Protein AF-0000000068096195 (afdb_homodimer)

Nearest PDB structures (foldseek):
  9f14-assembly1_A  TM=5.110E-01  e=1.412E-17  Klebsiella aerogenes
  7d98-assembly1_Q  TM=4.482E-01  e=1.594E-17  Cupriavidus necator
  2esn-assembly1_C  TM=4.999E-01  e=3.138E-16  Pseudomonas aeruginosa
  3fxq-assembly1_A  TM=4.752E-01  e=4.803E-16  Comamonas testosteroni
  5y9s-assembly1_C  TM=4.021E-01  e=6.456E-17  Vibrio vulnificus CMCP6

Organism: Citrobacter rodentium (strain ICC168) (NCBI:txid637910)

Structure (mmCIF, N/CA/C/O backbone):
data_AF-0000000068096195-model_v1
#
loop_
_entity.id
_entity.type
_entity.pdbx_description
1 polymer 'LysR-family transcriptional regulator'
#
loop_
_atom_site.group_PDB
_atom_site.id
_atom_site.type_symbol
_atom_site.label_atom_id
_atom_site.label_alt_id
_atom_site.label_comp_id
_atom_site.label_asym_id
_atom_site.label_entity_id
_atom_site.label_seq_id
_atom_site.pdbx_PDB_ins_code
_atom_site.Cartn_x
_atom_site.Cartn_y
_atom_site.Cartn_z
_atom_site.occupancy
_atom_site.B_iso_or_equiv
_atom_site.auth_seq_id
_atom_site.auth_comp_id
_atom_site.auth_asym_id
_atom_site.auth_atom_id
_atom_site.pdbx_PDB_model_num
ATOM 1 N N . MET A 1 1 ? -1.321 -34.633 -36.123 1 50.63 1 MET A N 1
ATOM 2 C CA . MET A 1 1 ? -1.734 -33.529 -35.261 1 50.63 1 MET A CA 1
ATOM 3 C C . MET A 1 1 ? -1.516 -33.875 -33.792 1 50.63 1 MET A C 1
ATOM 5 O O . MET A 1 1 ? -1.468 -35.051 -33.427 1 50.63 1 MET A O 1
ATOM 9 N N . LEU A 1 2 ? -0.888 -32.877 -33.001 1 63.85 2 LEU A N 1
ATOM 10 C CA . LEU A 1 2 ? -0.689 -32.982 -31.56 1 63.85 2 LEU A CA 1
ATOM 11 C C . LEU A 1 2 ? -2.001 -33.299 -30.851 1 63.85 2 LEU A C 1
ATOM 13 O O . LEU A 1 2 ? -2.666 -32.397 -30.336 1 63.85 2 LEU A O 1
ATOM 17 N N . ASP A 1 3 ? -2.443 -34.597 -30.986 1 71.8 3 ASP A N 1
ATOM 18 C CA . ASP A 1 3 ? -3.638 -35.041 -30.275 1 71.8 3 ASP A CA 1
ATOM 19 C C . ASP A 1 3 ? -3.294 -35.509 -28.863 1 71.8 3 ASP A C 1
ATOM 21 O O . ASP A 1 3 ? -2.119 -35.598 -28.501 1 71.8 3 ASP A O 1
ATOM 25 N N . GLN A 1 4 ? -4.337 -35.78 -28.053 1 78.1 4 GLN A N 1
ATOM 26 C CA . GLN A 1 4 ? -4.167 -36.074 -26.634 1 78.1 4 GLN A CA 1
ATOM 27 C C . GLN A 1 4 ? -3.32 -37.327 -26.43 1 78.1 4 GLN A C 1
ATOM 29 O O . GLN A 1 4 ? -2.449 -37.359 -25.557 1 78.1 4 GLN A O 1
ATOM 34 N N . GLU A 1 5 ? -3.549 -38.319 -27.274 1 81.6 5 GLU A N 1
ATOM 35 C CA . GLU A 1 5 ? -2.808 -39.571 -27.15 1 81.6 5 GLU A CA 1
ATOM 36 C C . GLU A 1 5 ? -1.333 -39.376 -27.489 1 81.6 5 GLU A C 1
ATOM 38 O O . GLU A 1 5 ? -0.459 -39.939 -26.826 1 81.6 5 GLU A O 1
ATOM 43 N N . THR A 1 6 ? -1.13 -38.592 -28.521 1 84.69 6 THR A N 1
ATOM 44 C CA . THR A 1 6 ? 0.243 -38.301 -28.92 1 84.69 6 THR A CA 1
ATOM 45 C C . THR A 1 6 ? 0.976 -37.54 -27.818 1 84.69 6 THR A C 1
ATOM 47 O O . THR A 1 6 ? 2.12 -37.861 -27.491 1 84.69 6 THR A O 1
ATOM 50 N N . ILE A 1 7 ? 0.232 -36.615 -27.252 1 83.91 7 ILE A N 1
ATOM 51 C CA . ILE A 1 7 ? 0.811 -35.791 -26.196 1 83.91 7 ILE A CA 1
ATOM 52 C C . ILE A 1 7 ? 1.136 -36.661 -24.984 1 83.91 7 ILE A C 1
ATOM 54 O O . ILE A 1 7 ? 2.235 -36.579 -24.43 1 83.91 7 ILE A O 1
ATOM 58 N N . ARG A 1 8 ? 0.261 -37.507 -24.581 1 85.69 8 ARG A N 1
ATOM 59 C CA . ARG A 1 8 ? 0.467 -38.399 -23.444 1 85.69 8 ARG A CA 1
ATOM 60 C C . ARG A 1 8 ? 1.629 -39.353 -23.7 1 85.69 8 ARG A C 1
ATOM 62 O O . ARG A 1 8 ? 2.437 -39.609 -22.805 1 85.69 8 ARG A O 1
ATOM 69 N N . THR A 1 9 ? 1.697 -39.843 -24.89 1 89.58 9 THR A N 1
ATOM 70 C CA . THR A 1 9 ? 2.774 -40.749 -25.275 1 89.58 9 THR A CA 1
ATOM 71 C C . THR A 1 9 ? 4.127 -40.051 -25.184 1 89.58 9 THR A C 1
ATOM 73 O O . THR A 1 9 ? 5.07 -40.586 -24.597 1 89.58 9 THR A O 1
ATOM 76 N N . PHE A 1 10 ? 4.135 -38.857 -25.722 1 91.65 10 PHE A N 1
ATOM 77 C CA . PHE A 1 10 ? 5.361 -38.069 -25.718 1 91.65 10 PHE A CA 1
ATOM 78 C C . PHE A 1 10 ? 5.834 -37.811 -24.292 1 91.65 10 PHE A C 1
ATOM 80 O O . PHE A 1 10 ? 7.004 -38.03 -23.971 1 91.65 10 PHE A O 1
ATOM 87 N N . ILE A 1 11 ? 4.885 -37.442 -23.482 1 88.94 11 ILE A N 1
ATOM 88 C CA . ILE A 1 11 ? 5.218 -37.131 -22.096 1 88.94 11 ILE A CA 1
ATOM 89 C C . ILE A 1 11 ? 5.726 -38.387 -21.392 1 88.94 11 ILE A C 1
ATOM 91 O O . ILE A 1 11 ? 6.731 -38.342 -20.678 1 88.94 11 ILE A O 1
ATOM 95 N N . ARG A 1 12 ? 5.109 -39.491 -21.595 1 89.88 12 ARG A N 1
ATOM 96 C CA . ARG A 1 12 ? 5.468 -40.728 -20.91 1 89.88 12 ARG A CA 1
ATOM 97 C C . ARG A 1 12 ? 6.854 -41.205 -21.331 1 89.88 12 ARG A C 1
ATOM 99 O O . ARG A 1 12 ? 7.641 -41.657 -20.496 1 89.88 12 ARG A O 1
ATOM 106 N N . VAL A 1 13 ? 7.19 -41.053 -22.589 1 92.94 13 VAL A N 1
ATOM 107 C CA . VAL A 1 13 ? 8.513 -41.436 -23.069 1 92.94 13 VAL A CA 1
ATOM 108 C C . VAL A 1 13 ? 9.571 -40.527 -22.448 1 92.94 13 VAL A C 1
ATOM 110 O O . VAL A 1 13 ? 10.631 -40.996 -22.026 1 92.94 13 VAL A O 1
ATOM 113 N N . ALA A 1 14 ? 9.222 -39.257 -22.441 1 91.1 14 ALA A N 1
ATOM 114 C CA . ALA A 1 14 ? 10.156 -38.289 -21.872 1 91.1 14 ALA A CA 1
ATOM 115 C C . ALA A 1 14 ? 10.41 -38.576 -20.394 1 91.1 14 ALA A C 1
ATOM 117 O O . ALA A 1 14 ? 11.548 -38.496 -19.926 1 91.1 14 ALA A O 1
ATOM 118 N N . GLU A 1 15 ? 9.355 -38.934 -19.672 1 87.77 15 GLU A N 1
ATOM 119 C CA . GLU A 1 15 ? 9.43 -39.152 -18.23 1 87.77 15 GLU A CA 1
ATOM 120 C C . GLU A 1 15 ? 10.159 -40.454 -17.906 1 87.77 15 GLU A C 1
ATOM 122 O O . GLU A 1 15 ? 10.919 -40.521 -16.938 1 87.77 15 GLU A O 1
ATOM 127 N N . THR A 1 16 ? 9.962 -41.422 -18.702 1 88.95 16 THR A N 1
ATOM 128 C CA . THR A 1 16 ? 10.524 -42.74 -18.425 1 88.95 16 THR A CA 1
ATOM 129 C C . THR A 1 16 ? 11.888 -42.897 -19.092 1 88.95 16 THR A C 1
ATOM 131 O O . THR A 1 16 ? 12.629 -43.833 -18.788 1 88.95 16 THR A O 1
ATOM 134 N N . GLU A 1 17 ? 12.155 -41.979 -19.974 1 91.49 17 GLU A N 1
ATOM 135 C CA . GLU A 1 17 ? 13.371 -42.034 -20.779 1 91.49 17 GLU A CA 1
ATOM 136 C C . GLU A 1 17 ? 13.542 -43.404 -21.429 1 91.49 17 GLU A C 1
ATOM 138 O O . GLU A 1 17 ? 14.656 -43.927 -21.505 1 91.49 17 GLU A O 1
ATOM 143 N N . SER A 1 18 ? 12.447 -43.972 -21.704 1 91.88 18 SER A N 1
ATOM 144 C CA . SER A 1 18 ? 12.432 -45.305 -22.298 1 91.88 18 SER A CA 1
ATOM 145 C C . SER A 1 18 ? 11.154 -45.539 -23.097 1 91.88 18 SER A C 1
ATOM 147 O O . SER A 1 18 ? 10.053 -45.279 -22.607 1 91.88 18 SER A O 1
ATOM 149 N N . PHE A 1 19 ? 11.34 -46.068 -24.309 1 92.07 19 PHE A N 1
ATOM 150 C CA . PHE A 1 19 ? 10.192 -46.381 -25.151 1 92.07 19 PHE A CA 1
ATOM 151 C C . PHE A 1 19 ? 9.465 -47.618 -24.639 1 92.07 19 PHE A C 1
ATOM 153 O O . PHE A 1 19 ? 8.233 -47.669 -24.645 1 92.07 19 PHE A O 1
ATOM 160 N N . SER A 1 20 ? 10.264 -48.556 -24.1 1 92.62 20 SER A N 1
ATOM 161 C CA . SER A 1 20 ? 9.674 -49.793 -23.597 1 92.62 20 SER A CA 1
ATOM 162 C C . SER A 1 20 ? 8.901 -49.55 -22.304 1 92.62 20 SER A C 1
ATOM 164 O O . SER A 1 20 ? 7.792 -50.061 -22.132 1 92.62 20 SER A O 1
ATOM 166 N N . ARG A 1 21 ? 9.451 -48.727 -21.474 1 93.12 21 ARG A N 1
ATOM 167 C CA . ARG A 1 21 ? 8.777 -48.417 -20.217 1 93.12 21 ARG A CA 1
ATOM 168 C C . ARG A 1 21 ? 7.522 -47.586 -20.459 1 93.12 21 ARG A C 1
ATOM 170 O O . ARG A 1 21 ? 6.495 -47.801 -19.812 1 93.12 21 ARG A O 1
ATOM 177 N N . ALA A 1 22 ? 7.639 -46.673 -21.396 1 93.81 22 ALA A N 1
ATOM 178 C CA . ALA A 1 22 ? 6.475 -45.867 -21.754 1 93.81 22 ALA A CA 1
ATOM 179 C C . ALA A 1 22 ? 5.357 -46.739 -22.318 1 93.81 22 ALA A C 1
ATOM 181 O O . ALA A 1 22 ? 4.185 -46.549 -21.984 1 93.81 22 ALA A O 1
ATOM 182 N N . ALA A 1 23 ? 5.669 -47.675 -23.12 1 92.82 23 ALA A N 1
ATOM 183 C CA . ALA A 1 23 ? 4.702 -48.596 -23.711 1 92.82 23 ALA A CA 1
ATOM 184 C C . ALA A 1 23 ? 3.975 -49.395 -22.633 1 92.82 23 ALA A C 1
ATOM 186 O O . ALA A 1 23 ? 2.747 -49.502 -22.653 1 92.82 23 ALA A O 1
ATOM 187 N N . SER A 1 24 ? 4.76 -49.853 -21.672 1 92.47 24 SER A N 1
ATOM 188 C CA . SER A 1 24 ? 4.187 -50.623 -20.572 1 92.47 24 SER A CA 1
ATOM 189 C C . SER A 1 24 ? 3.216 -49.778 -19.754 1 92.47 24 SER A C 1
ATOM 191 O O . SER A 1 24 ? 2.115 -50.229 -19.429 1 92.47 24 SER A O 1
ATOM 193 N N . SER A 1 25 ? 3.566 -48.581 -19.547 1 89.89 25 SER A N 1
ATOM 194 C CA . SER A 1 25 ? 2.775 -47.69 -18.705 1 89.89 25 SER A CA 1
ATOM 195 C C . SER A 1 25 ? 1.489 -47.264 -19.405 1 89.89 25 SER A C 1
ATOM 197 O O . SER A 1 25 ? 0.481 -46.991 -18.751 1 89.89 25 SER A O 1
ATOM 199 N N . LEU A 1 26 ? 1.536 -47.251 -20.702 1 90.88 26 LEU A N 1
ATOM 200 C CA . LEU A 1 26 ? 0.391 -46.777 -21.471 1 90.88 26 LEU A CA 1
ATOM 201 C C . LEU A 1 26 ? -0.379 -47.946 -22.076 1 90.88 26 LEU A C 1
ATOM 203 O O . LEU A 1 26 ? -1.319 -47.743 -22.848 1 90.88 26 LEU A O 1
ATOM 207 N N . HIS A 1 27 ? 0.083 -49.157 -21.718 1 92.55 27 HIS A N 1
ATOM 208 C CA . HIS A 1 27 ? -0.536 -50.384 -22.207 1 92.55 27 HIS A CA 1
ATOM 209 C C . HIS A 1 27 ? -0.562 -50.42 -23.731 1 92.55 27 HIS A C 1
ATOM 211 O O . HIS A 1 27 ? -1.608 -50.673 -24.332 1 92.55 27 HIS A O 1
ATOM 217 N N . LYS A 1 28 ? 0.541 -50.065 -24.261 1 91 28 LYS A N 1
ATOM 218 C CA . LYS A 1 28 ? 0.777 -50.094 -25.701 1 91 28 LYS A CA 1
ATOM 219 C C . LYS A 1 28 ? 2.047 -50.871 -26.034 1 91 28 LYS A C 1
ATOM 221 O O . LYS A 1 28 ? 2.802 -51.251 -25.137 1 91 28 LYS A O 1
ATOM 226 N N . THR A 1 29 ? 2.228 -51.233 -27.223 1 91.52 29 THR A N 1
ATOM 227 C CA . THR A 1 29 ? 3.461 -51.888 -27.644 1 91.52 29 THR A CA 1
ATOM 228 C C . THR A 1 29 ? 4.562 -50.861 -27.894 1 91.52 29 THR A C 1
ATOM 230 O O . THR A 1 29 ? 4.28 -49.721 -28.268 1 91.52 29 THR A O 1
ATOM 233 N N . PRO A 1 30 ? 5.75 -51.31 -27.639 1 92.43 30 PRO A N 1
ATOM 234 C CA . PRO A 1 30 ? 6.867 -50.41 -27.935 1 92.43 30 PRO A CA 1
ATOM 235 C C . PRO A 1 30 ? 6.863 -49.92 -29.381 1 92.43 30 PRO A C 1
ATOM 237 O O . PRO A 1 30 ? 7.227 -48.772 -29.648 1 92.43 30 PRO A O 1
ATOM 240 N N . ALA A 1 31 ? 6.454 -50.754 -30.283 1 92.66 31 ALA A N 1
ATOM 241 C CA . ALA A 1 31 ? 6.38 -50.379 -31.693 1 92.66 31 ALA A CA 1
ATOM 242 C C . ALA A 1 31 ? 5.378 -49.248 -31.907 1 92.66 31 ALA A C 1
ATOM 244 O O . ALA A 1 31 ? 5.637 -48.318 -32.676 1 92.66 31 ALA A O 1
ATOM 245 N N . ALA A 1 32 ? 4.29 -49.352 -31.247 1 92.41 32 ALA A N 1
ATOM 246 C CA . ALA A 1 32 ? 3.255 -48.327 -31.35 1 92.41 32 ALA A CA 1
ATOM 247 C C . ALA A 1 32 ? 3.749 -46.991 -30.801 1 92.41 32 ALA A C 1
ATOM 249 O O . ALA A 1 32 ? 3.475 -45.936 -31.379 1 92.41 32 ALA A O 1
ATOM 250 N N . ILE A 1 33 ? 4.464 -47.051 -29.671 1 93.84 33 ILE A N 1
ATOM 251 C CA . ILE A 1 33 ? 5.025 -45.855 -29.053 1 93.84 33 ILE A CA 1
ATOM 252 C C . ILE A 1 33 ? 6.057 -45.227 -29.987 1 93.84 33 ILE A C 1
ATOM 254 O O . ILE A 1 33 ? 6.045 -44.014 -30.21 1 93.84 33 ILE A O 1
ATOM 258 N N . SER A 1 34 ? 6.939 -46.059 -30.554 1 93.01 34 SER A N 1
ATOM 259 C CA . SER A 1 34 ? 7.988 -45.6 -31.458 1 93.01 34 SER A CA 1
ATOM 260 C C . SER A 1 34 ? 7.397 -44.957 -32.709 1 93.01 34 SER A C 1
ATOM 262 O O . SER A 1 34 ? 7.87 -43.91 -33.157 1 93.01 34 SER A O 1
ATOM 264 N N . TYR A 1 35 ? 6.394 -45.57 -33.142 1 91.69 35 TYR A N 1
ATOM 265 C CA . TYR A 1 35 ? 5.727 -45.061 -34.335 1 91.69 35 TYR A CA 1
ATOM 266 C C . TYR A 1 35 ? 5.092 -43.702 -34.066 1 91.69 35 TYR A C 1
ATOM 268 O O . TYR A 1 35 ? 5.201 -42.786 -34.885 1 91.69 35 TYR A O 1
ATOM 276 N N . ARG A 1 36 ? 4.422 -43.589 -33.018 1 90.94 36 ARG A N 1
ATOM 277 C CA . ARG A 1 36 ? 3.746 -42.345 -32.665 1 90.94 36 ARG A CA 1
ATOM 278 C C . ARG A 1 36 ? 4.746 -41.206 -32.5 1 90.94 36 ARG A C 1
ATOM 280 O O . ARG A 1 36 ? 4.494 -40.082 -32.94 1 90.94 36 ARG A O 1
ATOM 287 N N . ILE A 1 37 ? 5.855 -41.51 -31.873 1 92.72 37 ILE A N 1
ATOM 288 C CA . ILE A 1 37 ? 6.885 -40.499 -31.658 1 92.72 37 ILE A CA 1
ATOM 289 C C . ILE A 1 37 ? 7.519 -40.116 -32.994 1 92.72 37 ILE A C 1
ATOM 291 O O . ILE A 1 37 ? 7.783 -38.939 -33.248 1 92.72 37 ILE A O 1
ATOM 295 N N . LYS A 1 38 ? 7.753 -41.098 -33.786 1 91.04 38 LYS A N 1
ATOM 296 C CA . LYS A 1 38 ? 8.308 -40.833 -35.11 1 91.04 38 LYS A CA 1
ATOM 297 C C . LYS A 1 38 ? 7.375 -39.945 -35.929 1 91.04 38 LYS A C 1
ATOM 299 O O . LYS A 1 38 ? 7.823 -38.997 -36.578 1 91.04 38 LYS A O 1
ATOM 304 N N . THR A 1 39 ? 6.138 -40.33 -35.889 1 86.81 39 THR A N 1
ATOM 305 C CA . THR A 1 39 ? 5.134 -39.547 -36.601 1 86.81 39 THR A CA 1
ATOM 306 C C . THR A 1 39 ? 5.088 -38.116 -36.072 1 86.81 39 THR A C 1
ATOM 308 O O . THR A 1 39 ? 4.976 -37.165 -36.848 1 86.81 39 THR A O 1
ATOM 311 N N . LEU A 1 40 ? 5.108 -37.949 -34.782 1 88.38 40 LEU A N 1
ATOM 312 C CA . LEU A 1 40 ? 5.127 -36.632 -34.154 1 88.38 40 LEU A CA 1
ATOM 313 C C . LEU A 1 40 ? 6.335 -35.825 -34.618 1 88.38 40 LEU A C 1
ATOM 315 O O . LEU A 1 40 ? 6.202 -34.656 -34.986 1 88.38 40 LEU A O 1
ATOM 319 N N . GLU A 1 41 ? 7.536 -36.456 -34.63 1 90.6 41 GLU A N 1
ATOM 320 C CA . GLU A 1 41 ? 8.765 -35.789 -35.049 1 90.6 41 GLU A CA 1
ATOM 321 C C . GLU A 1 41 ? 8.695 -35.374 -36.516 1 90.6 41 GLU A C 1
ATOM 323 O O . GLU A 1 41 ? 9.146 -34.286 -36.881 1 90.6 41 GLU A O 1
ATOM 328 N N . GLU A 1 42 ? 8.076 -36.2 -37.291 1 85.13 42 GLU A N 1
ATOM 329 C CA . GLU A 1 42 ? 7.897 -35.895 -38.708 1 85.13 42 GLU A CA 1
ATOM 330 C C . GLU A 1 42 ? 6.941 -34.722 -38.903 1 85.13 42 GLU A C 1
ATOM 332 O O . GLU A 1 42 ? 7.197 -33.836 -39.721 1 85.13 42 GLU A O 1
ATOM 337 N N . GLN A 1 43 ? 5.938 -34.733 -38.178 1 79.59 43 GLN A N 1
ATOM 338 C CA . GLN A 1 43 ? 4.933 -33.681 -38.296 1 79.59 43 GLN A CA 1
ATOM 339 C C . GLN A 1 43 ? 5.496 -32.332 -37.858 1 79.59 43 GLN A C 1
ATOM 341 O O . GLN A 1 43 ? 5.194 -31.302 -38.464 1 79.59 43 GLN A O 1
ATOM 346 N N . VAL A 1 44 ? 6.309 -32.333 -36.78 1 80.76 44 VAL A N 1
ATOM 347 C CA . VAL A 1 44 ? 6.85 -31.089 -36.241 1 80.76 44 VAL A CA 1
ATOM 348 C C . VAL A 1 44 ? 8.144 -30.731 -36.968 1 80.76 44 VAL A C 1
ATOM 350 O O . VAL A 1 44 ? 8.622 -29.598 -36.876 1 80.76 44 VAL A O 1
ATOM 353 N N . GLY A 1 45 ? 8.696 -31.672 -37.666 1 82.16 45 GLY A N 1
ATOM 354 C CA . GLY A 1 45 ? 9.835 -31.441 -38.54 1 82.16 45 GLY A CA 1
ATOM 355 C C . GLY A 1 45 ? 11.16 -31.423 -37.802 1 82.16 45 GLY A C 1
ATOM 356 O O . GLY A 1 45 ? 12.137 -30.842 -38.281 1 82.16 45 GLY A O 1
ATOM 357 N N . THR A 1 46 ? 11.189 -31.905 -36.595 1 84.72 46 THR A N 1
ATOM 358 C CA . THR A 1 46 ? 12.419 -31.912 -35.811 1 84.72 46 THR A CA 1
ATOM 359 C C . THR A 1 46 ? 12.465 -33.126 -34.888 1 84.72 46 THR A C 1
ATOM 361 O O . THR A 1 46 ? 11.423 -33.646 -34.486 1 84.72 46 THR A O 1
ATOM 364 N N . GLN A 1 47 ? 13.634 -33.599 -34.593 1 89.89 47 GLN A N 1
ATOM 365 C CA . GLN A 1 47 ? 13.814 -34.679 -33.629 1 89.89 47 GLN A CA 1
ATOM 366 C C . GLN A 1 47 ? 13.564 -34.193 -32.204 1 89.89 47 GLN A C 1
ATOM 368 O O . GLN A 1 47 ? 14.006 -33.105 -31.828 1 89.89 47 GLN A O 1
ATOM 373 N N . LEU A 1 48 ? 12.795 -34.976 -31.551 1 92.35 48 LEU A N 1
ATOM 374 C CA . LEU A 1 48 ? 12.446 -34.605 -30.184 1 92.35 48 LEU A CA 1
ATOM 375 C C . LEU A 1 48 ? 13.234 -35.436 -29.177 1 92.35 48 LEU A C 1
ATOM 377 O O . LEU A 1 48 ? 13.413 -35.021 -28.029 1 92.35 48 LEU A O 1
ATOM 381 N N . PHE A 1 49 ? 13.707 -36.635 -29.59 1 93.33 49 PHE A N 1
ATOM 382 C CA . PHE A 1 49 ? 14.474 -37.519 -28.721 1 93.33 49 PHE A CA 1
ATOM 383 C C . PHE A 1 49 ? 15.826 -37.849 -29.343 1 93.33 49 PHE A C 1
ATOM 385 O O . PHE A 1 49 ? 15.93 -38.023 -30.559 1 93.33 49 PHE A O 1
ATOM 392 N N . LEU A 1 50 ? 16.84 -37.753 -28.484 1 89.21 50 LEU A N 1
ATOM 393 C CA . LEU A 1 50 ? 18.121 -38.37 -28.814 1 89.21 50 LEU A CA 1
ATOM 394 C C . LEU A 1 50 ? 18.147 -39.832 -28.381 1 89.21 50 LEU A C 1
ATOM 396 O O . LEU A 1 50 ? 17.956 -40.138 -27.202 1 89.21 50 LEU A O 1
ATOM 400 N N . ARG A 1 51 ? 18.234 -40.633 -29.411 1 84.57 51 ARG A N 1
ATOM 401 C CA . ARG A 1 51 ? 18.183 -42.064 -29.13 1 84.57 51 ARG A CA 1
ATOM 402 C C . ARG A 1 51 ? 19.523 -42.728 -29.427 1 84.57 51 ARG A C 1
ATOM 404 O O . ARG A 1 51 ? 20.112 -42.504 -30.487 1 84.57 51 ARG A O 1
ATOM 411 N N . THR A 1 52 ? 20.148 -43.19 -28.366 1 79.76 52 THR A N 1
ATOM 412 C CA . THR A 1 52 ? 21.273 -44.102 -28.542 1 79.76 52 THR A CA 1
ATOM 413 C C . THR A 1 52 ? 20.899 -45.514 -28.099 1 79.76 52 THR A C 1
ATOM 415 O O . THR A 1 52 ? 19.79 -45.745 -27.614 1 79.76 52 THR A O 1
ATOM 418 N N . THR A 1 53 ? 21.754 -46.53 -28.406 1 75.72 53 THR A N 1
ATOM 419 C CA . THR A 1 53 ? 21.502 -47.909 -28.002 1 75.72 53 THR A CA 1
ATOM 420 C C . THR A 1 53 ? 21.362 -48.011 -26.486 1 75.72 53 THR A C 1
ATOM 422 O O . THR A 1 53 ? 20.753 -48.953 -25.975 1 75.72 53 THR A O 1
ATOM 425 N N . ARG A 1 54 ? 21.708 -46.919 -25.732 1 80.29 54 ARG A N 1
ATOM 426 C CA . ARG A 1 54 ? 21.797 -47.038 -24.281 1 80.29 54 ARG A CA 1
ATOM 427 C C . ARG A 1 54 ? 20.924 -45.995 -23.591 1 80.29 54 ARG A C 1
ATOM 429 O O . ARG A 1 54 ? 20.617 -46.121 -22.404 1 80.29 54 ARG A O 1
ATOM 436 N N . SER A 1 55 ? 20.554 -44.994 -24.43 1 84.94 55 SER A N 1
ATOM 437 C CA . SER A 1 55 ? 19.877 -43.948 -23.671 1 84.94 55 SER A CA 1
ATOM 438 C C . SER A 1 55 ? 18.864 -43.206 -24.536 1 84.94 55 SER A C 1
ATOM 440 O O . SER A 1 55 ? 19.005 -43.151 -25.759 1 84.94 55 SER A O 1
ATOM 442 N N . VAL A 1 56 ? 17.737 -42.845 -23.98 1 90.03 56 VAL A N 1
ATOM 443 C CA . VAL A 1 56 ? 16.737 -41.96 -24.567 1 90.03 56 VAL A CA 1
ATOM 444 C C . VAL A 1 56 ? 16.678 -40.653 -23.78 1 90.03 56 VAL A C 1
ATOM 446 O O . VAL A 1 56 ? 16.521 -40.665 -22.556 1 90.03 56 VAL A O 1
ATOM 449 N N . SER A 1 57 ? 17.029 -39.568 -24.447 1 91.91 57 SER A N 1
ATOM 450 C CA . SER A 1 57 ? 16.951 -38.257 -23.811 1 91.91 57 SER A CA 1
ATOM 451 C C . SER A 1 57 ? 16.291 -37.235 -24.732 1 91.91 57 SER A C 1
ATOM 453 O O . SER A 1 57 ? 16.228 -37.436 -25.946 1 91.91 57 SER A O 1
ATOM 455 N N . LEU A 1 58 ? 15.768 -36.189 -24.153 1 90.39 58 LEU A N 1
ATOM 456 C CA . LEU A 1 58 ? 15.094 -35.157 -24.933 1 90.39 58 LEU A CA 1
ATOM 457 C C . LEU A 1 58 ? 16.105 -34.237 -25.607 1 90.39 58 LEU A C 1
ATOM 459 O O . LEU A 1 58 ? 17.14 -33.91 -25.021 1 90.39 58 LEU A O 1
ATOM 463 N N . THR A 1 59 ? 15.886 -33.781 -26.914 1 86.19 59 THR A N 1
ATOM 464 C CA . THR A 1 59 ? 16.561 -32.644 -27.53 1 86.19 59 THR A CA 1
ATOM 465 C C . THR A 1 59 ? 16.085 -31.333 -26.912 1 86.19 59 THR A C 1
ATOM 467 O O . THR A 1 59 ? 15.176 -31.327 -26.079 1 86.19 59 THR A O 1
ATOM 470 N N . LEU A 1 60 ? 16.641 -30.252 -27.324 1 81.7 60 LEU A N 1
ATOM 471 C CA . LEU A 1 60 ? 16.168 -28.947 -26.875 1 81.7 60 LEU A CA 1
ATOM 472 C C . LEU A 1 60 ? 14.73 -28.707 -27.323 1 81.7 60 LEU A C 1
ATOM 474 O O . LEU A 1 60 ? 13.92 -28.173 -26.563 1 81.7 60 LEU A O 1
ATOM 478 N N . ALA A 1 61 ? 14.494 -29.106 -28.52 1 83.5 61 ALA A N 1
ATOM 479 C CA . ALA A 1 61 ? 13.136 -29.013 -29.049 1 83.5 61 ALA A CA 1
ATOM 480 C C . ALA A 1 61 ? 12.182 -29.915 -28.271 1 83.5 61 ALA A C 1
ATOM 482 O O . ALA A 1 61 ? 11.035 -29.539 -28.013 1 83.5 61 ALA A O 1
ATOM 483 N N . GLY A 1 62 ? 12.682 -31.108 -27.891 1 88.07 62 GLY A N 1
ATOM 484 C CA . GLY A 1 62 ? 11.89 -32.022 -27.084 1 88.07 62 GLY A CA 1
ATOM 485 C C . GLY A 1 62 ? 11.558 -31.469 -25.71 1 88.07 62 GLY A C 1
ATOM 486 O O . GLY A 1 62 ? 10.429 -31.612 -25.235 1 88.07 62 GLY A O 1
ATOM 487 N N . GLN A 1 63 ? 12.509 -30.797 -25.155 1 82.8 63 GLN A N 1
ATOM 488 C CA . GLN A 1 63 ? 12.301 -30.175 -23.851 1 82.8 63 GLN A CA 1
ATOM 489 C C . GLN A 1 63 ? 11.25 -29.071 -23.929 1 82.8 63 GLN A C 1
ATOM 491 O O . GLN A 1 63 ? 10.374 -28.979 -23.066 1 82.8 63 GLN A O 1
ATOM 496 N N . HIS A 1 64 ? 11.358 -28.32 -24.958 1 78.94 64 HIS A N 1
ATOM 497 C CA . HIS A 1 64 ? 10.403 -27.241 -25.186 1 78.94 64 HIS A CA 1
ATOM 498 C C . HIS A 1 64 ? 8.995 -27.786 -25.397 1 78.94 64 HIS A C 1
ATOM 500 O O . HIS A 1 64 ? 8.036 -27.288 -24.804 1 78.94 64 HIS A O 1
ATOM 506 N N . LEU A 1 65 ? 8.885 -28.829 -26.183 1 80.61 65 LEU A N 1
ATOM 507 C CA . LEU A 1 65 ? 7.585 -29.435 -26.454 1 80.61 65 LEU A CA 1
ATOM 508 C C . LEU A 1 65 ? 7.019 -30.091 -25.199 1 80.61 65 LEU A C 1
ATOM 510 O O . LEU A 1 65 ? 5.814 -30.02 -24.947 1 80.61 65 LEU A O 1
ATOM 514 N N . LEU A 1 66 ? 7.901 -30.708 -24.393 1 84.36 66 LEU A N 1
ATOM 515 C CA . LEU A 1 66 ? 7.455 -31.374 -23.174 1 84.36 66 LEU A CA 1
ATOM 516 C C . LEU A 1 66 ? 6.789 -30.382 -22.226 1 84.36 66 LEU A C 1
ATOM 518 O O . LEU A 1 66 ? 5.715 -30.657 -21.687 1 84.36 66 LEU A O 1
ATOM 522 N N . GLU A 1 67 ? 7.399 -29.261 -22.111 1 74.81 67 GLU A N 1
ATOM 523 C CA . GLU A 1 67 ? 6.848 -28.222 -21.245 1 74.81 67 GLU A CA 1
ATOM 524 C C . GLU A 1 67 ? 5.46 -27.792 -21.713 1 74.81 67 GLU A C 1
ATOM 526 O O . GLU A 1 67 ? 4.54 -27.66 -20.904 1 74.81 67 GLU A O 1
ATOM 531 N N . HIS A 1 68 ? 5.286 -27.639 -22.969 1 72.81 68 HIS A N 1
ATOM 532 C CA . HIS A 1 68 ? 4.016 -27.189 -23.528 1 72.81 68 HIS A CA 1
ATOM 533 C C . HIS A 1 68 ? 2.966 -28.293 -23.471 1 72.81 68 HIS A C 1
ATOM 535 O O . HIS A 1 68 ? 1.795 -28.029 -23.192 1 72.81 68 HIS A O 1
ATOM 541 N N . CYS A 1 69 ? 3.404 -29.538 -23.709 1 79.76 69 CYS A N 1
ATOM 542 C CA . CYS A 1 69 ? 2.482 -30.667 -23.664 1 79.76 69 CYS A CA 1
ATOM 543 C C . CYS A 1 69 ? 1.916 -30.854 -22.261 1 79.76 69 CYS A C 1
ATOM 545 O O . CYS A 1 69 ? 0.723 -31.111 -22.098 1 79.76 69 CYS A O 1
ATOM 547 N N . ARG A 1 70 ? 2.797 -30.717 -21.313 1 76.6 70 ARG A N 1
ATOM 548 C CA . ARG A 1 70 ? 2.345 -30.837 -19.931 1 76.6 70 ARG A CA 1
ATOM 549 C C . ARG A 1 70 ? 1.316 -29.764 -19.596 1 76.6 70 ARG A C 1
ATOM 551 O O . ARG A 1 70 ? 0.289 -30.052 -18.976 1 76.6 70 ARG A O 1
ATOM 558 N N . GLN A 1 71 ? 1.563 -28.598 -20.055 1 70.91 71 GLN A N 1
ATOM 559 C CA . GLN A 1 71 ? 0.627 -27.498 -19.844 1 70.91 71 GLN A CA 1
ATOM 560 C C . GLN A 1 71 ? -0.703 -27.766 -20.543 1 70.91 71 GLN A C 1
ATOM 562 O O . GLN A 1 71 ? -1.769 -27.51 -19.979 1 70.91 71 GLN A O 1
ATOM 567 N N . TRP A 1 72 ? -0.543 -28.229 -21.7 1 67.21 72 TRP A N 1
ATOM 568 C CA . TRP A 1 72 ? -1.732 -28.516 -22.495 1 67.21 72 TRP A CA 1
ATOM 569 C C . TRP A 1 72 ? -2.563 -29.622 -21.853 1 67.21 72 TRP A C 1
ATOM 571 O O . TRP A 1 72 ? -3.791 -29.529 -21.793 1 67.21 72 TRP A O 1
ATOM 581 N N . LEU A 1 73 ? -1.929 -30.663 -21.392 1 72.12 73 LEU A N 1
ATOM 582 C CA . LEU A 1 73 ? -2.651 -31.769 -20.772 1 72.12 73 LEU A CA 1
ATOM 583 C C . LEU A 1 73 ? -3.337 -31.319 -19.487 1 72.12 73 LEU A C 1
ATOM 585 O O . LEU A 1 73 ? -4.477 -31.706 -19.219 1 72.12 73 LEU A O 1
ATOM 589 N N . ASN A 1 74 ? -2.607 -30.568 -18.689 1 69.09 74 ASN A N 1
ATOM 590 C CA . ASN A 1 74 ? -3.202 -30.006 -17.481 1 69.09 74 ASN A CA 1
ATOM 591 C C . ASN A 1 74 ? -4.43 -29.16 -17.802 1 69.09 74 ASN A C 1
ATOM 593 O O . ASN A 1 74 ? -5.449 -29.25 -17.114 1 69.09 74 ASN A O 1
ATOM 597 N N . TRP A 1 75 ? -4.249 -28.435 -18.819 1 65.1 75 TRP A N 1
ATOM 598 C CA . TRP A 1 75 ? -5.36 -27.595 -19.254 1 65.1 75 TRP A CA 1
ATOM 599 C C . TRP A 1 75 ? -6.519 -28.445 -19.763 1 65.1 75 TRP A C 1
ATOM 601 O O . TRP A 1 75 ? -7.679 -28.182 -19.438 1 65.1 75 TRP A O 1
ATOM 611 N N . LEU A 1 76 ? -6.207 -29.444 -20.555 1 66.78 76 LEU A N 1
ATOM 612 C CA . LEU A 1 76 ? -7.231 -30.33 -21.097 1 66.78 76 LEU A CA 1
ATOM 613 C C . LEU A 1 76 ? -7.996 -31.027 -19.977 1 66.78 76 LEU A C 1
ATOM 615 O O . LEU A 1 76 ? -9.211 -31.216 -20.074 1 66.78 76 LEU A O 1
ATOM 619 N N . ASP A 1 77 ? -7.301 -31.363 -18.943 1 68.76 77 ASP A N 1
ATOM 620 C CA . ASP A 1 77 ? -7.92 -32.07 -17.826 1 68.76 77 ASP A CA 1
ATOM 621 C C . ASP A 1 77 ? -8.807 -31.135 -17.008 1 68.76 77 ASP A C 1
ATOM 623 O O . ASP A 1 77 ? -9.843 -31.552 -16.486 1 68.76 77 ASP A O 1
ATOM 627 N N . ALA A 1 78 ? -8.399 -29.931 -16.972 1 67.89 78 ALA A N 1
ATOM 628 C CA . ALA A 1 78 ? -9.118 -28.962 -16.148 1 67.89 78 ALA A CA 1
ATOM 629 C C . ALA A 1 78 ? -10.237 -28.292 -16.939 1 67.89 78 ALA A C 1
ATOM 631 O O . ALA A 1 78 ? -11.192 -27.773 -16.357 1 67.89 78 ALA A O 1
ATOM 632 N N . MET A 1 79 ? -10.149 -28.374 -18.215 1 65.67 79 MET A N 1
ATOM 633 C CA . MET A 1 79 ? -10.964 -27.57 -19.121 1 65.67 79 MET A CA 1
ATOM 634 C C . MET A 1 79 ? -12.444 -27.894 -18.954 1 65.67 79 MET A C 1
ATOM 636 O O . MET A 1 79 ? -13.276 -26.988 -18.87 1 65.67 79 MET A O 1
ATOM 640 N N . PRO A 1 80 ? -12.731 -29.193 -18.839 1 65.52 80 PRO A N 1
ATOM 641 C CA . PRO A 1 80 ? -14.167 -29.45 -18.699 1 65.52 80 PRO A CA 1
ATOM 642 C C . PRO A 1 80 ? -14.764 -28.803 -17.452 1 65.52 80 PRO A C 1
ATOM 644 O O . PRO A 1 80 ? -15.828 -28.183 -17.523 1 65.52 80 PRO A O 1
ATOM 647 N N . ASP A 1 81 ? -14.131 -28.92 -16.385 1 68.93 81 ASP A N 1
ATOM 648 C CA . ASP A 1 81 ? -14.614 -28.325 -15.143 1 68.93 81 ASP A CA 1
ATOM 649 C C . ASP A 1 81 ? -14.653 -26.802 -15.242 1 68.93 81 ASP A C 1
ATOM 651 O O . ASP A 1 81 ? -15.592 -26.167 -14.756 1 68.93 8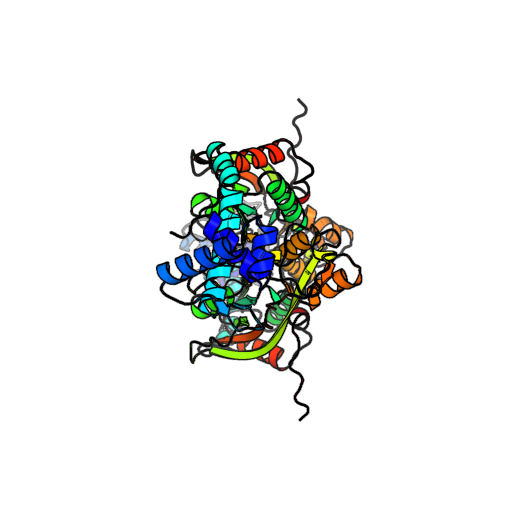1 ASP A O 1
ATOM 655 N N . GLU A 1 82 ? -13.686 -26.299 -15.873 1 71.25 82 GLU A N 1
ATOM 656 C CA . GLU A 1 82 ? -13.637 -24.855 -16.081 1 71.25 82 GLU A CA 1
ATOM 657 C C . GLU A 1 82 ? -14.806 -24.381 -16.939 1 71.25 82 GLU A C 1
ATOM 659 O O . GLU A 1 82 ? -15.459 -23.387 -16.614 1 71.25 82 GLU A O 1
ATOM 664 N N . LEU A 1 83 ? -15.037 -25.124 -17.928 1 67.17 83 LEU A N 1
ATOM 665 C CA . LEU A 1 83 ? -16.126 -24.771 -18.832 1 67.17 83 LEU A CA 1
ATOM 666 C C . LEU A 1 83 ? -17.476 -24.904 -18.134 1 67.17 83 LEU A C 1
ATOM 668 O O . LEU A 1 83 ? -18.374 -24.087 -18.351 1 67.17 83 LEU A O 1
ATOM 672 N N . GLN A 1 84 ? -17.533 -25.887 -17.378 1 72.88 84 GLN A N 1
ATOM 673 C CA . GLN A 1 84 ? -18.767 -26.057 -16.618 1 72.88 84 GLN A CA 1
ATOM 674 C C . GLN A 1 84 ? -18.987 -24.892 -15.658 1 72.88 84 GLN A C 1
ATOM 676 O O . GLN A 1 84 ? -20.11 -24.408 -15.507 1 72.88 84 GLN A O 1
ATOM 681 N N . GLN A 1 85 ? -17.967 -24.445 -15.071 1 74.44 85 GLN A N 1
ATOM 682 C CA . GLN A 1 85 ? -18.053 -23.307 -14.161 1 74.44 85 GLN A CA 1
ATOM 683 C C . GLN A 1 85 ? -18.466 -22.039 -14.902 1 74.44 85 GLN A C 1
ATOM 685 O O . GLN A 1 85 ? -19.273 -21.255 -14.399 1 74.44 85 GLN A O 1
ATOM 690 N N . ILE A 1 86 ? -17.992 -21.923 -16.015 1 69.12 86 ILE A N 1
ATOM 691 C CA . ILE A 1 86 ? -18.333 -20.761 -16.829 1 69.12 86 ILE A CA 1
ATOM 692 C C . ILE A 1 86 ? -19.81 -20.815 -17.212 1 69.12 86 ILE A C 1
ATOM 694 O O . ILE A 1 86 ? -20.522 -19.813 -17.107 1 69.12 86 ILE A O 1
ATOM 698 N N . ASN A 1 87 ? -20.165 -21.966 -17.532 1 73.01 87 ASN A N 1
ATOM 699 C CA . ASN A 1 87 ? -21.564 -22.149 -17.905 1 73.01 87 ASN A CA 1
ATOM 700 C C . ASN A 1 87 ? -22.495 -21.93 -16.715 1 73.01 87 ASN A C 1
ATOM 702 O O . ASN A 1 87 ? -23.649 -21.536 -16.889 1 73.01 87 ASN A O 1
ATOM 706 N N . ALA A 1 88 ? -21.874 -22.118 -15.618 1 82.77 88 ALA A N 1
ATOM 707 C CA . ALA A 1 88 ? -22.663 -21.964 -14.399 1 82.77 88 ALA A CA 1
ATOM 708 C C . ALA A 1 88 ? -22.655 -20.514 -13.921 1 82.77 88 ALA A C 1
ATOM 710 O O . ALA A 1 88 ? -23.183 -20.204 -12.85 1 82.77 88 ALA A O 1
ATOM 711 N N . GLY A 1 89 ? -21.991 -19.642 -14.661 1 83.72 89 GLY A N 1
ATOM 712 C CA . GLY A 1 89 ? -22.003 -18.223 -14.339 1 83.72 89 GLY A CA 1
ATOM 713 C C . GLY A 1 89 ? -20.926 -17.828 -13.347 1 83.72 89 GLY A C 1
ATOM 714 O O . GLY A 1 89 ? -21.032 -16.791 -12.688 1 83.72 89 GLY A O 1
ATOM 715 N N . VAL A 1 90 ? -20.006 -18.705 -13.174 1 88.95 90 VAL A N 1
ATOM 716 C CA . VAL A 1 90 ? -18.885 -18.42 -12.285 1 88.95 90 VAL A CA 1
ATOM 717 C C . VAL A 1 90 ? -17.855 -17.558 -13.013 1 88.95 90 VAL A C 1
ATOM 719 O O . VAL A 1 90 ? -17.492 -17.846 -14.155 1 88.95 90 VAL A O 1
ATOM 722 N N . GLU A 1 91 ? -17.441 -16.523 -12.372 1 90.13 91 GLU A N 1
ATOM 723 C CA . GLU A 1 91 ? -16.479 -15.603 -12.972 1 90.13 91 GLU A CA 1
ATOM 724 C C . GLU A 1 91 ? -15.126 -16.278 -13.18 1 90.13 91 GLU A C 1
ATOM 726 O O . GLU A 1 91 ? -14.684 -17.065 -12.341 1 90.13 91 GLU A O 1
ATOM 731 N N . ARG A 1 92 ? -14.527 -15.932 -14.285 1 85 92 ARG A N 1
ATOM 732 C CA . ARG A 1 92 ? -13.174 -16.417 -14.537 1 85 92 ARG A CA 1
ATOM 733 C C . ARG A 1 92 ? -12.155 -15.661 -13.692 1 85 92 ARG A C 1
ATOM 735 O O . ARG A 1 92 ? -11.115 -16.211 -13.325 1 85 92 ARG A O 1
ATOM 742 N N . GLN A 1 93 ? -12.463 -14.401 -13.478 1 90.32 93 GLN A N 1
ATOM 743 C CA . GLN A 1 93 ? -11.584 -13.53 -12.705 1 90.32 93 GLN A CA 1
ATOM 744 C C . GLN A 1 93 ? -12.39 -12.56 -11.845 1 90.32 93 GLN A C 1
ATOM 746 O O . GLN A 1 93 ? -13.407 -12.025 -12.29 1 90.32 93 GLN A O 1
ATOM 751 N N . VAL A 1 94 ? -11.939 -12.439 -10.649 1 95.2 94 VAL A N 1
ATOM 752 C CA . VAL A 1 94 ? -12.555 -11.458 -9.762 1 95.2 94 VAL A CA 1
ATOM 753 C C . VAL A 1 94 ? -11.474 -10.603 -9.106 1 95.2 94 VAL A C 1
ATOM 755 O O . VAL A 1 94 ? -10.611 -11.122 -8.393 1 95.2 94 VAL A O 1
ATOM 758 N N . ASN A 1 95 ? -11.488 -9.303 -9.405 1 96.99 95 ASN A N 1
ATOM 759 C CA . ASN A 1 95 ? -10.627 -8.321 -8.754 1 96.99 95 ASN A CA 1
ATOM 760 C C . ASN A 1 95 ? -11.354 -7.6 -7.622 1 96.99 95 ASN A C 1
ATOM 762 O O . ASN A 1 95 ? -12.481 -7.135 -7.799 1 96.99 95 ASN A O 1
ATOM 766 N N . ILE A 1 96 ? -10.697 -7.577 -6.458 1 98.32 96 ILE A N 1
ATOM 767 C CA . ILE A 1 96 ? -11.287 -6.986 -5.261 1 98.32 96 ILE A CA 1
ATOM 768 C C . ILE A 1 96 ? -10.387 -5.868 -4.741 1 98.32 96 ILE A C 1
ATOM 770 O O . ILE A 1 96 ? -9.179 -6.058 -4.582 1 98.32 96 ILE A O 1
ATOM 774 N N . VAL A 1 97 ? -10.959 -4.691 -4.521 1 98.43 97 VAL A N 1
ATOM 775 C CA . VAL A 1 97 ? -10.218 -3.589 -3.916 1 98.43 97 VAL A CA 1
ATOM 776 C C . VAL A 1 97 ? -10.705 -3.36 -2.487 1 98.43 97 VAL A C 1
ATOM 778 O O . VAL A 1 97 ? -11.907 -3.419 -2.218 1 98.43 97 VAL A O 1
ATOM 781 N N . ILE A 1 98 ? -9.773 -3.207 -1.622 1 98.57 98 ILE A N 1
ATOM 782 C CA . ILE A 1 98 ? -10.107 -3.046 -0.211 1 98.57 98 ILE A CA 1
ATOM 783 C C . ILE A 1 98 ? -9.573 -1.709 0.297 1 98.57 98 ILE A C 1
ATOM 785 O O . ILE A 1 98 ? -8.418 -1.358 0.044 1 98.57 98 ILE A O 1
ATOM 789 N N . ASN A 1 99 ? -10.413 -1.003 0.999 1 97.75 99 ASN A N 1
ATOM 790 C CA . ASN A 1 99 ? -10.046 0.254 1.642 1 97.75 99 ASN A CA 1
ATOM 791 C C . ASN A 1 99 ? -8.953 0.049 2.688 1 97.75 99 ASN A C 1
ATOM 793 O O . ASN A 1 99 ? -9.046 -0.854 3.521 1 97.75 99 ASN A O 1
ATOM 797 N N . ASN A 1 100 ? -8.017 0.907 2.695 1 96.48 100 ASN A N 1
ATOM 798 C CA . ASN A 1 100 ? -6.885 0.834 3.612 1 96.48 100 ASN A CA 1
ATOM 799 C C . ASN A 1 100 ? -7.345 0.79 5.067 1 96.48 100 ASN A C 1
ATOM 801 O O . ASN A 1 100 ? -6.682 0.188 5.914 1 96.48 100 ASN A O 1
ATOM 805 N N . LEU A 1 101 ? -8.467 1.317 5.442 1 96.59 101 LEU A N 1
ATOM 806 C CA . LEU A 1 101 ? -8.969 1.377 6.81 1 96.59 101 LEU A CA 1
ATOM 807 C C . LEU A 1 101 ? -9.444 0.005 7.276 1 96.59 101 LEU A C 1
ATOM 809 O O . LEU A 1 101 ? -9.449 -0.28 8.476 1 96.59 101 LEU A O 1
ATOM 813 N N . LEU A 1 102 ? -9.805 -0.791 6.316 1 97.57 102 LEU A N 1
ATOM 814 C CA . LEU A 1 102 ? -10.39 -2.084 6.653 1 97.57 102 LEU A CA 1
ATOM 815 C C . LEU A 1 102 ? -9.407 -3.216 6.371 1 97.57 102 LEU A C 1
ATOM 817 O O . LEU A 1 102 ? -9.641 -4.36 6.767 1 97.57 102 LEU A O 1
ATOM 821 N N . TYR A 1 103 ? -8.353 -2.925 5.779 1 97.51 103 TYR A N 1
ATOM 822 C CA . TYR A 1 103 ? -7.483 -3.964 5.239 1 97.51 103 TYR A CA 1
ATOM 823 C C . TYR A 1 103 ? -6.78 -4.723 6.358 1 97.51 103 TYR A C 1
ATOM 825 O O . TYR A 1 103 ? -6.142 -4.116 7.221 1 97.51 103 TYR A O 1
ATOM 833 N N . GLN A 1 104 ? -6.835 -6.005 6.296 1 97.18 104 GLN A N 1
ATOM 834 C CA . GLN A 1 104 ? -6.176 -6.94 7.203 1 97.18 104 GLN A CA 1
ATOM 835 C C . GLN A 1 104 ? -5.577 -8.117 6.439 1 97.18 104 GLN A C 1
ATOM 837 O O . GLN A 1 104 ? -6.306 -8.911 5.841 1 97.18 104 GLN A O 1
ATOM 842 N N . PRO A 1 105 ? -4.314 -8.298 6.535 1 97.22 105 PRO A N 1
ATOM 843 C CA . PRO A 1 105 ? -3.64 -9.334 5.751 1 97.22 105 PRO A CA 1
ATOM 844 C C . PRO A 1 105 ? -4.172 -10.735 6.043 1 97.22 105 PRO A C 1
ATOM 846 O O . PRO A 1 105 ? -4.474 -11.49 5.115 1 97.22 105 PRO A O 1
ATOM 849 N N . GLN A 1 106 ? -4.341 -11.039 7.298 1 97.76 106 GLN A N 1
ATOM 850 C CA . GLN A 1 106 ? -4.786 -12.384 7.646 1 97.76 106 GLN A CA 1
ATOM 851 C C . GLN A 1 106 ? -6.215 -12.631 7.171 1 97.76 106 GLN A C 1
ATOM 853 O O . GLN A 1 106 ? -6.522 -13.7 6.64 1 97.76 106 GLN A O 1
ATOM 858 N N . THR A 1 107 ? -7.062 -11.663 7.386 1 98.37 107 THR A N 1
ATOM 859 C CA . THR A 1 107 ? -8.437 -11.798 6.919 1 98.37 107 THR A CA 1
ATOM 860 C C . THR A 1 107 ? -8.479 -11.966 5.403 1 98.37 107 THR A C 1
ATOM 862 O O . THR A 1 107 ? -9.286 -12.739 4.881 1 98.37 107 THR A O 1
ATOM 865 N N . THR A 1 108 ? -7.634 -11.252 4.705 1 98.54 108 THR A N 1
ATOM 866 C CA . THR A 1 108 ? -7.55 -11.357 3.253 1 98.54 108 THR A CA 1
ATOM 867 C C . THR A 1 108 ? -7.11 -12.758 2.836 1 98.54 108 THR A C 1
ATOM 869 O O . THR A 1 108 ? -7.698 -13.357 1.933 1 98.54 108 THR A O 1
ATOM 872 N N . ALA A 1 109 ? -6.13 -13.272 3.516 1 98.37 109 ALA A N 1
ATOM 873 C CA . ALA A 1 109 ? -5.66 -14.626 3.234 1 98.37 109 ALA A CA 1
ATOM 874 C C . ALA A 1 109 ? -6.761 -15.653 3.484 1 98.37 109 ALA A C 1
ATOM 876 O O . ALA A 1 109 ? -6.962 -16.565 2.679 1 98.37 109 ALA A O 1
ATOM 877 N N . ASP A 1 110 ? -7.476 -15.456 4.589 1 98.12 110 ASP A N 1
ATOM 878 C CA . ASP A 1 110 ? -8.562 -16.371 4.925 1 98.12 110 ASP A CA 1
ATOM 879 C C . ASP A 1 110 ? -9.659 -16.336 3.863 1 98.12 110 ASP A C 1
ATOM 881 O O . ASP A 1 110 ? -10.158 -17.382 3.443 1 98.12 110 ASP A O 1
ATOM 885 N N . LEU A 1 111 ? -10 -15.158 3.467 1 98.37 111 LEU A N 1
ATOM 886 C CA . LEU A 1 111 ? -11.03 -15.009 2.444 1 98.37 111 LEU A CA 1
ATOM 887 C C . LEU A 1 111 ? -10.593 -15.654 1.134 1 98.37 111 LEU A C 1
ATOM 889 O O . LEU A 1 111 ? -11.358 -16.4 0.518 1 98.37 111 LEU A O 1
ATOM 893 N N . LEU A 1 112 ? -9.361 -15.414 0.712 1 98.5 112 LEU A N 1
ATOM 894 C CA . LEU A 1 112 ? -8.838 -15.965 -0.533 1 98.5 112 LEU A CA 1
ATOM 895 C C . LEU A 1 112 ? -8.773 -17.488 -0.469 1 98.5 112 LEU A C 1
ATOM 897 O O . LEU A 1 112 ? -9.056 -18.167 -1.459 1 98.5 112 LEU A O 1
ATOM 901 N N . THR A 1 113 ? -8.357 -17.977 0.684 1 97.84 113 THR A N 1
ATOM 902 C CA . THR A 1 113 ? -8.31 -19.424 0.864 1 97.84 113 THR A CA 1
ATOM 903 C C . THR A 1 113 ? -9.697 -20.036 0.692 1 97.84 113 THR A C 1
ATOM 905 O O . THR A 1 113 ? -9.861 -21.024 -0.027 1 97.84 113 THR A O 1
ATOM 908 N N . TRP A 1 114 ? -10.67 -19.451 1.343 1 97.77 114 TRP A N 1
ATOM 909 C CA . TRP A 1 114 ? -12.049 -19.918 1.247 1 97.77 114 TRP A CA 1
ATOM 910 C C . TRP A 1 114 ? -12.551 -19.842 -0.191 1 97.77 114 TRP A C 1
ATOM 912 O O . TRP A 1 114 ? -13.139 -20.799 -0.701 1 97.77 114 TRP A O 1
ATOM 922 N N . LEU A 1 115 ? -12.344 -18.748 -0.89 1 97.47 115 LEU A N 1
ATOM 923 C CA . LEU A 1 115 ? -12.792 -18.547 -2.263 1 97.47 115 LEU A CA 1
ATOM 924 C C . LEU A 1 115 ? -12.13 -19.549 -3.203 1 97.47 115 LEU A C 1
ATOM 926 O O . LEU A 1 115 ? -12.775 -20.069 -4.117 1 97.47 115 LEU A O 1
ATOM 930 N N . HIS A 1 116 ? -10.852 -19.742 -2.973 1 95.97 116 HIS A N 1
ATOM 931 C CA . HIS A 1 116 ? -10.12 -20.692 -3.803 1 95.97 116 HIS A CA 1
ATOM 932 C C . HIS A 1 116 ? -10.705 -22.096 -3.681 1 95.97 116 HIS A C 1
ATOM 934 O O . HIS A 1 116 ? -10.749 -22.842 -4.662 1 95.97 116 HIS A O 1
ATOM 940 N N . GLN A 1 117 ? -11.093 -22.456 -2.519 1 95.21 117 GLN A N 1
ATOM 941 C CA . GLN A 1 117 ? -11.702 -23.762 -2.289 1 95.21 117 GLN A CA 1
ATOM 942 C C . GLN A 1 117 ? -13.062 -23.863 -2.974 1 95.21 117 GLN A C 1
ATOM 944 O O . GLN A 1 117 ? -13.384 -24.889 -3.577 1 95.21 117 GLN A O 1
ATOM 949 N N . GLN A 1 118 ? -13.81 -22.809 -2.925 1 94.24 118 GLN A N 1
ATOM 950 C CA . GLN A 1 118 ? -15.16 -22.8 -3.478 1 94.24 118 GLN A CA 1
ATOM 951 C C . GLN A 1 118 ? -15.131 -22.637 -4.995 1 94.24 118 GLN A C 1
ATOM 953 O O . GLN A 1 118 ? -15.975 -23.194 -5.701 1 94.24 118 GLN A O 1
ATOM 958 N N . PHE A 1 119 ? -14.188 -21.847 -5.435 1 93.15 119 PHE A N 1
ATOM 959 C CA . PHE A 1 119 ? -14.088 -21.511 -6.851 1 93.15 119 PHE A CA 1
ATOM 960 C C . PHE A 1 119 ? -12.669 -21.731 -7.361 1 93.15 119 PHE A C 1
ATOM 962 O O . PHE A 1 119 ? -11.982 -20.777 -7.731 1 93.15 119 PHE A O 1
ATOM 969 N N . PRO A 1 120 ? -12.257 -22.922 -7.539 1 89.18 120 PRO A N 1
ATOM 970 C CA . PRO A 1 120 ? -10.856 -23.262 -7.802 1 89.18 120 PRO A CA 1
ATOM 971 C C . PRO A 1 120 ? -10.375 -22.764 -9.163 1 89.18 120 PRO A C 1
ATOM 973 O O . PRO A 1 120 ? -9.167 -22.658 -9.394 1 89.18 120 PRO A O 1
ATOM 976 N N . PHE A 1 121 ? -11.237 -22.4 -10.048 1 86.09 121 PHE A N 1
ATOM 977 C CA . PHE A 1 121 ? -10.805 -22.021 -11.389 1 86.09 121 PHE A CA 1
ATOM 978 C C . PHE A 1 121 ? -10.877 -20.51 -11.574 1 86.09 121 PHE A C 1
ATOM 980 O O . PHE A 1 121 ? -10.489 -19.988 -12.621 1 86.09 121 PHE A O 1
ATOM 987 N N . THR A 1 122 ? -11.403 -19.815 -10.6 1 90.68 122 THR A N 1
ATOM 988 C CA . THR A 1 122 ? -11.47 -18.359 -10.646 1 90.68 122 THR A CA 1
ATOM 989 C C . THR A 1 122 ? -10.13 -17.743 -10.254 1 90.68 122 THR A C 1
ATOM 991 O O . THR A 1 122 ? -9.488 -18.195 -9.303 1 90.68 122 THR A O 1
ATOM 994 N N . ARG A 1 123 ? -9.64 -16.794 -11.026 1 91.7 123 ARG A N 1
ATOM 995 C CA . ARG A 1 123 ? -8.445 -16.03 -10.681 1 91.7 123 ARG A CA 1
ATOM 996 C C . ARG A 1 123 ? -8.795 -14.833 -9.804 1 91.7 123 ARG A C 1
ATOM 998 O O . ARG A 1 123 ? -9.797 -14.154 -10.042 1 91.7 123 ARG A O 1
ATOM 1005 N N . PHE A 1 124 ? -7.94 -14.592 -8.784 1 97.01 124 PHE A N 1
ATOM 1006 C CA . PHE A 1 124 ? -8.23 -13.508 -7.852 1 97.01 124 PHE A CA 1
ATOM 1007 C C . PHE A 1 124 ? -7.083 -12.505 -7.813 1 97.01 124 PHE A C 1
ATOM 1009 O O . PHE A 1 124 ? -5.913 -12.891 -7.858 1 97.01 124 PHE A O 1
ATOM 1016 N N . GLN A 1 125 ? -7.402 -11.263 -7.7 1 97.2 125 GLN A N 1
ATOM 1017 C CA . GLN A 1 125 ? -6.486 -10.161 -7.425 1 97.2 125 GLN A CA 1
ATOM 1018 C C . GLN A 1 125 ? -7.041 -9.242 -6.341 1 97.2 125 GLN A C 1
ATOM 1020 O O . GLN A 1 125 ? -8.197 -8.819 -6.409 1 97.2 125 GLN A O 1
ATOM 1025 N N . ILE A 1 126 ? -6.221 -9.018 -5.371 1 98.5 126 ILE A N 1
ATOM 1026 C CA . ILE A 1 126 ? -6.592 -8.093 -4.306 1 98.5 126 ILE A CA 1
ATOM 1027 C C . ILE A 1 126 ? -5.737 -6.832 -4.395 1 98.5 126 ILE A C 1
ATOM 1029 O O . ILE A 1 126 ? -4.517 -6.912 -4.561 1 98.5 126 ILE A O 1
ATOM 1033 N N . SER A 1 127 ? -6.338 -5.692 -4.297 1 97.73 127 SER A N 1
ATOM 1034 C CA . SER A 1 127 ? -5.635 -4.418 -4.191 1 97.73 127 SER A CA 1
ATOM 1035 C C . SER A 1 127 ? -6.076 -3.645 -2.952 1 97.73 127 SER A C 1
ATOM 1037 O O . SER A 1 127 ? -7.182 -3.849 -2.447 1 97.73 127 SER A O 1
ATOM 1039 N N . ARG A 1 128 ? -5.181 -2.925 -2.41 1 97.55 128 ARG A N 1
ATOM 1040 C CA . ARG A 1 128 ? -5.472 -1.986 -1.331 1 97.55 128 ARG A CA 1
ATOM 1041 C C . ARG A 1 128 ? -5.385 -0.545 -1.821 1 97.55 128 ARG A C 1
ATOM 1043 O O . ARG A 1 128 ? -4.391 -0.151 -2.434 1 97.55 128 ARG A O 1
ATOM 1050 N N . GLN A 1 129 ? -6.421 0.239 -1.56 1 96.93 129 GLN A N 1
ATOM 1051 C CA . GLN A 1 129 ? -6.432 1.633 -1.989 1 96.93 129 GLN A CA 1
ATOM 1052 C C . GLN A 1 129 ? -6.862 2.556 -0.852 1 96.93 129 GLN A C 1
ATOM 1054 O O . GLN A 1 129 ? -7.388 2.095 0.163 1 96.93 129 GLN A O 1
ATOM 1059 N N . VAL A 1 130 ? -6.592 3.815 -1.062 1 96.26 130 VAL A N 1
ATOM 1060 C CA . VAL A 1 130 ? -6.85 4.835 -0.051 1 96.26 130 VAL A CA 1
ATOM 1061 C C . VAL A 1 130 ? -7.917 5.804 -0.556 1 96.26 130 VAL A C 1
ATOM 1063 O O . VAL A 1 130 ? -7.85 6.272 -1.695 1 96.26 130 VAL A O 1
ATOM 1066 N N . TYR A 1 131 ? -8.938 6.167 0.268 1 93.99 131 TYR A N 1
ATOM 1067 C CA . TYR A 1 131 ? -9.997 7.138 0.015 1 93.99 131 TYR A CA 1
ATOM 1068 C C . TYR A 1 131 ? -10.701 6.846 -1.305 1 93.99 131 TYR A C 1
ATOM 1070 O O . TYR A 1 131 ? -11.264 5.764 -1.488 1 93.99 131 TYR A O 1
ATOM 1078 N N . MET A 1 132 ? -10.588 7.757 -2.278 1 92.94 132 MET A N 1
ATOM 1079 C CA . MET A 1 132 ? -11.335 7.648 -3.529 1 92.94 132 MET A CA 1
ATOM 1080 C C . MET A 1 132 ? -10.697 6.619 -4.456 1 92.94 132 MET A C 1
ATOM 1082 O O . MET A 1 132 ? -11.308 6.201 -5.441 1 92.94 132 MET A O 1
ATOM 1086 N N . GLY A 1 133 ? -9.533 6.189 -4.081 1 95.2 133 GLY A N 1
ATOM 1087 C CA . GLY A 1 133 ? -8.904 5.146 -4.876 1 95.2 133 GLY A CA 1
ATOM 1088 C C . GLY A 1 133 ? -9.718 3.867 -4.934 1 95.2 133 GLY A C 1
ATOM 1089 O O . GLY A 1 133 ? -9.674 3.142 -5.93 1 95.2 133 GLY A O 1
ATOM 1090 N N . VAL A 1 134 ? -10.481 3.606 -3.936 1 96.53 134 VAL A N 1
ATOM 1091 C CA . VAL A 1 134 ? -11.335 2.423 -3.891 1 96.53 134 VAL A CA 1
ATOM 1092 C C . VAL A 1 134 ? -12.43 2.535 -4.949 1 96.53 134 VAL A C 1
ATOM 1094 O O . VAL A 1 134 ? -12.649 1.603 -5.726 1 96.53 134 VAL A O 1
ATOM 1097 N N . TRP A 1 135 ? -13.012 3.685 -5.02 1 94.34 135 TRP A N 1
ATOM 1098 C CA . TRP A 1 135 ? -14.008 3.946 -6.055 1 94.34 135 TRP A CA 1
ATOM 1099 C C . TRP A 1 135 ? -13.373 3.914 -7.441 1 94.34 135 TRP A C 1
ATOM 1101 O O . TRP A 1 135 ? -13.946 3.357 -8.381 1 94.34 135 TRP A O 1
ATOM 1111 N N . ASP A 1 136 ? -12.264 4.572 -7.516 1 93.58 136 ASP A N 1
ATOM 1112 C CA . ASP A 1 136 ? -11.558 4.655 -8.79 1 93.58 136 ASP A CA 1
ATOM 1113 C C . ASP A 1 136 ? -11.342 3.268 -9.391 1 93.58 136 ASP A C 1
ATOM 1115 O O . ASP A 1 136 ? -11.601 3.052 -10.577 1 93.58 136 ASP A O 1
ATOM 1119 N N . SER A 1 137 ? -10.907 2.328 -8.546 1 94.7 137 SER A N 1
ATOM 1120 C CA . SER A 1 137 ? -10.658 0.961 -8.992 1 94.7 137 SER A CA 1
ATOM 1121 C C . SER A 1 137 ? -11.945 0.285 -9.45 1 94.7 137 SER A C 1
ATOM 1123 O O . SER A 1 137 ? -11.969 -0.378 -10.489 1 94.7 137 SER A O 1
ATOM 1125 N N . LEU A 1 138 ? -13.001 0.501 -8.742 1 93.7 138 LEU A N 1
ATOM 1126 C CA . LEU A 1 138 ? -14.279 -0.136 -9.038 1 93.7 138 LEU A CA 1
ATOM 1127 C C . LEU A 1 138 ? -14.896 0.446 -10.306 1 93.7 138 LEU A C 1
ATOM 1129 O O . LEU A 1 138 ? -15.425 -0.293 -11.139 1 93.7 138 LEU A O 1
ATOM 1133 N N . LEU A 1 139 ? -14.763 1.723 -10.52 1 91.19 139 LEU A N 1
ATOM 1134 C CA . LEU A 1 139 ? -15.497 2.41 -11.577 1 91.19 139 LEU A CA 1
ATOM 1135 C C . LEU A 1 139 ? -14.705 2.405 -12.88 1 91.19 139 LEU A C 1
ATOM 1137 O O . LEU A 1 139 ? -15.284 2.304 -13.964 1 91.19 139 LEU A O 1
ATOM 1141 N N . TYR A 1 140 ? -13.405 2.49 -12.759 1 89.6 140 TYR A N 1
ATOM 1142 C CA . TYR A 1 140 ? -12.65 2.8 -13.968 1 89.6 140 TYR A CA 1
ATOM 1143 C C . TYR A 1 140 ? -11.655 1.692 -14.288 1 89.6 140 TYR A C 1
ATOM 1145 O O . TYR A 1 140 ? -11.069 1.669 -15.373 1 89.6 140 TYR A O 1
ATOM 1153 N N . ASP A 1 141 ? -11.449 0.877 -13.271 1 89.62 141 ASP A N 1
ATOM 1154 C CA . ASP A 1 141 ? -10.573 -0.263 -13.521 1 89.62 141 ASP A CA 1
ATOM 1155 C C . ASP A 1 141 ? -11.371 -1.563 -13.592 1 89.62 141 ASP A C 1
ATOM 1157 O O . ASP A 1 141 ? -12.603 -1.54 -13.644 1 89.62 141 ASP A O 1
ATOM 1161 N N . ASP A 1 142 ? -10.801 -2.649 -13.732 1 89.63 142 ASP A N 1
ATOM 1162 C CA . ASP A 1 142 ? -11.465 -3.933 -13.929 1 89.63 142 ASP A CA 1
ATOM 1163 C C . ASP A 1 142 ? -11.716 -4.632 -12.595 1 89.63 142 ASP A C 1
ATOM 1165 O O . ASP A 1 142 ? -11.434 -5.823 -12.449 1 89.63 142 ASP A O 1
ATOM 1169 N N . TYR A 1 143 ? -12.201 -3.844 -11.615 1 94.89 143 TYR A N 1
ATOM 1170 C CA . TYR A 1 143 ? -12.558 -4.437 -10.331 1 94.89 143 TYR A CA 1
ATOM 1171 C C . TYR A 1 143 ? -14.065 -4.639 -10.223 1 94.89 143 TYR A C 1
ATOM 1173 O O . TYR A 1 143 ? -14.844 -3.784 -10.649 1 94.89 143 TYR A O 1
ATOM 1181 N N . GLN A 1 144 ? -14.473 -5.778 -9.679 1 95.47 144 GLN A N 1
ATOM 1182 C CA . GLN A 1 144 ? -15.889 -6.123 -9.617 1 95.47 144 GLN A CA 1
ATOM 1183 C C . GLN A 1 144 ? -16.465 -5.834 -8.233 1 95.47 144 GLN A C 1
ATOM 1185 O O . GLN A 1 144 ? -17.683 -5.751 -8.067 1 95.47 144 GLN A O 1
ATOM 1190 N N . LEU A 1 145 ? -15.557 -5.75 -7.232 1 97.12 145 LEU A N 1
ATOM 1191 C CA . LEU A 1 145 ? -16.01 -5.595 -5.854 1 97.12 145 LEU A CA 1
ATOM 1192 C C . LEU A 1 145 ? -15.069 -4.685 -5.072 1 97.12 145 LEU A C 1
ATOM 1194 O O . LEU A 1 145 ? -13.848 -4.78 -5.211 1 97.12 145 LEU A O 1
ATOM 1198 N N . ALA A 1 146 ? -15.671 -3.794 -4.27 1 97.18 146 ALA A N 1
ATOM 1199 C CA . ALA A 1 146 ? -14.929 -2.874 -3.411 1 97.18 146 ALA A CA 1
ATOM 1200 C C . ALA A 1 146 ? -15.387 -2.987 -1.96 1 97.18 146 ALA A C 1
ATOM 1202 O O . ALA A 1 146 ? -16.565 -2.783 -1.657 1 97.18 146 ALA A O 1
ATOM 1203 N N . ILE A 1 147 ? -14.476 -3.318 -1.112 1 98.14 147 ILE A N 1
ATOM 1204 C CA . ILE A 1 147 ? -14.761 -3.421 0.315 1 98.14 147 ILE A CA 1
ATOM 1205 C C . ILE A 1 147 ? -14.385 -2.116 1.012 1 98.14 147 ILE A C 1
ATOM 1207 O O . ILE A 1 147 ? -13.202 -1.797 1.15 1 98.14 147 ILE A O 1
ATOM 1211 N N . GLY A 1 148 ? -15.395 -1.341 1.402 1 97.06 148 GLY A N 1
ATOM 1212 C CA . GLY A 1 148 ? -15.14 -0.133 2.172 1 97.06 148 GLY A CA 1
ATOM 1213 C C . GLY A 1 148 ? -15.145 1.126 1.326 1 97.06 148 GLY A C 1
ATOM 1214 O O . GLY A 1 148 ? -14.301 2.006 1.508 1 97.06 148 GLY A O 1
ATOM 1215 N N . VAL A 1 149 ? -16.001 1.239 0.406 1 95.13 149 VAL A N 1
ATOM 1216 C CA . VAL A 1 149 ? -16.147 2.504 -0.306 1 95.13 149 VAL A CA 1
ATOM 1217 C C . VAL A 1 149 ? -16.739 3.557 0.628 1 95.13 149 VAL A C 1
ATOM 1219 O O . VAL A 1 149 ? -17.521 3.232 1.525 1 95.13 149 VAL A O 1
ATOM 1222 N N . THR A 1 150 ? -16.195 4.766 0.396 1 89.03 150 THR A N 1
ATOM 1223 C CA . THR A 1 150 ? -16.659 5.858 1.245 1 89.03 150 THR A CA 1
ATOM 1224 C C . THR A 1 150 ? -17.797 6.62 0.571 1 89.03 150 THR A C 1
ATOM 1226 O O . THR A 1 150 ? -17.809 6.775 -0.652 1 89.03 150 THR A O 1
ATOM 1229 N N . GLY A 1 151 ? -18.612 7.149 1.423 1 77.51 151 GLY A N 1
ATOM 1230 C CA . GLY A 1 151 ? -19.675 8.016 0.94 1 77.51 151 GLY A CA 1
ATOM 1231 C C . GLY A 1 151 ? -20.713 7.282 0.112 1 77.51 151 GLY A C 1
ATOM 1232 O O . GLY A 1 151 ? -20.808 6.055 0.173 1 77.51 151 GLY A O 1
ATOM 1233 N N . SER A 1 152 ? -21.707 7.92 -0.311 1 64.12 152 SER A N 1
ATOM 1234 C CA . SER A 1 152 ? -22.808 7.357 -1.087 1 64.12 152 SER A CA 1
ATOM 1235 C C . SER A 1 152 ? -22.627 7.626 -2.577 1 64.12 152 SER A C 1
ATOM 1237 O O . SER A 1 152 ? -23.582 7.53 -3.35 1 64.12 152 SER A O 1
ATOM 1239 N N . GLU A 1 153 ? -21.383 7.851 -2.933 1 57.1 153 GLU A N 1
ATOM 1240 C CA . GLU A 1 153 ? -21.252 8.232 -4.336 1 57.1 153 GLU A CA 1
ATOM 1241 C C . GLU A 1 153 ? -21.72 7.109 -5.258 1 57.1 153 GLU A C 1
ATOM 1243 O O . GLU A 1 153 ? -21.799 7.291 -6.475 1 57.1 153 GLU A O 1
ATOM 1248 N N . SER A 1 154 ? -22.714 6.436 -5.008 1 58.35 154 SER A N 1
ATOM 1249 C CA . SER A 1 154 ? -23.07 5.518 -6.085 1 58.35 154 SER A CA 1
ATOM 1250 C C . SER A 1 154 ? -23.516 6.274 -7.332 1 58.35 154 SER A C 1
ATOM 1252 O O . SER A 1 154 ? -24.571 6.913 -7.332 1 58.35 154 SER A O 1
ATOM 1254 N N . LEU A 1 155 ? -22.425 6.592 -8.128 1 58.79 155 LEU A N 1
ATOM 1255 C CA . LEU A 1 155 ? -22.658 7.412 -9.312 1 58.79 155 LEU A CA 1
ATOM 1256 C C . LEU A 1 155 ? -23.38 6.613 -10.393 1 58.79 155 LEU A C 1
ATOM 1258 O O . LEU A 1 155 ? -23.804 7.174 -11.406 1 58.79 155 LEU A O 1
ATOM 1262 N N . SER A 1 156 ? -23.442 5.269 -10.086 1 65.14 156 SER A N 1
ATOM 1263 C CA . SER A 1 156 ? -23.994 4.527 -11.215 1 65.14 156 SER A CA 1
ATOM 1264 C C . SER A 1 156 ? -25.114 3.594 -10.769 1 65.14 156 SER A C 1
ATOM 1266 O O . SER A 1 156 ? -25.037 2.992 -9.696 1 65.14 156 SER A O 1
ATOM 1268 N N . ASN A 1 157 ? -26.136 3.587 -11.445 1 74.58 157 ASN A N 1
ATOM 1269 C CA . ASN A 1 157 ? -27.242 2.655 -11.257 1 74.58 157 ASN A CA 1
ATOM 1270 C C . ASN A 1 157 ? -26.78 1.205 -11.374 1 74.58 157 ASN A C 1
ATOM 1272 O O . ASN A 1 157 ? -27.524 0.283 -11.036 1 74.58 157 ASN A O 1
ATOM 1276 N N . ASN A 1 158 ? -25.624 1.016 -11.641 1 86.82 158 ASN A N 1
ATOM 1277 C CA . ASN A 1 158 ? -25.128 -0.339 -11.859 1 86.82 158 ASN A CA 1
ATOM 1278 C C . ASN A 1 158 ? -24.286 -0.824 -10.683 1 86.82 158 ASN A C 1
ATOM 1280 O O . ASN A 1 158 ? -23.615 -1.853 -10.777 1 86.82 158 ASN A O 1
ATOM 1284 N N . ILE A 1 159 ? -24.343 -0.066 -9.592 1 91.83 159 ILE A N 1
ATOM 1285 C CA . ILE A 1 159 ? -23.558 -0.446 -8.423 1 91.83 159 ILE A CA 1
ATOM 1286 C C . ILE A 1 159 ? -24.488 -0.705 -7.239 1 91.83 159 ILE A C 1
ATOM 1288 O O . ILE A 1 159 ? -25.369 0.106 -6.944 1 91.83 159 ILE A O 1
ATOM 1292 N N . SER A 1 160 ? -24.35 -1.835 -6.646 1 92.8 160 SER A N 1
ATOM 1293 C CA . SER A 1 160 ? -25.04 -2.153 -5.4 1 92.8 160 SER A CA 1
ATOM 1294 C C . SER A 1 160 ? -24.189 -1.789 -4.189 1 92.8 160 SER A C 1
ATOM 1296 O O . SER A 1 160 ? -22.963 -1.911 -4.226 1 92.8 160 SER A O 1
ATOM 1298 N N . LEU A 1 161 ? -24.891 -1.385 -3.134 1 93.11 161 LEU A N 1
ATOM 1299 C CA . LEU A 1 161 ? -24.22 -0.986 -1.901 1 93.11 161 LEU A CA 1
ATOM 1300 C C . LEU A 1 161 ? -24.78 -1.749 -0.706 1 93.11 161 LEU A C 1
ATOM 1302 O O . LEU A 1 161 ? -25.989 -1.974 -0.618 1 93.11 161 LEU A O 1
ATOM 1306 N N . LEU A 1 162 ? -23.934 -2.128 0.196 1 93.97 162 LEU A N 1
ATOM 1307 C CA . LEU A 1 162 ? -24.277 -2.681 1.501 1 93.97 162 LEU A CA 1
ATOM 1308 C C . LEU A 1 162 ? -23.555 -1.933 2.616 1 93.97 162 LEU A C 1
ATOM 1310 O O . LEU A 1 162 ? -22.332 -2.029 2.743 1 93.97 162 LEU A O 1
ATOM 1314 N N . PRO A 1 163 ? -24.295 -1.168 3.4 1 94.27 163 PRO A N 1
ATOM 1315 C CA . PRO A 1 163 ? -23.642 -0.448 4.496 1 94.27 163 PRO A CA 1
ATOM 1316 C C . PRO A 1 163 ? -22.937 -1.382 5.477 1 94.27 163 PRO A C 1
ATOM 1318 O O . PRO A 1 163 ? -23.512 -2.387 5.9 1 94.27 163 PRO A O 1
ATOM 1321 N N . LEU A 1 164 ? -21.727 -1.015 5.816 1 96.01 164 LEU A N 1
ATOM 1322 C CA . LEU A 1 164 ? -20.946 -1.816 6.752 1 96.01 164 LEU A CA 1
ATOM 1323 C C . LEU A 1 164 ? -20.892 -1.151 8.123 1 96.01 164 LEU A C 1
ATOM 1325 O O . LEU A 1 164 ? -20.63 -1.815 9.129 1 96.01 164 LEU A O 1
ATOM 1329 N N . GLY A 1 165 ? -21.069 0.122 8.181 1 94.99 165 GLY A N 1
ATOM 1330 C CA . GLY A 1 165 ? -20.896 0.934 9.375 1 94.99 165 GLY A CA 1
ATOM 1331 C C . GLY A 1 165 ? -20.03 2.158 9.143 1 94.99 165 GLY A C 1
ATOM 1332 O O . GLY A 1 165 ? -20.016 2.716 8.044 1 94.99 165 GLY A O 1
ATOM 1333 N N . GLU A 1 166 ? -19.415 2.642 10.237 1 96.14 166 GLU A N 1
ATOM 1334 C CA . GLU A 1 166 ? -18.612 3.853 10.096 1 96.14 166 GLU A CA 1
ATOM 1335 C C . GLU A 1 166 ? -17.328 3.762 10.916 1 96.14 166 GLU A C 1
ATOM 1337 O O . GLU A 1 166 ? -17.243 2.973 11.86 1 96.14 166 GLU A O 1
ATOM 1342 N N . ILE A 1 167 ? -16.373 4.53 10.528 1 96.55 167 ILE A N 1
ATOM 1343 C CA . ILE A 1 167 ? -15.134 4.695 11.28 1 96.55 167 ILE A CA 1
ATOM 1344 C C . ILE A 1 167 ? -15.186 5.993 12.082 1 96.55 167 ILE A C 1
ATOM 1346 O O . ILE A 1 167 ? -15.372 7.073 11.515 1 96.55 167 ILE A O 1
ATOM 1350 N N . SER A 1 168 ? -15.005 5.844 13.38 1 97.19 168 SER A N 1
ATOM 1351 C CA . SER A 1 168 ? -14.857 7.031 14.215 1 97.19 168 SER A CA 1
ATOM 1352 C C . SER A 1 168 ? -13.397 7.46 14.314 1 97.19 168 SER A C 1
ATOM 1354 O O . SER A 1 168 ? -12.493 6.628 14.215 1 97.19 168 SER A O 1
ATOM 1356 N N . TRP A 1 169 ? -13.258 8.73 14.521 1 97.42 169 TRP A N 1
ATOM 1357 C CA . TRP A 1 169 ? -11.917 9.305 14.519 1 97.42 169 TRP A CA 1
ATOM 1358 C C . TRP A 1 169 ? -11.613 9.983 15.851 1 97.42 169 TRP A C 1
ATOM 1360 O O . TRP A 1 169 ? -12.506 10.552 16.483 1 97.42 169 TRP A O 1
ATOM 1370 N N . GLN A 1 170 ? -10.407 9.945 16.244 1 97.71 170 GLN A N 1
ATOM 1371 C CA . GLN A 1 170 ? -9.924 10.608 17.451 1 97.71 170 GLN A CA 1
ATOM 1372 C C . GLN A 1 170 ? -8.668 11.426 17.165 1 97.71 170 GLN A C 1
ATOM 1374 O O . GLN A 1 170 ? -7.767 10.964 16.463 1 97.71 170 GLN A O 1
ATOM 1379 N N . PHE A 1 171 ? -8.66 12.653 17.653 1 98.45 171 PHE A N 1
ATOM 1380 C CA . PHE A 1 171 ? -7.45 13.464 17.578 1 98.45 171 PHE A CA 1
ATOM 1381 C C . PHE A 1 171 ? -6.475 13.083 18.685 1 98.45 171 PHE A C 1
ATOM 1383 O O . PHE A 1 171 ? -6.828 13.106 19.866 1 98.45 171 PHE A O 1
ATOM 1390 N N . VAL A 1 172 ? -5.215 12.723 18.291 1 98.34 172 VAL A N 1
ATOM 1391 C CA . VAL A 1 172 ? -4.256 12.239 19.279 1 98.34 172 VAL A CA 1
ATOM 1392 C C . VAL A 1 172 ? -2.886 12.858 19.015 1 98.34 172 VAL A C 1
ATOM 1394 O O . VAL A 1 172 ? -2.579 13.245 17.885 1 98.34 172 VAL A O 1
ATOM 1397 N N . VAL A 1 173 ? -2.125 12.974 20.046 1 98.47 173 VAL A N 1
ATOM 1398 C CA . VAL A 1 173 ? -0.728 13.389 19.974 1 98.47 173 VAL A CA 1
ATOM 1399 C C . VAL A 1 173 ? 0.122 12.501 20.879 1 98.47 173 VAL A C 1
ATOM 1401 O O . VAL A 1 173 ? -0.401 11.833 21.773 1 98.47 173 VAL A O 1
ATOM 1404 N N . ALA A 1 174 ? 1.413 12.475 20.618 1 98.51 174 ALA A N 1
ATOM 1405 C CA . ALA A 1 174 ? 2.326 11.71 21.465 1 98.51 174 ALA A CA 1
ATOM 1406 C C . ALA A 1 174 ? 2.343 12.258 22.889 1 98.51 174 ALA A C 1
ATOM 1408 O O . ALA A 1 174 ? 2.065 13.439 23.109 1 98.51 174 ALA A O 1
ATOM 1409 N N . GLN A 1 175 ? 2.706 11.487 23.82 1 97.68 175 GLN A N 1
ATOM 1410 C CA . GLN A 1 175 ? 2.743 11.842 25.235 1 97.68 175 GLN A CA 1
ATOM 1411 C C . GLN A 1 175 ? 3.656 13.04 25.478 1 97.68 175 GLN A C 1
ATOM 1413 O O . GLN A 1 175 ? 3.356 13.897 26.312 1 97.68 175 GLN A O 1
ATOM 1418 N N . ASP A 1 176 ? 4.74 13.114 24.707 1 96.63 176 ASP A N 1
ATOM 1419 C CA . ASP A 1 176 ? 5.724 14.169 24.929 1 96.63 176 ASP A CA 1
ATOM 1420 C C . ASP A 1 176 ? 5.497 15.341 23.978 1 96.63 176 ASP A C 1
ATOM 1422 O O . ASP A 1 176 ? 6.286 16.287 23.95 1 96.63 176 ASP A O 1
ATOM 1426 N N . HIS A 1 177 ? 4.501 15.295 23.183 1 97.65 177 HIS A N 1
ATOM 1427 C CA . HIS A 1 177 ? 4.174 16.39 22.276 1 97.65 177 HIS A CA 1
ATOM 1428 C C . HIS A 1 177 ? 3.71 17.622 23.046 1 97.65 177 HIS A C 1
ATOM 1430 O O . HIS A 1 177 ? 3.003 17.503 24.049 1 97.65 177 HIS A O 1
ATOM 1436 N N . PRO A 1 178 ? 3.979 18.766 22.585 1 96.92 178 PRO A N 1
ATOM 1437 C CA . PRO A 1 178 ? 3.595 19.995 23.283 1 96.92 178 PRO A CA 1
ATOM 1438 C C . PRO A 1 178 ? 2.091 20.087 23.531 1 96.92 178 PRO A C 1
ATOM 1440 O O . PRO A 1 178 ? 1.662 20.633 24.551 1 96.92 178 PRO A O 1
ATOM 1443 N N . LEU A 1 179 ? 1.332 19.577 22.723 1 97.87 179 LEU A N 1
ATOM 1444 C CA . LEU A 1 179 ? -0.119 19.704 22.809 1 97.87 179 LEU A CA 1
ATOM 1445 C C . LEU A 1 179 ? -0.686 18.749 23.854 1 97.87 179 LEU A C 1
ATOM 1447 O O . LEU A 1 179 ? -1.846 18.876 24.253 1 97.87 179 LEU A O 1
ATOM 1451 N N . ALA A 1 180 ? 0.05 17.762 24.253 1 97.51 180 ALA A N 1
ATOM 1452 C CA . ALA A 1 180 ? -0.435 16.785 25.224 1 97.51 180 ALA A CA 1
ATOM 1453 C C . ALA A 1 180 ? -0.777 17.455 26.552 1 97.51 180 ALA A C 1
ATOM 1455 O O . ALA A 1 180 ? -1.711 17.038 27.241 1 97.51 180 ALA A O 1
ATOM 1456 N N . ARG A 1 181 ? -0.053 18.559 26.856 1 94.81 181 ARG A N 1
ATOM 1457 C CA . ARG A 1 181 ? -0.236 19.233 28.138 1 94.81 181 ARG A CA 1
ATOM 1458 C C . ARG A 1 181 ? -0.731 20.662 27.94 1 94.81 181 ARG A C 1
ATOM 1460 O O . ARG A 1 181 ? -0.6 21.499 28.835 1 94.81 181 ARG A O 1
ATOM 1467 N N . HIS A 1 182 ? -1.04 20.857 26.712 1 95.33 182 HIS A N 1
ATOM 1468 C CA . HIS A 1 182 ? -1.559 22.198 26.466 1 95.33 182 HIS A CA 1
ATOM 1469 C C . HIS A 1 182 ? -2.733 22.512 27.387 1 95.33 182 HIS A C 1
ATOM 1471 O O . HIS A 1 182 ? -3.617 21.675 27.58 1 95.33 182 HIS A O 1
ATOM 1477 N N . PRO A 1 183 ? -2.873 23.618 27.91 1 94.67 183 PRO A N 1
ATOM 1478 C CA . PRO A 1 183 ? -3.863 23.926 28.944 1 94.67 183 PRO A CA 1
ATOM 1479 C C . PRO A 1 183 ? -5.277 24.066 28.384 1 94.67 183 PRO A C 1
ATOM 1481 O O . PRO A 1 183 ? -6.255 23.838 29.101 1 94.67 183 PRO A O 1
ATOM 1484 N N . ALA A 1 184 ? -5.392 24.441 27.125 1 93.06 184 ALA A N 1
ATOM 1485 C CA . ALA A 1 184 ? -6.724 24.6 26.546 1 93.06 184 ALA A CA 1
ATOM 1486 C C . ALA A 1 184 ? -7.448 23.259 26.46 1 93.06 184 ALA A C 1
ATOM 1488 O O . ALA A 1 184 ? -6.902 22.284 25.937 1 93.06 184 ALA A O 1
ATOM 1489 N N . PRO A 1 185 ? -8.577 23.211 26.998 1 92.82 185 PRO A N 1
ATOM 1490 C CA . PRO A 1 185 ? -9.343 21.97 26.871 1 92.82 185 PRO A CA 1
ATOM 1491 C C . PRO A 1 185 ? -9.733 21.663 25.427 1 92.82 185 PRO A C 1
ATOM 1493 O O . PRO A 1 185 ? -9.816 20.494 25.041 1 92.82 185 PRO A O 1
ATOM 1496 N N . LEU A 1 186 ? -9.976 22.724 24.673 1 95.63 186 LEU A N 1
ATOM 1497 C CA . LEU A 1 186 ? -10.302 22.651 23.253 1 95.63 186 LEU A CA 1
ATOM 1498 C C . LEU A 1 186 ? -9.237 23.35 22.415 1 95.63 186 LEU A C 1
ATOM 1500 O O . LEU A 1 186 ? -9.028 24.557 22.55 1 95.63 186 LEU A O 1
ATOM 1504 N N . LEU A 1 187 ? -8.588 22.531 21.624 1 96.77 187 LEU A N 1
ATOM 1505 C CA . LEU A 1 187 ? -7.539 23.098 20.783 1 96.77 187 LEU A CA 1
ATOM 1506 C C . LEU A 1 187 ? -8.135 23.803 19.57 1 96.77 187 LEU A C 1
ATOM 1508 O O . LEU A 1 187 ? -8.979 23.237 18.87 1 96.77 187 LEU A O 1
ATOM 1512 N N . SER A 1 188 ? -7.71 24.972 19.317 1 92.79 188 SER A N 1
ATOM 1513 C CA . SER A 1 188 ? -8.188 25.746 18.176 1 92.79 188 SER A CA 1
ATOM 1514 C C . SER A 1 188 ? -7.399 25.416 16.913 1 92.79 188 SER A C 1
ATOM 1516 O O . SER A 1 188 ? -6.292 24.877 16.99 1 92.79 188 SER A O 1
ATOM 1518 N N . ASP A 1 189 ? -7.903 25.773 15.791 1 91.47 189 ASP A N 1
ATOM 1519 C CA . ASP A 1 189 ? -7.231 25.581 14.51 1 91.47 189 ASP A CA 1
ATOM 1520 C C . ASP A 1 189 ? -5.9 26.33 14.471 1 91.47 189 ASP A C 1
ATOM 1522 O O . ASP A 1 189 ? -4.928 25.849 13.885 1 91.47 189 ASP A O 1
ATOM 1526 N N . ASP A 1 190 ? -5.869 27.457 15.106 1 86.63 190 ASP A N 1
ATOM 1527 C CA . ASP A 1 190 ? -4.659 28.273 15.108 1 86.63 190 ASP A CA 1
ATOM 1528 C C . ASP A 1 190 ? -3.511 27.551 15.811 1 86.63 190 ASP A C 1
ATOM 1530 O O . ASP A 1 190 ? -2.371 27.582 15.342 1 86.63 190 ASP A O 1
ATOM 1534 N N . ILE A 1 191 ? -3.852 26.935 16.866 1 90.96 191 ILE A N 1
ATOM 1535 C CA . ILE A 1 191 ? -2.851 26.18 17.612 1 90.96 191 ILE A CA 1
ATOM 1536 C C . ILE A 1 191 ? -2.386 24.983 16.787 1 90.96 191 ILE A C 1
ATOM 1538 O O . ILE A 1 191 ? -1.185 24.727 16.675 1 90.96 191 ILE A O 1
ATOM 1542 N N . LEU A 1 192 ? -3.318 24.368 16.118 1 94.99 192 LEU A N 1
ATOM 1543 C CA . LEU A 1 192 ? -3.043 23.142 15.378 1 94.99 192 LEU A CA 1
ATOM 1544 C C . LEU A 1 192 ? -2.212 23.433 14.133 1 94.99 192 LEU A C 1
ATOM 1546 O O . LEU A 1 192 ? -1.396 22.606 13.718 1 94.99 192 LEU A O 1
ATOM 1550 N N . ARG A 1 193 ? -2.341 24.578 13.548 1 91.97 193 ARG A N 1
ATOM 1551 C CA . ARG A 1 193 ? -1.665 24.962 12.313 1 91.97 193 ARG A CA 1
ATOM 1552 C C . ARG A 1 193 ? -0.154 25.011 12.507 1 91.97 193 ARG A C 1
ATOM 1554 O O . ARG A 1 193 ? 0.604 24.998 11.535 1 91.97 193 ARG A O 1
ATOM 1561 N N . ARG A 1 194 ? 0.262 25.061 13.739 1 90.43 194 ARG A N 1
ATOM 1562 C CA . ARG A 1 194 ? 1.68 25.219 14.044 1 90.43 194 ARG A CA 1
ATOM 1563 C C . ARG A 1 194 ? 2.422 23.894 13.905 1 90.43 194 ARG A C 1
ATOM 1565 O O . ARG A 1 194 ? 3.654 23.864 13.907 1 90.43 194 ARG A O 1
ATOM 1572 N N . PHE A 1 195 ? 1.704 22.815 13.778 1 95.05 195 PHE A N 1
ATOM 1573 C CA . PHE A 1 195 ? 2.302 21.487 13.698 1 95.05 195 PHE A CA 1
ATOM 1574 C C . PHE A 1 195 ? 1.947 20.811 12.379 1 95.05 195 PHE A C 1
ATOM 1576 O O . PHE A 1 195 ? 0.864 21.033 11.834 1 95.05 195 PHE A O 1
ATOM 1583 N N . PRO A 1 196 ? 2.862 20.007 11.85 1 96.87 196 PRO A N 1
ATOM 1584 C CA . PRO A 1 196 ? 2.548 19.307 10.602 1 96.87 196 PRO A CA 1
ATOM 1585 C C . PRO A 1 196 ? 1.389 18.324 10.753 1 96.87 196 PRO A C 1
ATOM 1587 O O . PRO A 1 196 ? 1.299 17.619 11.762 1 96.87 196 PRO A O 1
ATOM 1590 N N . ALA A 1 197 ? 0.507 18.325 9.765 1 97.35 197 ALA A N 1
ATOM 1591 C CA . ALA A 1 197 ? -0.512 17.284 9.661 1 97.35 197 ALA A CA 1
ATOM 1592 C C . ALA A 1 197 ? 0.058 16.02 9.024 1 97.35 197 ALA A C 1
ATOM 1594 O O . ALA A 1 197 ? 0.709 16.084 7.978 1 97.35 197 ALA A O 1
ATOM 1595 N N . ILE A 1 198 ? -0.136 14.859 9.687 1 98.17 198 ILE A N 1
ATOM 1596 C CA . ILE A 1 198 ? 0.269 13.581 9.111 1 98.17 198 ILE A CA 1
ATOM 1597 C C . ILE A 1 198 ? -0.915 12.942 8.389 1 98.17 198 ILE A C 1
ATOM 1599 O O . ILE A 1 198 ? -1.906 12.566 9.019 1 98.17 198 ILE A O 1
ATOM 1603 N N . ASN A 1 199 ? -0.808 12.808 7.085 1 97.29 199 ASN A N 1
ATOM 1604 C CA . ASN A 1 199 ? -1.914 12.274 6.297 1 97.29 199 ASN A CA 1
ATOM 1605 C C . ASN A 1 199 ? -1.448 11.166 5.357 1 97.29 199 ASN A C 1
ATOM 1607 O O . ASN A 1 199 ? -0.248 11 5.132 1 97.29 199 ASN A O 1
ATOM 1611 N N . ILE A 1 200 ? -2.394 10.356 4.965 1 97.06 200 ILE A N 1
ATOM 1612 C CA . ILE A 1 200 ? -2.169 9.356 3.927 1 97.06 200 ILE A CA 1
ATOM 1613 C C . ILE A 1 200 ? -2.693 9.874 2.589 1 97.06 200 ILE A C 1
ATOM 1615 O O . ILE A 1 200 ? -3.775 10.462 2.525 1 97.06 200 ILE A O 1
ATOM 1619 N N . GLU A 1 201 ? -1.984 9.659 1.616 1 92.84 201 GLU A N 1
ATOM 1620 C CA . GLU A 1 201 ? -2.347 10.2 0.31 1 92.84 201 GLU A CA 1
ATOM 1621 C C . GLU A 1 201 ? -3.485 9.402 -0.321 1 92.84 201 GLU A C 1
ATOM 1623 O O . GLU A 1 201 ? -3.505 8.172 -0.243 1 92.84 201 GLU A O 1
ATOM 1628 N N . ASP A 1 202 ? -4.416 10.076 -0.896 1 93.82 202 ASP A N 1
ATOM 1629 C CA . ASP A 1 202 ? -5.462 9.475 -1.718 1 93.82 202 ASP A CA 1
ATOM 1630 C C . ASP A 1 202 ? -4.877 8.857 -2.986 1 93.82 202 ASP A C 1
ATOM 1632 O O . ASP A 1 202 ? -4.154 9.522 -3.731 1 93.82 202 ASP A O 1
ATOM 1636 N N . THR A 1 203 ? -5.248 7.61 -3.255 1 94.93 203 THR A N 1
ATOM 1637 C CA . THR A 1 203 ? -4.61 6.901 -4.357 1 94.93 203 THR A CA 1
ATOM 1638 C C . THR A 1 203 ? -5.444 7.015 -5.63 1 94.93 203 THR A C 1
ATOM 1640 O O . THR A 1 203 ? -5.189 6.315 -6.611 1 94.93 203 THR A O 1
ATOM 1643 N N . SER A 1 204 ? -6.46 7.833 -5.657 1 92.77 204 SER A N 1
ATOM 1644 C CA . SER A 1 204 ? -7.285 7.99 -6.85 1 92.77 204 SER A CA 1
ATOM 1645 C C . SER A 1 204 ? -6.481 8.584 -8.003 1 92.77 204 SER A C 1
ATOM 1647 O O . SER A 1 204 ? -5.617 9.436 -7.79 1 92.77 204 SER A O 1
ATOM 1649 N N . ARG A 1 205 ? -6.773 8.153 -9.131 1 89.35 205 ARG A N 1
ATOM 1650 C CA . ARG A 1 205 ? -6.098 8.636 -10.332 1 89.35 205 ARG A CA 1
ATOM 1651 C C . ARG A 1 205 ? -7.066 9.39 -11.238 1 89.35 205 ARG A C 1
ATOM 1653 O O . ARG A 1 205 ? -6.66 10.291 -11.975 1 89.35 205 ARG A O 1
ATOM 1660 N N . THR A 1 206 ? -8.3 8.967 -11.274 1 88.83 206 THR A N 1
ATOM 1661 C CA . THR A 1 206 ? -9.312 9.539 -12.155 1 88.83 206 THR A CA 1
ATOM 1662 C C . THR A 1 206 ? -10.233 10.479 -11.383 1 88.83 206 THR A C 1
ATOM 1664 O O . THR A 1 206 ? -10.509 11.593 -11.832 1 88.83 206 THR A O 1
ATOM 1667 N N . LEU A 1 207 ? -10.641 10.057 -10.247 1 89.24 207 LEU A N 1
ATOM 1668 C CA . LEU A 1 207 ? -11.544 10.847 -9.418 1 89.24 207 LEU A CA 1
ATOM 1669 C C . LEU A 1 207 ? -10.778 11.916 -8.646 1 89.24 207 LEU A C 1
ATOM 1671 O O . LEU A 1 207 ? -9.567 11.797 -8.447 1 89.24 207 LEU A O 1
ATOM 1675 N N . THR A 1 208 ? -11.494 12.882 -8.206 1 88.07 208 THR A N 1
ATOM 1676 C CA . THR A 1 208 ? -10.885 13.932 -7.396 1 88.07 208 THR A CA 1
ATOM 1677 C C . THR A 1 208 ? -10.381 13.369 -6.071 1 88.07 208 THR A C 1
ATOM 1679 O O . THR A 1 208 ? -11.115 12.671 -5.368 1 88.07 208 THR A O 1
ATOM 1682 N N . ARG A 1 209 ? -9.168 13.716 -5.74 1 89.72 209 ARG A N 1
ATOM 1683 C CA . ARG A 1 209 ? -8.546 13.24 -4.509 1 89.72 209 ARG A CA 1
ATOM 1684 C C . ARG A 1 209 ? -9.157 13.92 -3.289 1 89.72 209 ARG A C 1
ATOM 1686 O O . ARG A 1 209 ? -9.478 15.11 -3.33 1 89.72 209 ARG A O 1
ATOM 1693 N N . ARG A 1 210 ? -9.286 13.161 -2.302 1 87.18 210 ARG A N 1
ATOM 1694 C CA . ARG A 1 210 ? -9.779 13.68 -1.03 1 87.18 210 ARG A CA 1
ATOM 1695 C C . ARG A 1 210 ? -8.625 13.992 -0.083 1 87.18 210 ARG A C 1
ATOM 1697 O O . ARG A 1 210 ? -7.581 13.339 -0.131 1 87.18 210 ARG A O 1
ATOM 1704 N N . VAL A 1 211 ? -8.863 15.052 0.68 1 83.77 211 VAL A N 1
ATOM 1705 C CA . VAL A 1 211 ? -7.975 15.35 1.8 1 83.77 211 VAL A CA 1
ATOM 1706 C C . VAL A 1 211 ? -8.687 15.048 3.117 1 83.77 211 VAL A C 1
ATOM 1708 O O . VAL A 1 211 ? -9.789 15.543 3.361 1 83.77 211 VAL A O 1
ATOM 1711 N N . ALA A 1 2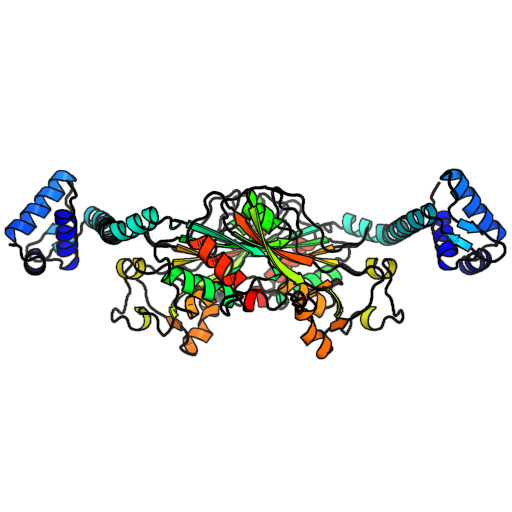12 ? -8.084 14.189 3.886 1 83.38 212 ALA A N 1
ATOM 1712 C CA . ALA A 1 212 ? -8.713 13.768 5.135 1 83.38 212 ALA A CA 1
ATOM 1713 C C . ALA A 1 212 ? -8.911 14.953 6.076 1 83.38 212 ALA A C 1
ATOM 1715 O O . ALA A 1 212 ? -10.037 15.247 6.486 1 83.38 212 ALA A O 1
ATOM 1716 N N . TRP A 1 213 ? -7.888 15.518 6.438 1 92.54 213 TRP A N 1
ATOM 1717 C CA . TRP A 1 213 ? -7.876 16.67 7.333 1 92.54 213 TRP A CA 1
ATOM 1718 C C . TRP A 1 213 ? -6.626 17.516 7.114 1 92.54 213 TRP A C 1
ATOM 1720 O O . TRP A 1 213 ? -5.506 17.002 7.152 1 92.54 213 TRP A O 1
ATOM 1730 N N . LEU A 1 214 ? -6.85 18.717 6.785 1 93.87 214 LEU A N 1
ATOM 1731 C CA . LEU A 1 214 ? -5.764 19.673 6.598 1 93.87 214 LEU A CA 1
ATOM 1732 C C . LEU A 1 214 ? -6.27 21.105 6.739 1 93.87 214 LEU A C 1
ATOM 1734 O O . LEU A 1 214 ? -7.223 21.5 6.064 1 93.87 214 LEU A O 1
ATOM 1738 N N . LEU A 1 215 ? -5.637 21.801 7.626 1 91.7 215 LEU A N 1
ATOM 1739 C CA . LEU A 1 215 ? -6.015 23.199 7.802 1 91.7 215 LEU A CA 1
ATOM 1740 C C . LEU A 1 215 ? -5.315 24.084 6.775 1 91.7 215 LEU A C 1
ATOM 1742 O O . LEU A 1 215 ? -4.181 23.805 6.379 1 91.7 215 LEU A O 1
ATOM 1746 N N . SER A 1 216 ? -5.999 25.102 6.358 1 84.99 216 SER A N 1
ATOM 1747 C CA . SER A 1 216 ? -5.391 26.047 5.427 1 84.99 216 SER A CA 1
ATOM 1748 C C . SER A 1 216 ? -4.065 26.575 5.964 1 84.99 216 SER A C 1
ATOM 1750 O O . SER A 1 216 ? -3.986 27.019 7.112 1 84.99 216 SER A O 1
ATOM 1752 N N . GLY A 1 217 ? -3.03 26.472 5.15 1 82.93 217 GLY A N 1
ATOM 1753 C CA . GLY A 1 217 ? -1.726 26.994 5.527 1 82.93 217 GLY A CA 1
ATOM 1754 C C . GLY A 1 217 ? -0.923 26.033 6.383 1 82.93 217 GLY A C 1
ATOM 1755 O O . GLY A 1 217 ? 0.221 26.32 6.741 1 82.93 217 GLY A O 1
ATOM 1756 N N . GLN A 1 218 ? -1.453 24.92 6.759 1 90.48 218 GLN A N 1
ATOM 1757 C CA . GLN A 1 218 ? -0.763 23.949 7.602 1 90.48 218 GLN A CA 1
ATOM 1758 C C . GLN A 1 218 ? 0.198 23.093 6.782 1 90.48 218 GLN A C 1
ATOM 1760 O O . GLN A 1 218 ? -0.13 22.673 5.67 1 90.48 218 GLN A O 1
ATOM 1765 N N . LYS A 1 219 ? 1.362 22.88 7.354 1 92.55 219 LYS A N 1
ATOM 1766 C CA . LYS A 1 219 ? 2.286 21.934 6.735 1 92.55 219 LYS A CA 1
ATOM 1767 C C . LYS A 1 219 ? 1.722 20.516 6.762 1 92.55 219 LYS A C 1
ATOM 1769 O O . LYS A 1 219 ? 1.055 20.126 7.722 1 92.55 219 LYS A O 1
ATOM 1774 N N . GLU A 1 220 ? 2.035 19.813 5.662 1 94.84 220 GLU A N 1
ATOM 1775 C CA . GLU A 1 220 ? 1.56 18.436 5.556 1 94.84 220 GLU A CA 1
ATOM 1776 C C . GLU A 1 220 ? 2.712 17.474 5.281 1 94.84 220 GLU A C 1
ATOM 1778 O O . GLU A 1 220 ? 3.6 17.773 4.479 1 94.84 220 GLU A O 1
ATOM 1783 N N . ILE A 1 221 ? 2.705 16.368 5.945 1 97.59 221 ILE A N 1
ATOM 1784 C CA . ILE A 1 221 ? 3.547 15.22 5.625 1 97.59 221 ILE A CA 1
ATOM 1785 C C . ILE A 1 221 ? 2.673 14.043 5.198 1 97.59 221 ILE A C 1
ATOM 1787 O O . ILE A 1 221 ? 1.761 13.642 5.926 1 97.59 221 ILE A O 1
ATOM 1791 N N . LYS A 1 222 ? 2.944 13.53 4.053 1 97.12 222 LYS A N 1
ATOM 1792 C CA . LYS A 1 222 ? 2.158 12.414 3.533 1 97.12 222 LYS A CA 1
ATOM 1793 C C . LYS A 1 222 ? 2.927 11.101 3.645 1 97.12 222 LYS A C 1
ATOM 1795 O O . LYS A 1 222 ? 4.105 11.034 3.291 1 97.12 222 LYS A O 1
ATOM 1800 N N . VAL A 1 223 ? 2.235 10.142 4.195 1 97.68 223 VAL A N 1
ATOM 1801 C CA . VAL A 1 223 ? 2.808 8.808 4.346 1 97.68 223 VAL A CA 1
ATOM 1802 C C . VAL A 1 223 ? 1.925 7.783 3.637 1 97.68 223 VAL A C 1
ATOM 1804 O O . VAL A 1 223 ? 0.78 8.078 3.286 1 97.68 223 VAL A O 1
ATOM 1807 N N . PRO A 1 224 ? 2.368 6.639 3.419 1 95.65 224 PRO A N 1
ATOM 1808 C CA . PRO A 1 224 ? 1.659 5.767 2.479 1 95.65 224 PRO A CA 1
ATOM 1809 C C . PRO A 1 224 ? 0.562 4.944 3.15 1 95.65 224 PRO A C 1
ATOM 1811 O O . PRO A 1 224 ? -0.304 4.389 2.468 1 95.65 224 PRO A O 1
ATOM 1814 N N . ASP A 1 225 ? 0.653 4.831 4.511 1 94.44 225 ASP A N 1
ATOM 1815 C CA . ASP A 1 225 ? -0.311 3.911 5.105 1 94.44 225 ASP A CA 1
ATOM 1816 C C . ASP A 1 225 ? -0.566 4.253 6.571 1 94.44 225 ASP A C 1
ATOM 1818 O O . ASP A 1 225 ? 0.09 5.133 7.131 1 94.44 225 ASP A O 1
ATOM 1822 N N . LEU A 1 226 ? -1.482 3.49 7.166 1 95.63 226 LEU A N 1
ATOM 1823 C CA . LEU A 1 226 ? -1.943 3.762 8.523 1 95.63 226 LEU A CA 1
ATOM 1824 C C . LEU A 1 226 ? -0.861 3.426 9.543 1 95.63 226 LEU A C 1
ATOM 1826 O O . LEU A 1 226 ? -0.722 4.113 10.558 1 95.63 226 LEU A O 1
ATOM 1830 N N . SER A 1 227 ? -0.126 2.382 9.298 1 96.38 227 SER A N 1
ATOM 1831 C CA . SER A 1 227 ? 0.926 1.994 10.231 1 96.38 227 SER A CA 1
ATOM 1832 C C . SER A 1 227 ? 1.995 3.077 10.34 1 96.38 227 SER A C 1
ATOM 1834 O O . SER A 1 227 ? 2.479 3.371 11.435 1 96.38 227 SER A O 1
ATOM 1836 N N . THR A 1 228 ? 2.357 3.633 9.196 1 97.78 228 THR A N 1
ATOM 1837 C CA . THR A 1 228 ? 3.347 4.704 9.212 1 97.78 228 THR A CA 1
ATOM 1838 C C . THR A 1 228 ? 2.772 5.962 9.857 1 97.78 228 THR A C 1
ATOM 1840 O O . THR A 1 228 ? 3.472 6.667 10.587 1 97.78 228 THR A O 1
ATOM 1843 N N . LYS A 1 229 ? 1.548 6.23 9.51 1 98.08 229 LYS A N 1
ATOM 1844 C CA . LYS A 1 229 ? 0.894 7.372 10.141 1 98.08 229 LYS A CA 1
ATOM 1845 C C . LYS A 1 229 ? 0.906 7.241 11.661 1 98.08 229 LYS A C 1
ATOM 1847 O O . LYS A 1 229 ? 1.239 8.194 12.369 1 98.08 229 LYS A O 1
ATOM 1852 N N . LEU A 1 230 ? 0.559 6.08 12.165 1 98.38 230 LEU A N 1
ATOM 1853 C CA . LEU A 1 230 ? 0.582 5.81 13.598 1 98.38 230 LEU A CA 1
ATOM 1854 C C . LEU A 1 230 ? 1.984 6.007 14.166 1 98.38 230 LEU A C 1
ATOM 1856 O O . LEU A 1 230 ? 2.153 6.654 15.202 1 98.38 230 LEU A O 1
ATOM 1860 N N . ALA A 1 231 ? 2.976 5.504 13.499 1 98.53 231 ALA A N 1
ATOM 1861 C CA . ALA A 1 231 ? 4.358 5.626 13.956 1 98.53 231 ALA A CA 1
ATOM 1862 C C . ALA A 1 231 ? 4.78 7.09 14.043 1 98.53 231 ALA A C 1
ATOM 1864 O O . ALA A 1 231 ? 5.483 7.485 14.976 1 98.53 231 ALA A O 1
ATOM 1865 N N . CYS A 1 232 ? 4.374 7.849 13.075 1 98.6 232 CYS A N 1
ATOM 1866 C CA . CYS A 1 232 ? 4.691 9.273 13.075 1 98.6 232 CYS A CA 1
ATOM 1867 C C . CYS A 1 232 ? 4.055 9.973 14.27 1 98.6 232 CYS A C 1
ATOM 1869 O O . CYS A 1 232 ? 4.68 10.83 14.898 1 98.6 232 CYS A O 1
ATOM 1871 N N . HIS A 1 233 ? 2.802 9.598 14.573 1 98.53 233 HIS A N 1
ATOM 1872 C CA . HIS A 1 233 ? 2.145 10.173 15.742 1 98.53 233 HIS A CA 1
ATOM 1873 C C . HIS A 1 233 ? 2.867 9.781 17.027 1 98.53 233 HIS A C 1
ATOM 1875 O O . HIS A 1 233 ? 3.109 10.627 17.89 1 98.53 233 HIS A O 1
ATOM 1881 N N . LEU A 1 234 ? 3.216 8.548 17.12 1 98.41 234 LEU A N 1
ATOM 1882 C CA . LEU A 1 234 ? 3.876 8.035 18.315 1 98.41 234 LEU A CA 1
ATOM 1883 C C . LEU A 1 234 ? 5.233 8.703 18.515 1 98.41 234 LEU A C 1
ATOM 1885 O O . LEU A 1 234 ? 5.67 8.902 19.651 1 98.41 234 LEU A O 1
ATOM 1889 N N . SER A 1 235 ? 5.838 9.106 17.43 1 97.17 235 SER A N 1
ATOM 1890 C CA . SER A 1 235 ? 7.152 9.738 17.494 1 97.17 235 SER A CA 1
ATOM 1891 C C . SER A 1 235 ? 7.034 11.226 17.804 1 97.17 235 SER A C 1
ATOM 1893 O O . SER A 1 235 ? 8.044 11.906 18 1 97.17 235 SER A O 1
ATOM 1895 N N . GLY A 1 236 ? 5.843 11.747 17.717 1 97.75 236 GLY A N 1
ATOM 1896 C CA . GLY A 1 236 ? 5.609 13.153 18.006 1 97.75 236 GLY A CA 1
ATOM 1897 C C . GLY A 1 236 ? 5.879 14.059 16.82 1 97.75 236 GLY A C 1
ATOM 1898 O O . GLY A 1 236 ? 6.009 15.275 16.978 1 97.75 236 GLY A O 1
ATOM 1899 N N . LEU A 1 237 ? 5.978 13.473 15.652 1 97.82 237 LEU A N 1
ATOM 1900 C CA . LEU A 1 237 ? 6.345 14.219 14.452 1 97.82 237 LEU A CA 1
ATOM 1901 C C . LEU A 1 237 ? 5.253 15.215 14.076 1 97.82 237 LEU A C 1
ATOM 1903 O O . LEU A 1 237 ? 5.544 16.299 13.566 1 97.82 237 LEU A O 1
ATOM 1907 N N . GLY A 1 238 ? 4.027 14.798 14.25 1 97.61 238 GLY A N 1
ATOM 1908 C CA . GLY A 1 238 ? 2.917 15.637 13.829 1 97.61 238 GLY A CA 1
ATOM 1909 C C . GLY A 1 238 ? 1.617 15.308 14.539 1 97.61 238 GLY A C 1
ATOM 1910 O O . GLY A 1 238 ? 1.626 14.69 15.606 1 97.61 238 GLY A O 1
ATOM 1911 N N . VAL A 1 239 ? 0.559 15.919 13.93 1 97.87 239 VAL A N 1
ATOM 1912 C CA . VAL A 1 239 ? -0.753 15.802 14.558 1 97.87 239 VAL A CA 1
ATOM 1913 C C . VAL A 1 239 ? -1.778 15.328 13.53 1 97.87 239 VAL A C 1
ATOM 1915 O O . VAL A 1 239 ? -1.509 15.337 12.326 1 97.87 239 VAL A O 1
ATOM 1918 N N . GLY A 1 240 ? -2.917 14.89 14.054 1 97.59 240 GLY A N 1
ATOM 1919 C CA . GLY A 1 240 ? -4.014 14.485 13.19 1 97.59 240 GLY A CA 1
ATOM 1920 C C . GLY A 1 240 ? -4.921 13.448 13.825 1 97.59 240 GLY A C 1
ATOM 1921 O O . GLY A 1 240 ? -4.864 13.224 15.036 1 97.59 240 GLY A O 1
ATOM 1922 N N . PHE A 1 241 ? -5.764 12.921 13.029 1 98.15 241 PHE A N 1
ATOM 1923 C CA . PHE A 1 241 ? -6.767 11.963 13.478 1 98.15 241 PHE A CA 1
ATOM 1924 C C . PHE A 1 241 ? -6.348 10.539 13.134 1 98.15 241 PHE A C 1
ATOM 1926 O O . PHE A 1 241 ? -5.771 10.296 12.072 1 98.15 241 PHE A O 1
ATOM 1933 N N . LEU A 1 242 ? -6.648 9.65 14.021 1 98.04 242 LEU A N 1
ATOM 1934 C CA . LEU A 1 242 ? -6.56 8.211 13.8 1 98.04 242 LEU A CA 1
ATOM 1935 C C . LEU A 1 242 ? -7.889 7.53 14.11 1 98.04 242 LEU A C 1
ATOM 1937 O O . LEU A 1 242 ? -8.69 8.05 14.89 1 98.04 242 LEU A O 1
ATOM 1941 N N . PRO A 1 243 ? -8.14 6.395 13.417 1 97.65 243 PRO A N 1
ATOM 1942 C CA . PRO A 1 243 ? -9.313 5.64 13.863 1 97.65 243 PRO A CA 1
ATOM 1943 C C . PRO A 1 243 ? -9.303 5.368 15.365 1 97.65 243 PRO A C 1
ATOM 1945 O O . PRO A 1 243 ? -8.285 4.937 15.912 1 97.65 243 PRO A O 1
ATOM 1948 N N . GLU A 1 244 ? -10.374 5.601 15.999 1 97.57 244 GLU A N 1
ATOM 1949 C CA . GLU A 1 244 ? -10.473 5.487 17.451 1 97.57 244 GLU A CA 1
ATOM 1950 C C . GLU A 1 244 ? -10.072 4.093 17.924 1 97.57 244 GLU A C 1
ATOM 1952 O O . GLU A 1 244 ? -9.306 3.952 18.88 1 97.57 244 GLU A O 1
ATOM 1957 N N . ARG A 1 245 ? -10.515 3.094 17.267 1 96.78 245 ARG A N 1
ATOM 1958 C CA . ARG A 1 245 ? -10.257 1.719 17.683 1 96.78 245 ARG A CA 1
ATOM 1959 C C . ARG A 1 245 ? -8.785 1.361 17.506 1 96.78 245 ARG A C 1
ATOM 1961 O O . ARG A 1 245 ? -8.244 0.546 18.257 1 96.78 245 ARG A O 1
ATOM 1968 N N . LEU A 1 246 ? -8.173 1.968 16.549 1 96.72 246 LEU A N 1
ATOM 1969 C CA . LEU A 1 246 ? -6.75 1.73 16.332 1 96.72 246 LEU A CA 1
ATOM 1970 C C . LEU A 1 246 ? -5.919 2.353 17.449 1 96.72 246 LEU A C 1
ATOM 1972 O O . LEU A 1 246 ? -4.942 1.757 17.908 1 96.72 246 LEU A O 1
ATOM 1976 N N . CYS A 1 247 ? -6.242 3.558 17.877 1 96.75 247 CYS A N 1
ATOM 1977 C CA . CYS A 1 247 ? -5.35 4.277 18.78 1 96.75 247 CYS A CA 1
ATOM 1978 C C . CYS A 1 247 ? -5.685 3.973 20.235 1 96.75 247 CYS A C 1
ATOM 1980 O O . CYS A 1 247 ? -4.911 4.299 21.136 1 96.75 247 CYS A O 1
ATOM 1982 N N . ARG A 1 248 ? -6.8 3.275 20.548 1 97.23 248 ARG A N 1
ATOM 1983 C CA . ARG A 1 248 ? -7.288 3.029 21.901 1 97.23 248 ARG A CA 1
ATOM 1984 C C . ARG A 1 248 ? -6.195 2.424 22.775 1 97.23 248 ARG A C 1
ATOM 1986 O O . ARG A 1 248 ? -5.92 2.925 23.868 1 97.23 248 ARG A O 1
ATOM 1993 N N . PRO A 1 249 ? -5.505 1.366 22.325 1 97.83 249 PRO A N 1
ATOM 1994 C CA . PRO A 1 249 ? -4.477 0.78 23.188 1 97.83 249 PRO A CA 1
ATOM 1995 C C . PRO A 1 249 ? -3.349 1.757 23.511 1 97.83 249 PRO A C 1
ATOM 1997 O O . PRO A 1 249 ? -2.754 1.685 24.59 1 97.83 249 PRO A O 1
ATOM 2000 N N . TYR A 1 250 ? -3.061 2.628 22.656 1 98.45 250 TYR A N 1
ATOM 2001 C CA . TYR A 1 250 ? -1.974 3.581 22.847 1 98.45 250 TYR A CA 1
ATOM 2002 C C . TYR A 1 250 ? -2.404 4.723 23.761 1 98.45 250 TYR A C 1
ATOM 2004 O O . TYR A 1 250 ? -1.582 5.291 24.483 1 98.45 250 TYR A O 1
ATOM 2012 N N . VAL A 1 251 ? -3.699 5.022 23.673 1 98.24 251 VAL A N 1
ATOM 2013 C CA . VAL A 1 251 ? -4.237 6.023 24.587 1 98.24 251 VAL A CA 1
ATOM 2014 C C . VAL A 1 251 ? -4.297 5.452 26.002 1 98.24 251 VAL A C 1
ATOM 2016 O O . VAL A 1 251 ? -3.907 6.118 26.964 1 98.24 251 VAL A O 1
ATOM 2019 N N . GLU A 1 252 ? -4.697 4.26 26.117 1 98.36 252 GLU A N 1
ATOM 2020 C CA . GLU A 1 252 ? -4.826 3.592 27.409 1 98.36 252 GLU A CA 1
ATOM 2021 C C . GLU A 1 252 ? -3.464 3.401 28.07 1 98.36 252 GLU A C 1
ATOM 2023 O O . GLU A 1 252 ? -3.345 3.485 29.294 1 98.36 252 GLU A O 1
ATOM 2028 N N . SER A 1 253 ? -2.464 3.186 27.286 1 98.17 253 SER A N 1
ATOM 2029 C CA . SER A 1 253 ? -1.122 2.987 27.824 1 98.17 253 SER A CA 1
ATOM 2030 C C . SER A 1 253 ? -0.437 4.32 28.107 1 98.17 253 SER A C 1
ATOM 2032 O O . SER A 1 253 ? 0.634 4.356 28.718 1 98.17 253 SER A O 1
ATOM 2034 N N . GLY A 1 254 ? -0.971 5.357 27.557 1 97.83 254 GLY A N 1
ATOM 2035 C CA . GLY A 1 254 ? -0.392 6.675 27.762 1 97.83 254 GLY A CA 1
ATOM 2036 C C . GLY A 1 254 ? 0.593 7.07 26.678 1 97.83 254 GLY A C 1
ATOM 2037 O O . GLY A 1 254 ? 1.14 8.174 26.701 1 97.83 254 GLY A O 1
ATOM 2038 N N . ALA A 1 255 ? 0.766 6.181 25.702 1 98.3 255 ALA A N 1
ATOM 2039 C CA . ALA A 1 255 ? 1.685 6.48 24.607 1 98.3 255 ALA A CA 1
ATOM 2040 C C . ALA A 1 255 ? 1.141 7.599 23.724 1 98.3 255 ALA A C 1
ATOM 2042 O O . ALA A 1 255 ? 1.909 8.374 23.149 1 98.3 255 ALA A O 1
ATOM 2043 N N . LEU A 1 256 ? -0.174 7.663 23.622 1 98.65 256 LEU A N 1
ATOM 2044 C CA . LEU A 1 256 ? -0.879 8.751 22.954 1 98.65 256 LEU A CA 1
ATOM 2045 C C . LEU A 1 256 ? -1.836 9.449 23.913 1 98.65 256 LEU A C 1
ATOM 2047 O O . LEU A 1 256 ? -2.346 8.829 24.849 1 98.65 256 LEU A O 1
ATOM 2051 N N . VAL A 1 257 ? -2.035 10.687 23.663 1 98.59 257 VAL A N 1
ATOM 2052 C CA . VAL A 1 257 ? -2.968 11.49 24.446 1 98.59 257 VAL A CA 1
ATOM 2053 C C . VAL A 1 257 ? -4.069 12.034 23.539 1 98.59 257 VAL A C 1
ATOM 2055 O O . VAL A 1 257 ? -3.788 12.722 22.556 1 98.59 257 VAL A O 1
ATOM 2058 N N . ALA A 1 258 ? -5.301 11.715 23.883 1 98.12 258 ALA A N 1
ATOM 2059 C CA . ALA A 1 258 ? -6.445 12.254 23.153 1 98.12 258 ALA A CA 1
ATOM 2060 C C . ALA A 1 258 ? -6.715 13.703 23.548 1 98.12 258 ALA A C 1
ATOM 2062 O O . ALA A 1 258 ? -6.665 14.05 24.731 1 98.12 258 ALA A O 1
ATOM 2063 N N . ARG A 1 259 ? -6.917 14.533 22.584 1 98.05 259 ARG A N 1
ATOM 2064 C CA . ARG A 1 259 ? -7.255 15.935 22.806 1 98.05 259 ARG A CA 1
ATOM 2065 C C . ARG A 1 259 ? -8.53 16.316 22.06 1 98.05 259 ARG A C 1
ATOM 2067 O O . ARG A 1 259 ? -8.82 15.766 20.996 1 98.05 259 ARG A O 1
ATOM 2074 N N . SER A 1 260 ? -9.296 17.221 22.595 1 97.38 260 SER A N 1
ATOM 2075 C CA . SER A 1 260 ? -10.472 17.758 21.918 1 97.38 260 SER A CA 1
ATOM 2076 C C . SER A 1 260 ? -10.104 18.931 21.015 1 97.38 260 SER A C 1
ATOM 2078 O O . SER A 1 260 ? -9.274 19.766 21.382 1 97.38 260 SER A O 1
ATOM 2080 N N . VAL A 1 261 ? -10.652 18.888 19.867 1 97.32 261 VAL A N 1
ATOM 2081 C CA . VAL A 1 261 ? -10.373 19.959 18.915 1 97.32 261 VAL A CA 1
ATOM 2082 C C . VAL A 1 261 ? -11.672 20.664 18.535 1 97.32 261 VAL A C 1
ATOM 2084 O O . VAL A 1 261 ? -12.749 20.065 18.585 1 97.32 261 VAL A O 1
ATOM 2087 N N . ALA A 1 262 ? -11.62 21.881 18.111 1 92.57 262 ALA A N 1
ATOM 2088 C CA . ALA A 1 262 ? -12.792 22.698 17.807 1 92.57 262 ALA A CA 1
ATOM 2089 C C . ALA A 1 262 ? -13.586 22.108 16.645 1 92.57 262 ALA A C 1
ATOM 2091 O O . ALA A 1 262 ? -14.819 22.083 16.676 1 92.57 262 ALA A O 1
ATOM 2092 N N . ASN A 1 263 ? -12.866 21.666 15.621 1 91.46 263 ASN A N 1
ATOM 2093 C CA . ASN A 1 263 ? -13.485 21.067 14.443 1 91.46 263 ASN A CA 1
ATOM 2094 C C . ASN A 1 263 ? -13.128 19.589 14.312 1 91.46 263 ASN A C 1
ATOM 2096 O O . ASN A 1 263 ? -12.21 19.231 13.572 1 91.46 263 ASN A O 1
ATOM 2100 N N . ALA A 1 264 ? -13.946 18.823 14.931 1 92.67 264 ALA A N 1
ATOM 2101 C CA . ALA A 1 264 ? -13.69 17.385 14.947 1 92.67 264 ALA A CA 1
ATOM 2102 C C . ALA A 1 264 ? -14.058 16.747 13.611 1 92.67 264 ALA A C 1
ATOM 2104 O O . ALA A 1 264 ? -14.969 17.213 12.923 1 92.67 264 ALA A O 1
ATOM 2105 N N . ARG A 1 265 ? -13.369 15.695 13.325 1 93.88 265 ARG A N 1
ATOM 2106 C CA . ARG A 1 265 ? -13.65 14.938 12.109 1 93.88 265 ARG A CA 1
ATOM 2107 C C . ARG A 1 265 ? -14.902 14.083 12.274 1 93.88 265 ARG A C 1
ATOM 2109 O O . ARG A 1 265 ? -15.082 13.428 13.303 1 93.88 265 ARG A O 1
ATOM 2116 N N . GLN A 1 266 ? -15.736 14.133 11.277 1 93.02 266 GLN A N 1
ATOM 2117 C CA . GLN A 1 266 ? -16.943 13.313 11.306 1 93.02 266 GLN A CA 1
ATOM 2118 C C . GLN A 1 266 ? -16.624 11.853 10.996 1 93.02 266 GLN A C 1
ATOM 2120 O O . GLN A 1 266 ? -15.683 11.562 10.255 1 93.02 266 GLN A O 1
ATOM 2125 N N . PRO A 1 267 ? -17.44 10.984 11.575 1 94.69 267 PRO A N 1
ATOM 2126 C CA . PRO A 1 267 ? -17.247 9.575 11.225 1 94.69 267 PRO A CA 1
ATOM 2127 C C . PRO A 1 267 ? -17.374 9.316 9.725 1 94.69 267 PRO A C 1
ATOM 2129 O O . PRO A 1 267 ? -18.129 10.008 9.038 1 94.69 267 PRO A O 1
ATOM 2132 N N . SER A 1 268 ? -16.636 8.378 9.25 1 94.13 268 SER A N 1
ATOM 2133 C CA . SER A 1 268 ? -16.654 8.023 7.835 1 94.13 268 SER A CA 1
ATOM 2134 C C . SER A 1 268 ? -17.493 6.774 7.588 1 94.13 268 SER A C 1
ATOM 2136 O O . SER A 1 268 ? -17.116 5.675 8 1 94.13 268 SER A O 1
ATOM 2138 N N . PRO A 1 269 ? -18.608 6.931 6.933 1 94.09 269 PRO A N 1
ATOM 2139 C CA . PRO A 1 269 ? -19.359 5.725 6.577 1 94.09 269 PRO A CA 1
ATOM 2140 C C . PRO A 1 269 ? -18.661 4.889 5.507 1 94.09 269 PRO A C 1
ATOM 2142 O O . PRO A 1 269 ? -18.07 5.441 4.575 1 94.09 269 PRO A O 1
ATOM 2145 N N . LEU A 1 270 ? -18.74 3.61 5.669 1 95.82 270 LEU A N 1
ATOM 2146 C CA . LEU A 1 270 ? -18.153 2.686 4.704 1 95.82 270 LEU A CA 1
ATOM 2147 C C . LEU A 1 270 ? -19.185 1.668 4.231 1 95.82 270 LEU A C 1
ATOM 2149 O O . LEU A 1 270 ? -20.08 1.287 4.988 1 95.82 270 LEU A O 1
ATOM 2153 N N . SER A 1 271 ? -19.037 1.221 2.986 1 95.81 271 SER A N 1
ATOM 2154 C CA . SER A 1 271 ? -19.942 0.233 2.409 1 95.81 271 SER A CA 1
ATOM 2155 C C . SER A 1 271 ? -19.183 -0.785 1.565 1 95.81 271 SER A C 1
ATOM 2157 O O . SER A 1 271 ? -18.053 -0.53 1.142 1 95.81 271 SER A O 1
ATOM 2159 N N . LEU A 1 272 ? -19.779 -1.919 1.457 1 96.41 272 LEU A N 1
ATOM 2160 C CA . LEU A 1 272 ? -19.437 -2.832 0.372 1 96.41 272 LEU A CA 1
ATOM 2161 C C . LEU A 1 272 ? -20.111 -2.409 -0.929 1 96.41 272 LEU A C 1
ATOM 2163 O O . LEU A 1 272 ? -21.299 -2.078 -0.938 1 96.41 272 LEU A O 1
ATOM 2167 N N . ALA A 1 273 ? -19.379 -2.376 -2 1 95.5 273 ALA A N 1
ATOM 2168 C CA . ALA A 1 273 ? -19.938 -2.021 -3.302 1 95.5 273 ALA A CA 1
ATOM 2169 C C . ALA A 1 273 ? -19.55 -3.047 -4.364 1 95.5 273 ALA A C 1
ATOM 2171 O O . ALA A 1 273 ? -18.423 -3.548 -4.369 1 95.5 273 ALA A O 1
ATOM 2172 N N . TRP A 1 274 ? -20.4 -3.377 -5.24 1 95.29 274 TRP A N 1
ATOM 2173 C CA . TRP A 1 274 ? -20.067 -4.269 -6.345 1 95.29 274 TRP A CA 1
ATOM 2174 C C . TRP A 1 274 ? -20.922 -3.963 -7.57 1 95.29 274 TRP A C 1
ATOM 2176 O O . TRP A 1 274 ? -22.005 -3.385 -7.45 1 95.29 274 TRP A O 1
ATOM 2186 N N . LYS A 1 275 ? -20.424 -4.298 -8.695 1 90.4 275 LYS A N 1
ATOM 2187 C CA . LYS A 1 275 ? -21.117 -4.087 -9.963 1 90.4 275 LYS A CA 1
ATOM 2188 C C . LYS A 1 275 ? -22.244 -5.098 -10.148 1 90.4 275 LYS A C 1
ATOM 2190 O O . LYS A 1 275 ? -22.052 -6.297 -9.934 1 90.4 275 LYS A O 1
ATOM 2195 N N . ASN A 1 276 ? -23.325 -4.617 -10.509 1 85.48 276 ASN A N 1
ATOM 2196 C CA . ASN A 1 276 ? -24.456 -5.495 -10.793 1 85.48 276 ASN A CA 1
ATOM 2197 C C . ASN A 1 276 ? -24.275 -6.231 -12.117 1 85.48 276 ASN A C 1
ATOM 2199 O O . ASN A 1 276 ? -24.485 -7.443 -12.192 1 85.48 276 ASN A O 1
ATOM 2203 N N . ALA A 1 277 ? -24.007 -5.41 -13.044 1 68.32 277 ALA A N 1
ATOM 2204 C CA . ALA A 1 277 ? -23.833 -5.985 -14.376 1 68.32 277 ALA A CA 1
ATOM 2205 C C . ALA A 1 277 ? -22.58 -6.853 -14.439 1 68.32 277 ALA A C 1
ATOM 2207 O O . ALA A 1 277 ? -21.48 -6.392 -14.125 1 68.32 277 ALA A O 1
ATOM 2208 N N . GLY A 1 278 ? -22.83 -8.103 -14.672 1 65.96 278 GLY A N 1
ATOM 2209 C CA . GLY A 1 278 ? -21.671 -8.966 -14.84 1 65.96 278 GLY A CA 1
ATOM 2210 C C . GLY A 1 278 ? -21.261 -9.67 -13.56 1 65.96 278 GLY A C 1
ATOM 2211 O O . GLY A 1 278 ? -20.292 -10.431 -13.547 1 65.96 278 GLY A O 1
ATOM 2212 N N . SER A 1 279 ? -22.079 -9.29 -12.571 1 78.83 279 SER A N 1
ATOM 2213 C CA . SER A 1 279 ? -21.757 -10.022 -11.35 1 78.83 279 SER A CA 1
ATOM 2214 C C . SER A 1 279 ? -22.161 -11.488 -11.462 1 78.83 279 SER A C 1
ATOM 2216 O O . SER A 1 279 ? -23.255 -11.802 -11.934 1 78.83 279 SER A O 1
ATOM 2218 N N . GLY A 1 280 ? -21.247 -12.297 -11.166 1 89.95 280 GLY A N 1
ATOM 2219 C CA . GLY A 1 280 ? -21.446 -13.738 -11.184 1 89.95 280 GLY A CA 1
ATOM 2220 C C . GLY A 1 280 ? -21.56 -14.342 -9.798 1 89.95 280 GLY A C 1
ATOM 2221 O O . GLY A 1 280 ? -21.971 -13.666 -8.852 1 89.95 280 GLY A O 1
ATOM 2222 N N . LYS A 1 281 ? -21.376 -15.559 -9.684 1 93.82 281 LYS A N 1
ATOM 2223 C CA . LYS A 1 281 ? -21.587 -16.335 -8.465 1 93.82 281 LYS A CA 1
ATOM 2224 C C . LYS A 1 281 ? -20.587 -15.941 -7.382 1 93.82 281 LYS A C 1
ATOM 2226 O O . LYS A 1 281 ? -20.927 -15.908 -6.198 1 93.82 281 LYS A O 1
ATOM 2231 N N . VAL A 1 282 ? -19.33 -15.64 -7.786 1 95.72 282 VAL A N 1
ATOM 2232 C CA . VAL A 1 282 ? -18.283 -15.338 -6.815 1 95.72 282 VAL A CA 1
ATOM 2233 C C . VAL A 1 282 ? -18.623 -14.048 -6.073 1 95.72 282 VAL A C 1
ATOM 2235 O O . VAL A 1 282 ? -18.617 -14.013 -4.84 1 95.72 282 VAL A O 1
ATOM 2238 N N . VAL A 1 283 ? -18.969 -12.986 -6.821 1 96.74 283 VAL A N 1
ATOM 2239 C CA . VAL A 1 283 ? -19.296 -11.689 -6.237 1 96.74 283 VAL A CA 1
ATOM 2240 C C . VAL A 1 283 ? -20.529 -11.819 -5.346 1 96.74 283 VAL A C 1
ATOM 2242 O O . VAL A 1 283 ? -20.564 -11.274 -4.24 1 96.74 283 VAL A O 1
ATOM 2245 N N . SER A 1 284 ? -21.508 -12.547 -5.807 1 95.79 284 SER A N 1
ATOM 2246 C CA . SER A 1 284 ? -22.72 -12.765 -5.025 1 95.79 284 SER A CA 1
ATOM 2247 C C . SER A 1 284 ? -22.41 -13.478 -3.713 1 95.79 284 SER A C 1
ATOM 2249 O O . SER A 1 284 ? -22.969 -13.136 -2.668 1 95.79 284 SER A O 1
ATOM 2251 N N . GLU A 1 285 ? -21.565 -14.434 -3.806 1 96.03 285 GLU A N 1
ATOM 2252 C CA . GLU A 1 285 ? -21.192 -15.176 -2.605 1 96.03 285 GLU A CA 1
ATOM 2253 C C . GLU A 1 285 ? -20.466 -14.279 -1.605 1 96.03 285 GLU A C 1
ATOM 2255 O O . GLU A 1 285 ? -20.691 -14.378 -0.397 1 96.03 285 GLU A O 1
ATOM 2260 N N . ILE A 1 286 ? -19.586 -13.44 -2.082 1 97.69 286 ILE A N 1
ATOM 2261 C CA . ILE A 1 286 ? -18.876 -12.527 -1.193 1 97.69 286 ILE A CA 1
ATOM 2262 C C . ILE A 1 286 ? -19.866 -11.559 -0.549 1 97.69 286 ILE A C 1
ATOM 2264 O O . ILE A 1 286 ? -19.808 -11.313 0.658 1 97.69 286 ILE A O 1
ATOM 2268 N N . ALA A 1 287 ? -20.739 -11.036 -1.374 1 96.81 287 ALA A N 1
ATOM 2269 C CA . ALA A 1 287 ? -21.763 -10.14 -0.842 1 96.81 287 ALA A CA 1
ATOM 2270 C C . ALA A 1 287 ? -22.575 -10.824 0.254 1 96.81 287 ALA A C 1
ATOM 2272 O O . ALA A 1 287 ? -22.876 -10.216 1.283 1 96.81 287 ALA A O 1
ATOM 2273 N N . ASP A 1 288 ? -22.878 -12.062 0.064 1 96.64 288 ASP A N 1
ATOM 2274 C CA . ASP A 1 288 ? -23.661 -12.815 1.039 1 96.64 288 ASP A CA 1
ATOM 2275 C C . ASP A 1 288 ? -22.885 -13.001 2.341 1 96.64 288 ASP A C 1
ATOM 2277 O O . ASP A 1 288 ? -23.461 -12.928 3.429 1 96.64 288 ASP A O 1
ATOM 2281 N N . ILE A 1 289 ? -21.631 -13.248 2.251 1 97.49 289 ILE A N 1
ATOM 2282 C CA . ILE A 1 289 ? -20.763 -13.384 3.416 1 97.49 289 ILE A CA 1
ATOM 2283 C C . ILE A 1 289 ? -20.814 -12.105 4.249 1 97.49 289 ILE A C 1
ATOM 2285 O O . ILE A 1 289 ? -20.892 -12.16 5.478 1 97.49 289 ILE A O 1
ATOM 2289 N N . PHE A 1 290 ? -20.801 -11.005 3.57 1 97.5 290 PHE A N 1
ATOM 2290 C CA . PHE A 1 290 ? -20.84 -9.727 4.271 1 97.5 290 PHE A CA 1
ATOM 2291 C C . PHE A 1 290 ? -22.226 -9.469 4.85 1 97.5 290 PHE A C 1
ATOM 2293 O O . PHE A 1 290 ? -22.353 -8.972 5.971 1 97.5 290 PHE A O 1
ATOM 2300 N N . LYS A 1 291 ? -23.241 -9.797 4.117 1 96.19 291 LYS A N 1
ATOM 2301 C CA . LYS A 1 291 ? -24.608 -9.623 4.598 1 96.19 291 LYS A CA 1
ATOM 2302 C C . LYS A 1 291 ? -24.842 -10.41 5.885 1 96.19 291 LYS A C 1
ATOM 2304 O O . LYS A 1 291 ? -25.522 -9.932 6.796 1 96.19 291 LYS A O 1
ATOM 2309 N N . GLN A 1 292 ? -24.216 -11.502 5.925 1 96.27 292 GLN A N 1
ATOM 2310 C CA . GLN A 1 292 ? -24.412 -12.391 7.065 1 96.27 292 GLN A CA 1
ATOM 2311 C C . GLN A 1 292 ? -23.4 -12.101 8.169 1 96.27 292 GLN A C 1
ATOM 2313 O O . GLN A 1 292 ? -23.429 -12.734 9.227 1 96.27 292 GLN A O 1
ATOM 2318 N N . ARG A 1 293 ? -22.538 -11.287 7.907 1 93.34 293 ARG A N 1
ATOM 2319 C CA . ARG A 1 293 ? -21.463 -10.968 8.841 1 93.34 293 ARG A CA 1
ATOM 2320 C C . ARG A 1 293 ? -20.715 -12.227 9.266 1 93.34 293 ARG A C 1
ATOM 2322 O O . ARG A 1 293 ? -20.543 -12.48 10.46 1 93.34 293 ARG A O 1
ATOM 2329 N N . HIS A 1 294 ? -20.44 -12.967 8.322 1 95.88 294 HIS A N 1
ATOM 2330 C CA . HIS A 1 294 ? -19.726 -14.218 8.554 1 95.88 294 HIS A CA 1
ATOM 2331 C C . HIS A 1 294 ? -18.401 -13.972 9.268 1 95.88 294 HIS A C 1
ATOM 2333 O O . HIS A 1 294 ? -17.74 -12.96 9.027 1 95.88 294 HIS A O 1
ATOM 2339 N N . ASN A 1 295 ? -17.871 -14.886 10.067 1 96.34 295 ASN A N 1
ATOM 2340 C CA . ASN A 1 295 ? -16.639 -14.765 10.838 1 96.34 295 ASN A CA 1
ATOM 2341 C C . ASN A 1 295 ? -15.425 -14.586 9.93 1 96.34 295 ASN A C 1
ATOM 2343 O O . ASN A 1 295 ? -14.428 -13.982 10.331 1 96.34 295 ASN A O 1
ATOM 2347 N N . LEU A 1 296 ? -15.552 -14.998 8.731 1 96.61 296 LEU A N 1
ATOM 2348 C CA . LEU A 1 296 ? -14.482 -14.953 7.74 1 96.61 296 LEU A CA 1
ATOM 2349 C C . LEU A 1 296 ? -14.039 -13.517 7.484 1 96.61 296 LEU A C 1
ATOM 2351 O O . LEU A 1 296 ? -12.875 -13.271 7.157 1 96.61 296 LEU A O 1
ATOM 2355 N N . ILE A 1 297 ? -14.921 -12.572 7.666 1 96.81 297 ILE A N 1
ATOM 2356 C CA . ILE A 1 297 ? -14.598 -11.197 7.299 1 96.81 297 ILE A CA 1
ATOM 2357 C C . ILE A 1 297 ? -14.502 -10.336 8.556 1 96.81 297 ILE A C 1
ATOM 2359 O O . ILE A 1 297 ? -14.466 -9.106 8.473 1 96.81 297 ILE A O 1
ATOM 2363 N N . GLY A 1 298 ? -14.519 -10.968 9.735 1 96.21 298 GLY A N 1
ATOM 2364 C CA . GLY A 1 298 ? -14.504 -10.247 10.998 1 96.21 298 GLY A CA 1
ATOM 2365 C C . GLY A 1 298 ? -13.337 -9.287 11.123 1 96.21 298 GLY A C 1
ATOM 2366 O O . GLY A 1 298 ? -13.489 -8.181 11.645 1 96.21 298 GLY A O 1
ATOM 2367 N N . GLY A 1 299 ? -12.205 -9.693 10.597 1 96.6 299 GLY A N 1
ATOM 2368 C CA . GLY A 1 299 ? -11.025 -8.846 10.668 1 96.6 299 GLY A CA 1
ATOM 2369 C C . GLY A 1 299 ? -11.185 -7.536 9.92 1 96.6 299 GLY A C 1
ATOM 2370 O O . GLY A 1 299 ? -10.656 -6.506 10.341 1 96.6 299 GLY A O 1
ATOM 2371 N N . TYR A 1 300 ? -11.886 -7.556 8.792 1 97.42 300 TYR A N 1
ATOM 2372 C CA . TYR A 1 300 ? -12.112 -6.335 8.027 1 97.42 300 TYR A CA 1
ATOM 2373 C C . TYR A 1 300 ? -12.925 -5.329 8.833 1 97.42 300 TYR A C 1
ATOM 2375 O O . TYR A 1 300 ? -12.782 -4.118 8.651 1 97.42 300 TYR A O 1
ATOM 2383 N N . LEU A 1 301 ? -13.762 -5.804 9.71 1 96.13 301 LEU A N 1
ATOM 2384 C CA . LEU A 1 301 ? -14.76 -4.953 10.348 1 96.13 301 LEU A CA 1
ATOM 2385 C C . LEU A 1 301 ? -14.329 -4.577 11.762 1 96.13 301 LEU A C 1
ATOM 2387 O O . LEU A 1 301 ? -15.098 -3.966 12.508 1 96.13 301 LEU A O 1
ATOM 2391 N N . ARG A 1 302 ? -13.102 -4.883 12.104 1 93.84 302 ARG A N 1
ATOM 2392 C CA . ARG A 1 302 ? -12.621 -4.696 13.469 1 93.84 302 ARG A CA 1
ATOM 2393 C C . ARG A 1 302 ? -12.644 -3.223 13.862 1 93.84 302 ARG A C 1
ATOM 2395 O O . ARG A 1 302 ? -12.829 -2.89 15.034 1 93.84 302 ARG A O 1
ATOM 2402 N N . MET A 1 303 ? -12.505 -2.364 12.888 1 93.62 303 MET A N 1
ATOM 2403 C CA . MET A 1 303 ? -12.42 -0.94 13.201 1 93.62 303 MET A CA 1
ATOM 2404 C C . MET A 1 303 ? -13.749 -0.243 12.93 1 93.62 303 MET A C 1
ATOM 2406 O O . MET A 1 303 ? -13.864 0.972 13.098 1 93.62 303 MET A O 1
ATOM 2410 N N . VAL A 1 304 ? -14.725 -1.013 12.457 1 95.6 304 VAL A N 1
ATOM 2411 C CA . VAL A 1 304 ? -15.994 -0.431 12.035 1 95.6 304 VAL A CA 1
ATOM 2412 C C . VAL A 1 304 ? -16.964 -0.393 13.214 1 95.6 304 VAL A C 1
ATOM 2414 O O . VAL A 1 304 ? -17.154 -1.399 13.902 1 95.6 304 VAL A O 1
ATOM 2417 N N . ASP A 1 305 ? -17.445 0.798 13.432 1 93.66 305 ASP A N 1
ATOM 2418 C CA . ASP A 1 305 ? -18.537 0.943 14.39 1 93.66 305 ASP A CA 1
ATOM 2419 C C . ASP A 1 305 ? -19.861 0.476 13.789 1 93.66 305 ASP A C 1
ATOM 2421 O O . ASP A 1 305 ? -20.225 0.883 12.684 1 93.66 305 ASP A O 1
ATOM 2425 N N . ARG A 1 306 ? -20.435 -0.499 14.39 1 78.98 306 ARG A N 1
ATOM 2426 C CA . ARG A 1 306 ? -21.655 -1.104 13.863 1 78.98 306 ARG A CA 1
ATOM 2427 C C . ARG A 1 306 ? -22.855 -0.186 14.069 1 78.98 306 ARG A C 1
ATOM 2429 O O . ARG A 1 306 ? -22.937 0.52 15.076 1 78.98 306 ARG A O 1
ATOM 2436 N N . PRO A 1 307 ? -23.602 -0.155 12.911 1 66.33 307 PRO A N 1
ATOM 2437 C CA . PRO A 1 307 ? -24.853 0.577 13.125 1 66.33 307 PRO A CA 1
ATOM 2438 C C . PRO A 1 307 ? -25.684 0.003 14.27 1 66.33 307 PRO A C 1
ATOM 2440 O O . PRO A 1 307 ? -25.641 -1.204 14.524 1 66.33 307 PRO A O 1
ATOM 2443 N N . ALA A 1 308 ? -25.972 0.723 15.231 1 50.9 308 ALA A N 1
ATOM 2444 C CA . ALA A 1 308 ? -26.881 0.245 16.269 1 50.9 308 ALA A CA 1
ATOM 2445 C C . ALA A 1 308 ? -28.003 -0.599 15.67 1 50.9 308 ALA A C 1
ATOM 2447 O O . ALA A 1 308 ? -28.615 -0.211 14.673 1 50.9 308 ALA A O 1
ATOM 2448 N N . GLU A 1 309 ? -27.967 -1.903 15.68 1 42.07 309 GLU A N 1
ATOM 2449 C CA . GLU A 1 309 ? -29.176 -2.631 15.307 1 42.07 309 GLU A CA 1
ATOM 2450 C C . GLU A 1 309 ? -30.429 -1.892 15.768 1 42.07 309 GLU A C 1
ATOM 2452 O O . GLU A 1 309 ? -30.543 -1.523 16.938 1 42.07 309 GLU A O 1
ATOM 2457 N N . ARG A 1 310 ? -31.095 -1.082 14.934 1 33.99 310 ARG A N 1
ATOM 2458 C CA . ARG A 1 310 ? -32.455 -0.763 15.355 1 33.99 310 ARG A CA 1
ATOM 2459 C C . ARG A 1 310 ? -33.169 -2.001 15.888 1 33.99 310 ARG A C 1
ATOM 2461 O O . ARG A 1 310 ? -33.254 -3.019 15.198 1 33.99 310 ARG A O 1
ATOM 2468 N N . GLN A 1 311 ? -33.012 -2.21 17.194 1 29.89 311 GLN A N 1
ATOM 2469 C CA . GLN A 1 311 ? -33.98 -3.071 17.865 1 29.89 311 GLN A CA 1
ATOM 2470 C C . GLN A 1 311 ? -35.371 -2.911 17.26 1 29.89 311 GLN A C 1
ATOM 2472 O O . GLN A 1 311 ? -36.002 -1.862 17.408 1 29.89 311 GLN A O 1
ATOM 2477 N N . ASN A 1 312 ? -35.532 -3.366 15.984 1 25.07 312 ASN A N 1
ATOM 2478 C CA . ASN A 1 312 ? -36.939 -3.753 15.963 1 25.07 312 ASN A CA 1
ATOM 2479 C C . ASN A 1 312 ? -37.232 -4.857 16.974 1 25.07 312 ASN A C 1
ATOM 2481 O O . ASN A 1 312 ? -36.473 -5.822 17.084 1 25.07 312 ASN A O 1
ATOM 2485 N N . MET B 1 1 ? -4.015 49.496 2.888 1 50.81 1 MET B N 1
ATOM 2486 C CA . MET B 1 1 ? -3.409 48.233 2.478 1 50.81 1 MET B CA 1
ATOM 2487 C C . MET B 1 1 ? -3.16 47.332 3.683 1 50.81 1 MET B C 1
ATOM 2489 O O . MET B 1 1 ? -3.003 47.818 4.805 1 50.81 1 MET B O 1
ATOM 2493 N N . LEU B 1 2 ? -3.631 46.005 3.567 1 63.94 2 LEU B N 1
ATOM 2494 C CA . LEU B 1 2 ? -3.394 44.974 4.571 1 63.94 2 LEU B CA 1
ATOM 2495 C C . LEU B 1 2 ? -1.903 44.823 4.854 1 63.94 2 LEU B C 1
ATOM 2497 O O . LEU B 1 2 ? -1.24 43.961 4.271 1 63.94 2 LEU B O 1
ATOM 2501 N N . ASP B 1 3 ? -1.332 45.833 5.631 1 71.7 3 ASP B N 1
ATOM 2502 C CA . ASP B 1 3 ? 0.066 45.747 6.042 1 71.7 3 ASP B CA 1
ATOM 2503 C C . ASP B 1 3 ? 0.208 44.97 7.348 1 71.7 3 ASP B C 1
ATOM 2505 O O . ASP B 1 3 ? -0.792 44.609 7.974 1 71.7 3 ASP B O 1
ATOM 2509 N N . GLN B 1 4 ? 1.454 44.682 7.732 1 77.87 4 GLN B N 1
ATOM 2510 C CA . GLN B 1 4 ? 1.741 43.808 8.865 1 77.87 4 GLN B CA 1
ATOM 2511 C C . GLN B 1 4 ? 1.161 44.375 10.158 1 77.87 4 GLN B C 1
ATOM 2513 O O . GLN B 1 4 ? 0.585 43.639 10.961 1 77.87 4 GLN B O 1
ATOM 2518 N N . GLU B 1 5 ? 1.259 45.687 10.318 1 81.59 5 GLU B N 1
ATOM 2519 C CA . GLU B 1 5 ? 0.76 46.327 11.532 1 81.59 5 GLU B CA 1
ATOM 2520 C C . GLU B 1 5 ? -0.763 46.26 11.605 1 81.59 5 GLU B C 1
ATOM 2522 O O . GLU B 1 5 ? -1.329 46.035 12.676 1 81.59 5 GLU B O 1
ATOM 2527 N N . THR B 1 6 ? -1.351 46.484 10.454 1 84.48 6 THR B N 1
ATOM 2528 C CA . THR B 1 6 ? -2.807 46.41 10.389 1 84.48 6 THR B CA 1
ATOM 2529 C C . THR B 1 6 ? -3.291 44.999 10.712 1 84.48 6 THR B C 1
ATOM 2531 O O . THR B 1 6 ? -4.24 44.823 11.479 1 84.48 6 THR B O 1
ATOM 2534 N N . ILE B 1 7 ? -2.551 44.059 10.164 1 83.85 7 ILE B N 1
ATOM 2535 C CA . ILE B 1 7 ? -2.909 42.66 10.37 1 83.85 7 ILE B CA 1
ATOM 2536 C C . ILE B 1 7 ? -2.756 42.301 11.846 1 83.85 7 ILE B C 1
ATOM 2538 O O . ILE B 1 7 ? -3.653 41.698 12.441 1 83.85 7 ILE B O 1
ATOM 2542 N N . ARG B 1 8 ? -1.699 42.679 12.469 1 85.68 8 ARG B N 1
ATOM 2543 C CA . ARG B 1 8 ? -1.452 42.404 13.88 1 85.68 8 ARG B CA 1
ATOM 2544 C C . ARG B 1 8 ? -2.5 43.075 14.761 1 85.68 8 ARG B C 1
ATOM 2546 O O . ARG B 1 8 ? -2.978 42.481 15.73 1 85.68 8 ARG B O 1
ATOM 2553 N N . THR B 1 9 ? -2.843 44.278 14.405 1 89.59 9 THR B N 1
ATOM 2554 C CA . THR B 1 9 ? -3.852 45.024 15.149 1 89.59 9 THR B CA 1
ATOM 2555 C C . THR B 1 9 ? -5.205 44.322 15.08 1 89.59 9 THR B C 1
ATOM 2557 O O . THR B 1 9 ? -5.86 44.123 16.105 1 89.59 9 THR B O 1
ATOM 2560 N N . PHE B 1 10 ? -5.52 43.921 13.872 1 91.49 10 PHE B N 1
ATOM 2561 C CA . PHE B 1 10 ? -6.789 43.239 13.647 1 91.49 10 PHE B CA 1
ATOM 2562 C C . PHE B 1 10 ? -6.866 41.955 14.465 1 91.49 10 PHE B C 1
ATOM 2564 O O . PHE B 1 10 ? -7.855 41.714 15.16 1 91.49 10 PHE B O 1
ATOM 2571 N N . ILE B 1 11 ? -5.781 41.226 14.411 1 88.92 11 ILE B N 1
ATOM 2572 C CA . ILE B 1 11 ? -5.743 39.954 15.124 1 88.92 11 ILE B CA 1
ATOM 2573 C C . ILE B 1 11 ? -5.856 40.201 16.627 1 88.92 11 ILE B C 1
ATOM 2575 O O . ILE B 1 11 ? -6.613 39.517 17.32 1 88.92 11 ILE B O 1
ATOM 2579 N N . ARG B 1 12 ? -5.183 41.175 17.142 1 89.85 12 ARG B N 1
ATOM 2580 C CA . ARG B 1 12 ? -5.16 41.443 18.576 1 89.85 12 ARG B CA 1
ATOM 2581 C C . ARG B 1 12 ? -6.53 41.893 19.071 1 89.85 12 ARG B C 1
ATOM 2583 O O . ARG B 1 12 ? -6.974 41.481 20.145 1 89.85 12 ARG B O 1
ATOM 2590 N N . VAL B 1 13 ? -7.235 42.681 18.295 1 92.97 13 VAL B N 1
ATOM 2591 C CA . VAL B 1 13 ? -8.577 43.119 18.666 1 92.97 13 VAL B CA 1
ATOM 2592 C C . VAL B 1 13 ? -9.525 41.923 18.682 1 92.97 13 VAL B C 1
ATOM 2594 O O . VAL B 1 13 ? -10.347 41.786 19.591 1 92.97 13 VAL B O 1
ATOM 2597 N N . ALA B 1 14 ? -9.362 41.12 17.644 1 91.1 14 ALA B N 1
ATOM 2598 C CA . ALA B 1 14 ? -10.217 39.939 17.55 1 91.1 14 ALA B CA 1
ATOM 2599 C C . ALA B 1 14 ? -9.997 39.006 18.737 1 91.1 14 ALA B C 1
ATOM 2601 O O . ALA B 1 14 ? -10.954 38.463 19.294 1 91.1 14 ALA B O 1
ATOM 2602 N N . GLU B 1 15 ? -8.734 38.841 19.139 1 87.81 15 GLU B N 1
ATOM 2603 C CA . GLU B 1 15 ? -8.364 37.912 20.203 1 87.81 15 GLU B CA 1
ATOM 2604 C C . GLU B 1 15 ? -8.789 38.441 21.57 1 87.81 15 GLU B C 1
ATOM 2606 O O . GLU B 1 15 ? -9.222 37.673 22.431 1 87.81 15 GLU B O 1
ATOM 2611 N N . THR B 1 16 ? -8.71 39.703 21.74 1 88.93 16 THR B N 1
ATOM 2612 C CA . THR B 1 16 ? -8.988 40.3 23.042 1 88.93 16 THR B CA 1
ATOM 2613 C C . THR B 1 16 ? -10.451 40.722 23.143 1 88.93 16 THR B C 1
ATOM 2615 O O . THR B 1 16 ? -10.943 41.022 24.233 1 88.93 16 THR B O 1
ATOM 2618 N N . GLU B 1 17 ? -11.078 40.723 22.002 1 91.51 17 GLU B N 1
ATOM 2619 C CA . GLU B 1 17 ? -12.455 41.198 21.9 1 91.51 17 GLU B CA 1
ATOM 2620 C C . GLU B 1 17 ? -12.617 42.566 22.557 1 91.51 17 GLU B C 1
ATOM 2622 O O . GLU B 1 17 ? -13.626 42.829 23.214 1 91.51 17 GLU B O 1
ATOM 2627 N N . SER B 1 18 ? -11.576 43.296 22.496 1 91.88 18 SER B N 1
ATOM 2628 C CA . SER B 1 18 ? -11.554 44.621 23.107 1 91.88 18 SER B CA 1
ATOM 2629 C C . SER B 1 18 ? -10.54 45.53 22.42 1 91.88 18 SER B C 1
ATOM 2631 O O . SER B 1 18 ? -9.391 45.137 22.207 1 91.88 18 SER B O 1
ATOM 2633 N N 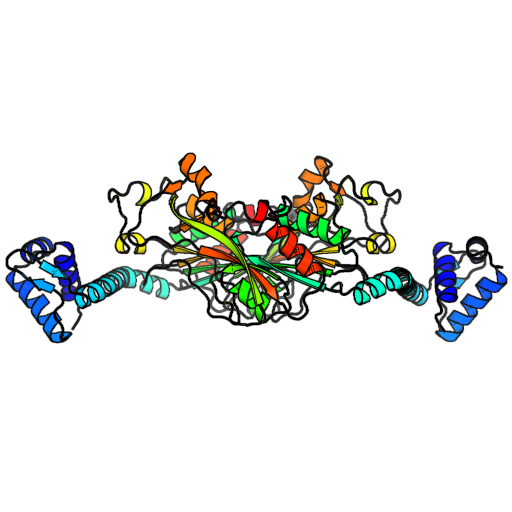. PHE B 1 19 ? -10.999 46.742 22.126 1 92.16 19 PHE B N 1
ATOM 2634 C CA . PHE B 1 19 ? -10.109 47.719 21.509 1 92.16 19 PHE B CA 1
ATOM 2635 C C . PHE B 1 19 ? -9.106 48.254 22.523 1 92.16 19 PHE B C 1
ATOM 2637 O O . PHE B 1 19 ? -7.933 48.45 22.2 1 92.16 19 PHE B O 1
ATOM 2644 N N . SER B 1 20 ? -9.572 48.372 23.776 1 92.64 20 SER B N 1
ATOM 2645 C CA . SER B 1 20 ? -8.703 48.898 24.824 1 92.64 20 SER B CA 1
ATOM 2646 C C . SER B 1 20 ? -7.633 47.884 25.214 1 92.64 20 SER B C 1
ATOM 2648 O O . SER B 1 20 ? -6.464 48.24 25.381 1 92.64 20 SER B O 1
ATOM 2650 N N . ARG B 1 21 ? -8.027 46.664 25.276 1 93.11 21 ARG B N 1
ATOM 2651 C CA . ARG B 1 21 ? -7.069 45.619 25.625 1 93.11 21 ARG B CA 1
ATOM 2652 C C . ARG B 1 21 ? -6.058 45.406 24.504 1 93.11 21 ARG B C 1
ATOM 2654 O O . ARG B 1 21 ? -4.87 45.202 24.763 1 93.11 21 ARG B O 1
ATOM 2661 N N . ALA B 1 22 ? -6.555 45.472 23.294 1 93.85 22 ALA B N 1
ATOM 2662 C CA . ALA B 1 22 ? -5.662 45.35 22.145 1 93.85 22 ALA B CA 1
ATOM 2663 C C . ALA B 1 22 ? -4.646 46.489 22.117 1 93.85 22 ALA B C 1
ATOM 2665 O O . ALA B 1 22 ? -3.464 46.269 21.843 1 93.85 22 ALA B O 1
ATOM 2666 N N . ALA B 1 23 ? -5.053 47.659 22.408 1 92.91 23 ALA B N 1
ATOM 2667 C CA . ALA B 1 23 ? -4.181 48.83 22.446 1 92.91 23 ALA B CA 1
ATOM 2668 C C . ALA B 1 23 ? -3.077 48.658 23.485 1 92.91 23 ALA B C 1
ATOM 2670 O O . ALA B 1 23 ? -1.903 48.903 23.199 1 92.91 23 ALA B O 1
ATOM 2671 N N . SER B 1 24 ? -3.48 48.154 24.64 1 92.52 24 SER B N 1
ATOM 2672 C CA . SER B 1 24 ? -2.52 47.925 25.715 1 92.52 24 SER B CA 1
ATOM 2673 C C . SER B 1 24 ? -1.476 46.888 25.313 1 92.52 24 SER B C 1
ATOM 2675 O O . SER B 1 24 ? -0.279 47.089 25.528 1 92.52 24 SER B O 1
ATOM 2677 N N . SER B 1 25 ? -1.908 45.892 24.644 1 90.16 25 SER B N 1
ATOM 2678 C CA . SER B 1 25 ? -1.037 44.782 24.275 1 90.16 25 SER B CA 1
ATOM 2679 C C . SER B 1 25 ? -0.072 45.182 23.164 1 90.16 25 SER B C 1
ATOM 2681 O O . SER B 1 25 ? 1.036 44.649 23.075 1 90.16 25 SER B O 1
ATOM 2683 N N . LEU B 1 26 ? -0.488 46.132 22.386 1 90.9 26 LEU B N 1
ATOM 2684 C CA . LEU B 1 26 ? 0.318 46.532 21.238 1 90.9 26 LEU B CA 1
ATOM 2685 C C . LEU B 1 26 ? 1.029 47.854 21.508 1 90.9 26 LEU B C 1
ATOM 2687 O O . LEU B 1 26 ? 1.671 48.412 20.615 1 90.9 26 LEU B O 1
ATOM 2691 N N . HIS B 1 27 ? 0.841 48.332 22.757 1 92.57 27 HIS B N 1
ATOM 2692 C CA . HIS B 1 27 ? 1.452 49.585 23.185 1 92.57 27 HIS B CA 1
ATOM 2693 C C . HIS B 1 27 ? 1.047 50.737 22.272 1 92.57 27 HIS B C 1
ATOM 2695 O O . HIS B 1 27 ? 1.902 51.484 21.791 1 92.57 27 HIS B O 1
ATOM 2701 N N . LYS B 1 28 ? -0.193 50.742 21.985 1 90.99 28 LYS B N 1
ATOM 2702 C CA . LYS B 1 28 ? -0.825 51.793 21.194 1 90.99 28 LYS B CA 1
ATOM 2703 C C . LYS B 1 28 ? -2.024 52.388 21.928 1 90.99 28 LYS B C 1
ATOM 2705 O O . LYS B 1 28 ? -2.435 51.877 22.972 1 90.99 28 LYS B O 1
ATOM 2710 N N . THR B 1 29 ? -2.491 53.486 21.528 1 91.39 29 THR B N 1
ATOM 2711 C CA . THR B 1 29 ? -3.695 54.07 22.109 1 91.39 29 THR B CA 1
ATOM 2712 C C . THR B 1 29 ? -4.947 53.431 21.515 1 91.39 29 THR B C 1
ATOM 2714 O O . THR B 1 29 ? -4.939 52.988 20.365 1 91.39 29 THR B O 1
ATOM 2717 N N . PRO B 1 30 ? -5.938 53.391 22.334 1 92.41 30 PRO B N 1
ATOM 2718 C CA . PRO B 1 30 ? -7.202 52.869 21.811 1 92.41 30 PRO B CA 1
ATOM 2719 C C . PRO B 1 30 ? -7.676 53.609 20.563 1 92.41 30 PRO B C 1
ATOM 2721 O O . PRO B 1 30 ? -8.254 52.999 19.66 1 92.41 30 PRO B O 1
ATOM 2724 N N . ALA B 1 31 ? -7.429 54.882 20.504 1 92.59 31 ALA B N 1
ATOM 2725 C CA . ALA B 1 31 ? -7.811 55.681 19.342 1 92.59 31 ALA B CA 1
ATOM 2726 C C . ALA B 1 31 ? -7.072 55.217 18.09 1 92.59 31 ALA B C 1
ATOM 2728 O O . ALA B 1 31 ? -7.659 55.137 17.009 1 92.59 31 ALA B O 1
ATOM 2729 N N . ALA B 1 32 ? -5.838 54.938 18.264 1 92.44 32 ALA B N 1
ATOM 2730 C CA . ALA B 1 32 ? -5.022 54.466 17.148 1 92.44 32 ALA B CA 1
ATOM 2731 C C . ALA B 1 32 ? -5.513 53.113 16.643 1 92.44 32 ALA B C 1
ATOM 2733 O O . ALA B 1 32 ? -5.563 52.875 15.434 1 92.44 32 ALA B O 1
ATOM 2734 N N . ILE B 1 33 ? -5.855 52.226 17.586 1 93.86 33 ILE B N 1
ATOM 2735 C CA . ILE B 1 33 ? -6.371 50.905 17.246 1 93.86 33 ILE B CA 1
ATOM 2736 C C . ILE B 1 33 ? -7.7 51.045 16.508 1 93.86 33 ILE B C 1
ATOM 2738 O O . ILE B 1 33 ? -7.914 50.405 15.475 1 93.86 33 ILE B O 1
ATOM 2742 N N . SER B 1 34 ? -8.593 51.904 17.027 1 92.99 34 SER B N 1
ATOM 2743 C CA . SER B 1 34 ? -9.908 52.13 16.436 1 92.99 34 SER B CA 1
ATOM 2744 C C . SER B 1 34 ? -9.79 52.701 15.027 1 92.99 34 SER B C 1
ATOM 2746 O O . SER B 1 34 ? -10.509 52.28 14.119 1 92.99 34 SER B O 1
ATOM 2748 N N . TYR B 1 35 ? -8.881 53.558 14.919 1 91.73 35 TYR B N 1
ATOM 2749 C CA . TYR B 1 35 ? -8.657 54.185 13.622 1 91.73 35 TYR B CA 1
ATOM 2750 C C . TYR B 1 35 ? -8.159 53.167 12.602 1 91.73 35 TYR B C 1
ATOM 2752 O O . TYR B 1 35 ? -8.617 53.151 11.458 1 91.73 35 TYR B O 1
ATOM 2760 N N . ARG B 1 36 ? -7.235 52.405 12.974 1 90.92 36 ARG B N 1
ATOM 2761 C CA . ARG B 1 36 ? -6.659 51.406 12.08 1 90.92 36 ARG B CA 1
ATOM 2762 C C . ARG B 1 36 ? -7.715 50.401 11.63 1 90.92 36 ARG B C 1
ATOM 2764 O O . ARG B 1 36 ? -7.748 50.009 10.461 1 90.92 36 ARG B O 1
ATOM 2771 N N . ILE B 1 37 ? -8.558 49.999 12.559 1 92.7 37 ILE B N 1
ATOM 2772 C CA . ILE B 1 37 ? -9.61 49.039 12.243 1 92.7 37 ILE B CA 1
ATOM 2773 C C . ILE B 1 37 ? -10.642 49.69 11.324 1 92.7 37 ILE B C 1
ATOM 2775 O O . ILE B 1 37 ? -11.123 49.062 10.378 1 92.7 37 ILE B O 1
ATOM 2779 N N . LYS B 1 38 ? -10.952 50.897 11.633 1 90.93 38 LYS B N 1
ATOM 2780 C CA . LYS B 1 38 ? -11.89 51.626 10.785 1 90.93 38 LYS B CA 1
ATOM 2781 C C . LYS B 1 38 ? -11.356 51.759 9.362 1 90.93 38 LYS B C 1
ATOM 2783 O O . LYS B 1 38 ? -12.094 51.555 8.395 1 90.93 38 LYS B O 1
ATOM 2788 N N . THR B 1 39 ? -10.115 52.135 9.315 1 86.73 39 THR B N 1
ATOM 2789 C CA . THR B 1 39 ? -9.468 52.269 8.014 1 86.73 39 THR B CA 1
ATOM 2790 C C . THR B 1 39 ? -9.466 50.936 7.271 1 86.73 39 THR B C 1
ATOM 2792 O O . THR B 1 39 ? -9.704 50.892 6.063 1 86.73 39 THR B O 1
ATOM 2795 N N . LEU B 1 40 ? -9.137 49.871 7.932 1 88.38 40 LEU B N 1
ATOM 2796 C CA . LEU B 1 40 ? -9.153 48.532 7.353 1 88.38 40 LEU B CA 1
ATOM 2797 C C . LEU B 1 40 ? -10.54 48.185 6.822 1 88.38 40 LEU B C 1
ATOM 2799 O O . LEU B 1 40 ? -10.674 47.694 5.699 1 88.38 40 LEU B O 1
ATOM 2803 N N . GLU B 1 41 ? -11.604 48.459 7.633 1 90.68 41 GLU B N 1
ATOM 2804 C CA . GLU B 1 41 ? -12.98 48.17 7.239 1 90.68 41 GLU B CA 1
ATOM 2805 C C . GLU B 1 41 ? -13.386 48.985 6.014 1 90.68 41 GLU B C 1
ATOM 2807 O O . GLU B 1 41 ? -14.067 48.476 5.121 1 90.68 41 GLU B O 1
ATOM 2812 N N . GLU B 1 42 ? -12.912 50.186 5.966 1 85.19 42 GLU B N 1
ATOM 2813 C CA . GLU B 1 42 ? -13.183 51.05 4.821 1 85.19 42 GLU B CA 1
ATOM 2814 C C . GLU B 1 42 ? -12.488 50.535 3.564 1 85.19 42 GLU B C 1
ATOM 2816 O O . GLU B 1 42 ? -13.081 50.517 2.483 1 85.19 42 GLU B O 1
ATOM 2821 N N . GLN B 1 43 ? -11.319 50.126 3.733 1 79.47 43 GLN B N 1
ATOM 2822 C CA . GLN B 1 43 ? -10.54 49.64 2.599 1 79.47 43 GLN B CA 1
ATOM 2823 C C . GLN B 1 43 ? -11.133 48.352 2.036 1 79.47 43 GLN B C 1
ATOM 2825 O O . GLN B 1 43 ? -11.151 48.15 0.82 1 79.47 43 GLN B O 1
ATOM 2830 N N . VAL B 1 44 ? -11.608 47.459 2.928 1 80.91 44 VAL B N 1
ATOM 2831 C CA . VAL B 1 44 ? -12.136 46.168 2.497 1 80.91 44 VAL B CA 1
ATOM 2832 C C . VAL B 1 44 ? -13.619 46.304 2.16 1 80.91 44 VAL B C 1
ATOM 2834 O O . VAL B 1 44 ? -14.197 45.428 1.512 1 80.91 44 VAL B O 1
ATOM 2837 N N . GLY B 1 45 ? -14.217 47.374 2.58 1 82.04 45 GLY B N 1
ATOM 2838 C CA . GLY B 1 45 ? -15.577 47.72 2.202 1 82.04 45 GLY B CA 1
ATOM 2839 C C . GLY B 1 45 ? -16.628 46.998 3.024 1 82.04 45 GLY B C 1
ATOM 2840 O O . GLY B 1 45 ? -17.768 46.839 2.582 1 82.04 45 GLY B O 1
ATOM 2841 N N . THR B 1 46 ? -16.245 46.416 4.127 1 84.73 46 THR B N 1
ATOM 2842 C CA . THR B 1 46 ? -17.189 45.686 4.967 1 84.73 46 THR B CA 1
ATOM 2843 C C . THR B 1 46 ? -16.811 45.81 6.44 1 84.73 46 THR B C 1
ATOM 2845 O O . THR B 1 46 ? -15.636 45.985 6.772 1 84.73 46 THR B O 1
ATOM 2848 N N . GLN B 1 47 ? -17.775 45.772 7.303 1 89.88 47 GLN B N 1
ATOM 2849 C CA . GLN B 1 47 ? -17.528 45.757 8.741 1 89.88 47 GLN B CA 1
ATOM 2850 C C . GLN B 1 47 ? -16.951 44.416 9.186 1 89.88 47 GLN B C 1
ATOM 2852 O O . GLN B 1 47 ? -17.413 43.36 8.749 1 89.88 47 GLN B O 1
ATOM 2857 N N . LEU B 1 48 ? -15.926 44.549 9.947 1 92.42 48 LEU B N 1
ATOM 2858 C CA . LEU B 1 48 ? -15.254 43.34 10.411 1 92.42 48 LEU B CA 1
ATOM 2859 C C . LEU B 1 48 ? -15.604 43.048 11.867 1 92.42 48 LEU B C 1
ATOM 2861 O O . LEU B 1 48 ? -15.505 41.905 12.317 1 92.42 48 LEU B O 1
ATOM 2865 N N . PHE B 1 49 ? -16.012 44.08 12.635 1 93.32 49 PHE B N 1
ATOM 2866 C CA . PHE B 1 49 ? -16.374 43.928 14.039 1 93.32 49 PHE B CA 1
ATOM 2867 C C . PHE B 1 49 ? -17.789 44.435 14.291 1 93.32 49 PHE B C 1
ATOM 2869 O O . PHE B 1 49 ? -18.209 45.436 13.707 1 93.32 49 PHE B O 1
ATOM 2876 N N . LEU B 1 50 ? -18.511 43.621 15.033 1 89.11 50 LEU B N 1
ATOM 2877 C CA . LEU B 1 50 ? -19.738 44.11 15.653 1 89.11 50 LEU B CA 1
ATOM 2878 C C . LEU B 1 50 ? -19.444 44.758 17.002 1 89.11 50 LEU B C 1
ATOM 2880 O O . LEU B 1 50 ? -18.874 44.12 17.891 1 89.11 50 LEU B O 1
ATOM 2884 N N . ARG B 1 51 ? -19.73 46.027 16.991 1 84.46 51 ARG B N 1
ATOM 2885 C CA . ARG B 1 51 ? -19.415 46.774 18.204 1 84.46 51 ARG B CA 1
ATOM 2886 C C . ARG B 1 51 ? -20.685 47.255 18.897 1 84.46 51 ARG B C 1
ATOM 2888 O O . ARG B 1 51 ? -21.577 47.812 18.253 1 84.46 51 ARG B O 1
ATOM 2895 N N . THR B 1 52 ? -20.912 46.697 20.056 1 79.54 52 THR B N 1
ATOM 2896 C CA . THR B 1 52 ? -21.915 47.28 20.94 1 79.54 52 THR B CA 1
ATOM 2897 C C . THR B 1 52 ? -21.255 47.943 22.146 1 79.54 52 THR B C 1
ATOM 2899 O O . THR B 1 52 ? -20.032 47.895 22.294 1 79.54 52 THR B O 1
ATOM 2902 N N . THR B 1 53 ? -22.017 48.728 22.948 1 75.41 53 THR B N 1
ATOM 2903 C CA . THR B 1 53 ? -21.488 49.382 24.14 1 75.41 53 THR B CA 1
ATOM 2904 C C . THR B 1 53 ? -20.906 48.355 25.106 1 75.41 53 THR B C 1
ATOM 2906 O O . THR B 1 53 ? -20.062 48.689 25.94 1 75.41 53 THR B O 1
ATOM 2909 N N . ARG B 1 54 ? -21.155 47.026 24.864 1 80.05 54 ARG B N 1
ATOM 2910 C CA . ARG B 1 54 ? -20.807 46.028 25.871 1 80.05 54 ARG B CA 1
ATOM 2911 C C . ARG B 1 54 ? -19.919 44.94 25.279 1 80.05 54 ARG B C 1
ATOM 2913 O O . ARG B 1 54 ? -19.274 44.19 26.014 1 80.05 54 ARG B O 1
ATOM 2920 N N . SER B 1 55 ? -19.938 44.927 23.919 1 84.95 55 SER B N 1
ATOM 2921 C CA . SER B 1 55 ? -19.214 43.762 23.422 1 84.95 55 SER B CA 1
ATOM 2922 C C . SER B 1 55 ? -18.597 44.037 22.054 1 84.95 55 SER B C 1
ATOM 2924 O O . SER B 1 55 ? -19.094 44.876 21.301 1 84.95 55 SER B O 1
ATOM 2926 N N . VAL B 1 56 ? -17.411 43.546 21.812 1 89.93 56 VAL B N 1
ATOM 2927 C CA . VAL B 1 56 ? -16.746 43.521 20.513 1 89.93 56 VAL B CA 1
ATOM 2928 C C . VAL B 1 56 ? -16.64 42.082 20.014 1 89.93 56 VAL B C 1
ATOM 2930 O O . VAL B 1 56 ? -16.147 41.205 20.728 1 89.93 56 VAL B O 1
ATOM 2933 N N . SER B 1 57 ? -17.304 41.803 18.89 1 91.95 57 SER B N 1
ATOM 2934 C CA . SER B 1 57 ? -17.223 40.475 18.29 1 91.95 57 SER B CA 1
ATOM 2935 C C . SER B 1 57 ? -16.996 40.562 16.784 1 91.95 57 SER B C 1
ATOM 2937 O O . SER B 1 57 ? -17.249 41.602 16.172 1 91.95 57 SER B O 1
ATOM 2939 N N . LEU B 1 58 ? -16.486 39.513 16.217 1 90.21 58 LEU B N 1
ATOM 2940 C CA . LEU B 1 58 ? -16.205 39.491 14.786 1 90.21 58 LEU B CA 1
ATOM 2941 C C . LEU B 1 58 ? -17.48 39.246 13.985 1 90.21 58 LEU B C 1
ATOM 2943 O O . LEU B 1 58 ? -18.34 38.467 14.403 1 90.21 58 LEU B O 1
ATOM 2947 N N . THR B 1 59 ? -17.702 39.942 12.792 1 85.92 59 THR B N 1
ATOM 2948 C CA . THR B 1 59 ? -18.67 39.557 11.772 1 85.92 59 THR B CA 1
ATOM 2949 C C . THR B 1 59 ? -18.219 38.292 11.048 1 85.92 59 THR B C 1
ATOM 2951 O O . THR B 1 59 ? -17.122 37.787 11.295 1 85.92 59 THR B O 1
ATOM 2954 N N . LEU B 1 60 ? -19.015 37.796 10.155 1 81.72 60 LEU B N 1
ATOM 2955 C CA . LEU B 1 60 ? -18.615 36.66 9.332 1 81.72 60 LEU B CA 1
ATOM 2956 C C . LEU B 1 60 ? -17.41 37.014 8.467 1 81.72 60 LEU B C 1
ATOM 2958 O O . LEU B 1 60 ? -16.496 36.201 8.306 1 81.72 60 LEU B O 1
ATOM 2962 N N . ALA B 1 61 ? -17.466 38.202 7.961 1 83.3 61 ALA B N 1
ATOM 2963 C CA . ALA B 1 61 ? -16.339 38.701 7.178 1 83.3 61 ALA B CA 1
ATOM 2964 C C . ALA B 1 61 ? -15.091 38.846 8.044 1 83.3 61 ALA B C 1
ATOM 2966 O O . ALA B 1 61 ? -13.98 38.552 7.597 1 83.3 61 ALA B O 1
ATOM 2967 N N . GLY B 1 62 ? -15.308 39.289 9.298 1 87.79 62 GLY B N 1
ATOM 2968 C CA . GLY B 1 62 ? -14.204 39.4 10.237 1 87.79 62 GLY B CA 1
ATOM 2969 C C . GLY B 1 62 ? -13.572 38.063 10.576 1 87.79 62 GLY B C 1
ATOM 2970 O O . GLY B 1 62 ? -12.346 37.95 10.647 1 87.79 62 GLY B O 1
ATOM 2971 N N . GLN B 1 63 ? -14.398 37.088 10.692 1 82.71 63 GLN B N 1
ATOM 2972 C CA . GLN B 1 63 ? -13.912 35.742 10.974 1 82.71 63 GLN B CA 1
ATOM 2973 C C . GLN B 1 63 ? -13.085 35.201 9.811 1 82.71 63 GLN B C 1
ATOM 2975 O O . GLN B 1 63 ? -12.02 34.617 10.019 1 82.71 63 GLN B O 1
ATOM 2980 N N . HIS B 1 64 ? -13.578 35.446 8.66 1 78.81 64 HIS B N 1
ATOM 2981 C CA . HIS B 1 64 ? -12.882 35.018 7.451 1 78.81 64 HIS B CA 1
ATOM 2982 C C . HIS B 1 64 ? -11.533 35.717 7.316 1 78.81 64 HIS B C 1
ATOM 2984 O O . HIS B 1 64 ? -10.521 35.072 7.032 1 78.81 64 HIS B O 1
ATOM 2990 N N . LEU B 1 65 ? -11.517 37.008 7.569 1 80.59 65 LEU B N 1
ATOM 2991 C CA . LEU B 1 65 ? -10.279 37.774 7.472 1 80.59 65 LEU B CA 1
ATOM 2992 C C . LEU B 1 65 ? -9.294 37.356 8.558 1 80.59 65 LEU B C 1
ATOM 2994 O O . LEU B 1 65 ? -8.089 37.276 8.312 1 80.59 65 LEU B O 1
ATOM 2998 N N . LEU B 1 66 ? -9.809 37.059 9.764 1 84.22 66 LEU B N 1
ATOM 2999 C CA . LEU B 1 66 ? -8.947 36.657 10.87 1 84.22 66 LEU B CA 1
ATOM 3000 C C . LEU B 1 66 ? -8.178 35.386 10.526 1 84.22 66 LEU B C 1
ATOM 3002 O O . LEU B 1 66 ? -6.967 35.31 10.747 1 84.22 66 LEU B O 1
ATOM 3006 N N . GLU B 1 67 ? -8.872 34.479 9.954 1 74.86 67 GLU B N 1
ATOM 3007 C CA . GLU B 1 67 ? -8.242 33.223 9.557 1 74.86 67 GLU B CA 1
ATOM 3008 C C . GLU B 1 67 ? -7.118 33.462 8.553 1 74.86 67 GLU B C 1
ATOM 3010 O O . GLU B 1 67 ? -6.031 32.896 8.683 1 74.86 67 GLU B O 1
ATOM 3015 N N . HIS B 1 68 ? -7.333 34.31 7.622 1 72.89 68 HIS B N 1
ATOM 3016 C CA . HIS B 1 68 ? -6.347 34.588 6.584 1 72.89 68 HIS B CA 1
ATOM 3017 C C . HIS B 1 68 ? -5.187 35.411 7.132 1 72.89 68 HIS B C 1
ATOM 3019 O O . HIS B 1 68 ? -4.031 35.179 6.771 1 72.89 68 HIS B O 1
ATOM 3025 N N . CYS B 1 69 ? -5.512 36.365 8.022 1 79.72 69 CYS B N 1
ATOM 3026 C CA . CYS B 1 69 ? -4.471 37.195 8.617 1 79.72 69 CYS B CA 1
ATOM 3027 C C . CYS B 1 69 ? -3.509 36.354 9.446 1 79.72 69 CYS B C 1
ATOM 3029 O O . CYS B 1 69 ? -2.295 36.556 9.391 1 79.72 69 CYS B O 1
ATOM 3031 N N . ARG B 1 70 ? -4.088 35.445 10.182 1 76.57 70 ARG B N 1
ATOM 3032 C CA . ARG B 1 70 ? -3.247 34.562 10.984 1 76.57 70 ARG B CA 1
ATOM 3033 C C . ARG B 1 70 ? -2.319 33.736 10.098 1 76.57 70 ARG B C 1
ATOM 3035 O O . ARG B 1 70 ? -1.13 33.6 10.393 1 76.57 70 ARG B O 1
ATOM 3042 N N . GLN B 1 71 ? -2.844 33.275 9.025 1 70.98 71 GLN B N 1
ATOM 3043 C CA . GLN B 1 71 ? -2.044 32.515 8.071 1 70.98 71 GLN B CA 1
ATOM 3044 C C . GLN B 1 71 ? -0.945 33.381 7.462 1 70.98 71 GLN B C 1
ATOM 3046 O O . GLN B 1 71 ? 0.193 32.932 7.307 1 70.98 71 GLN B O 1
ATOM 3051 N N . TRP B 1 72 ? -1.364 34.521 7.148 1 67.21 72 TRP B N 1
ATOM 3052 C CA . TRP B 1 72 ? -0.425 35.454 6.535 1 67.21 72 TRP B CA 1
ATOM 3053 C C . TRP B 1 72 ? 0.692 35.819 7.507 1 67.21 72 TRP B C 1
ATOM 3055 O O . TRP B 1 72 ? 1.864 35.873 7.125 1 67.21 72 TRP B O 1
ATOM 3065 N N . LEU B 1 73 ? 0.359 36.076 8.737 1 72.21 73 LEU B N 1
ATOM 3066 C CA . LEU B 1 73 ? 1.367 36.444 9.725 1 72.21 73 LEU B CA 1
ATOM 3067 C C . LEU B 1 73 ? 2.329 35.288 9.976 1 72.21 73 LEU B C 1
ATOM 3069 O O . LEU B 1 73 ? 3.539 35.496 10.096 1 72.21 73 LEU B O 1
ATOM 3073 N N . ASN B 1 74 ? 1.771 34.106 10.119 1 69.3 74 ASN B N 1
ATOM 3074 C CA . ASN B 1 74 ? 2.608 32.92 10.266 1 69.3 74 ASN B CA 1
ATOM 3075 C C . ASN B 1 74 ? 3.567 32.76 9.089 1 69.3 74 ASN B C 1
ATOM 3077 O O . ASN B 1 74 ? 4.743 32.445 9.279 1 69.3 74 ASN B O 1
ATOM 3081 N N . TRP B 1 75 ? 2.997 33.011 8.002 1 65.23 75 TRP B N 1
ATOM 3082 C CA . TRP B 1 75 ? 3.81 32.924 6.793 1 65.23 75 TRP B CA 1
ATOM 3083 C C . TRP B 1 75 ? 4.881 34.009 6.778 1 65.23 75 TRP B C 1
ATOM 3085 O O . TRP B 1 75 ? 6.038 33.743 6.443 1 65.23 75 TRP B O 1
ATOM 3095 N N . LEU B 1 76 ? 4.502 35.209 7.121 1 66.61 76 LEU B N 1
ATOM 3096 C CA . LEU B 1 76 ? 5.439 36.326 7.148 1 66.61 76 LEU B CA 1
ATOM 3097 C C . LEU B 1 76 ? 6.577 36.058 8.127 1 66.61 76 LEU B C 1
ATOM 3099 O O . LEU B 1 76 ? 7.728 36.411 7.86 1 66.61 76 LEU B O 1
ATOM 3103 N N . ASP B 1 77 ? 6.256 35.43 9.213 1 68.98 77 ASP B N 1
ATOM 3104 C CA . ASP B 1 77 ? 7.257 35.154 10.239 1 68.98 77 ASP B CA 1
ATOM 3105 C C . ASP B 1 77 ? 8.21 34.047 9.794 1 68.98 77 ASP B C 1
ATOM 3107 O O . ASP B 1 77 ? 9.397 34.072 10.125 1 68.98 77 ASP B O 1
ATOM 3111 N N . ALA B 1 78 ? 7.668 33.173 9.044 1 67.84 78 ALA B N 1
ATOM 3112 C CA . ALA B 1 78 ? 8.458 32.017 8.625 1 67.84 78 ALA B CA 1
ATOM 3113 C C . ALA B 1 78 ? 9.206 32.306 7.327 1 67.84 78 ALA B C 1
ATOM 3115 O O . ALA B 1 78 ? 10.209 31.656 7.023 1 67.84 78 ALA B O 1
ATOM 3116 N N . MET B 1 79 ? 8.771 33.278 6.639 1 65.91 79 MET B N 1
ATOM 3117 C CA . MET B 1 79 ? 9.181 33.522 5.259 1 65.91 79 MET B CA 1
ATOM 3118 C C . MET B 1 79 ? 10.676 33.811 5.179 1 65.91 79 MET B C 1
ATOM 3120 O O . MET B 1 79 ? 11.374 33.261 4.325 1 65.91 79 MET B O 1
ATOM 3124 N N . PRO B 1 80 ? 11.139 34.631 6.123 1 65.43 80 PRO B N 1
ATOM 3125 C CA . PRO B 1 80 ? 12.575 34.888 5.991 1 65.43 80 PRO B CA 1
ATOM 3126 C C . PRO B 1 80 ? 13.415 33.619 6.106 1 65.43 80 PRO B C 1
ATOM 3128 O O . PRO B 1 80 ? 14.325 33.402 5.302 1 65.43 80 PRO B O 1
ATOM 3131 N N . ASP B 1 81 ? 13.134 32.823 7.025 1 69.13 81 ASP B N 1
ATOM 3132 C CA . ASP B 1 81 ? 13.869 31.575 7.206 1 69.13 81 ASP B CA 1
ATOM 3133 C C . ASP B 1 81 ? 13.684 30.649 6.006 1 69.13 81 ASP B C 1
ATOM 3135 O O . ASP B 1 81 ? 14.633 30 5.564 1 69.13 81 ASP B O 1
ATOM 3139 N N . GLU B 1 82 ? 12.516 30.647 5.525 1 71.25 82 GLU B N 1
ATOM 3140 C CA . GLU B 1 82 ? 12.224 29.841 4.343 1 71.25 82 GLU B CA 1
ATOM 3141 C C . GLU B 1 82 ? 13.028 30.318 3.137 1 71.25 82 GLU B C 1
ATOM 3143 O O . GLU B 1 82 ? 13.612 29.509 2.413 1 71.25 82 GLU B O 1
ATOM 3148 N N . LEU B 1 83 ? 13.061 31.573 3.026 1 67.25 83 LEU B N 1
ATOM 3149 C CA . LEU B 1 83 ? 13.792 32.154 1.906 1 67.25 83 LEU B CA 1
ATOM 3150 C C . LEU B 1 83 ? 15.29 31.903 2.045 1 67.25 83 LEU B C 1
ATOM 3152 O O . LEU B 1 83 ? 15.975 31.645 1.052 1 67.25 83 LEU B O 1
ATOM 3156 N N . GLN B 1 84 ? 15.693 31.999 3.216 1 73.05 84 GLN B N 1
ATOM 3157 C CA . GLN B 1 84 ? 17.103 31.712 3.454 1 73.05 84 GLN B CA 1
ATOM 3158 C C . GLN B 1 84 ? 17.435 30.262 3.113 1 73.05 84 GLN B C 1
ATOM 3160 O O . GLN B 1 84 ? 18.482 29.98 2.527 1 73.05 84 GLN B O 1
ATOM 3165 N N . GLN B 1 85 ? 16.578 29.393 3.418 1 74.2 85 GLN B N 1
ATOM 3166 C CA . GLN B 1 85 ? 16.776 27.982 3.105 1 74.2 85 GLN B CA 1
ATOM 3167 C C . GLN B 1 85 ? 16.782 27.749 1.597 1 74.2 85 GLN B C 1
ATOM 3169 O O . GLN B 1 85 ? 17.589 26.969 1.087 1 74.2 85 GLN B O 1
ATOM 3174 N N . ILE B 1 86 ? 15.988 28.429 0.977 1 69.12 86 ILE B N 1
ATOM 3175 C CA . ILE B 1 86 ? 15.922 28.312 -0.476 1 69.12 86 ILE B CA 1
ATOM 3176 C C . ILE B 1 86 ? 17.223 28.82 -1.094 1 69.12 86 ILE B C 1
ATOM 3178 O O . ILE B 1 86 ? 17.794 28.172 -1.974 1 69.12 86 ILE B O 1
ATOM 3182 N N . ASN B 1 87 ? 17.613 29.865 -0.542 1 73.08 87 ASN B N 1
ATOM 3183 C CA . ASN B 1 87 ? 18.858 30.442 -1.037 1 73.08 87 ASN B CA 1
ATOM 3184 C C . ASN B 1 87 ? 20.052 29.541 -0.739 1 73.08 87 ASN B C 1
ATOM 3186 O O . ASN B 1 87 ? 21.043 29.552 -1.473 1 73.08 87 ASN B O 1
ATOM 3190 N N . ALA B 1 88 ? 19.809 28.78 0.257 1 82.33 88 ALA B N 1
ATOM 3191 C CA . ALA B 1 88 ? 20.885 27.879 0.661 1 82.33 88 ALA B CA 1
ATOM 3192 C C . ALA B 1 88 ? 20.82 26.564 -0.11 1 82.33 88 ALA B C 1
ATOM 3194 O O . ALA B 1 88 ? 21.59 25.639 0.159 1 82.33 88 ALA B O 1
ATOM 3195 N N . GLY B 1 89 ? 19.851 26.439 -1.001 1 83.92 89 GLY B N 1
ATOM 3196 C CA . GLY B 1 89 ? 19.763 25.263 -1.851 1 83.92 89 GLY B CA 1
ATOM 3197 C C . GLY B 1 89 ? 18.968 24.132 -1.225 1 83.92 89 GLY B C 1
ATOM 3198 O O . GLY B 1 89 ? 19.117 22.972 -1.615 1 83.92 89 GLY B O 1
ATOM 3199 N N . VAL B 1 90 ? 18.249 24.464 -0.217 1 88.99 90 VAL B N 1
ATOM 3200 C CA . VAL B 1 90 ? 17.396 23.477 0.437 1 88.99 90 VAL B CA 1
ATOM 3201 C C . VAL B 1 90 ? 16.103 23.305 -0.357 1 88.99 90 VAL B C 1
ATOM 3203 O O . VAL B 1 90 ? 15.47 24.289 -0.746 1 88.99 90 VAL B O 1
ATOM 3206 N N . GLU B 1 91 ? 15.769 22.086 -0.605 1 90.28 91 GLU B N 1
ATOM 3207 C CA . GLU B 1 91 ? 14.566 21.79 -1.378 1 90.28 91 GLU B CA 1
ATOM 3208 C C . GLU B 1 91 ? 13.308 22.21 -0.624 1 90.28 91 GLU B C 1
ATOM 3210 O O . GLU B 1 91 ? 13.227 22.052 0.596 1 90.28 91 GLU B O 1
ATOM 3215 N N . ARG B 1 92 ? 12.393 22.727 -1.39 1 85.03 92 ARG B N 1
ATOM 3216 C CA . ARG B 1 92 ? 11.097 23.055 -0.804 1 85.03 92 ARG B CA 1
ATOM 3217 C C . ARG B 1 92 ? 10.275 21.796 -0.552 1 85.03 92 ARG B C 1
ATOM 3219 O O . ARG B 1 92 ? 9.463 21.753 0.374 1 85.03 92 ARG B O 1
ATOM 3226 N N . GLN B 1 93 ? 10.459 20.841 -1.434 1 90.39 93 GLN B N 1
ATOM 3227 C CA . GLN B 1 93 ? 9.735 19.576 -1.349 1 90.39 93 GLN B CA 1
ATOM 3228 C C . GLN B 1 93 ? 10.621 18.407 -1.769 1 90.39 93 GLN B C 1
ATOM 3230 O O . GLN B 1 93 ? 11.388 18.515 -2.728 1 90.39 93 GLN B O 1
ATOM 3235 N N . VAL B 1 94 ? 10.507 17.394 -0.999 1 95.29 94 VAL B N 1
ATOM 3236 C CA . VAL B 1 94 ? 11.219 16.171 -1.356 1 95.29 94 VAL B CA 1
ATOM 3237 C C . VAL B 1 94 ? 10.27 14.978 -1.274 1 95.29 94 VAL B C 1
ATOM 3239 O O . VAL B 1 94 ? 9.73 14.678 -0.206 1 95.29 94 VAL B O 1
ATOM 3242 N N . ASN B 1 95 ? 10.025 14.338 -2.422 1 97 95 ASN B N 1
ATOM 3243 C CA . ASN B 1 95 ? 9.268 13.094 -2.501 1 97 95 ASN B CA 1
ATOM 3244 C C . ASN B 1 95 ? 10.189 11.878 -2.545 1 97 95 ASN B C 1
ATOM 3246 O O . ASN B 1 95 ? 11.147 11.848 -3.319 1 97 95 ASN B O 1
ATOM 3250 N N . ILE B 1 96 ? 9.897 10.92 -1.655 1 98.33 96 ILE B N 1
ATOM 3251 C CA . ILE B 1 96 ? 10.723 9.724 -1.528 1 98.33 96 ILE B CA 1
ATOM 3252 C C . ILE B 1 96 ? 9.871 8.48 -1.772 1 98.33 96 ILE B C 1
ATOM 3254 O O . ILE B 1 96 ? 8.796 8.332 -1.187 1 98.33 96 ILE B O 1
ATOM 3258 N N . VAL B 1 97 ? 10.319 7.609 -2.665 1 98.38 97 VAL B N 1
ATOM 3259 C CA . VAL B 1 97 ? 9.645 6.335 -2.893 1 98.38 97 VAL B CA 1
ATOM 3260 C C . VAL B 1 97 ? 10.488 5.196 -2.324 1 98.38 97 VAL B C 1
ATOM 3262 O O . VAL B 1 97 ? 11.713 5.194 -2.459 1 98.38 97 VAL B O 1
ATOM 3265 N N . ILE B 1 98 ? 9.832 4.33 -1.649 1 98.58 98 ILE B N 1
ATOM 3266 C CA . ILE B 1 98 ? 10.534 3.228 -1 1 98.58 98 ILE B CA 1
ATOM 3267 C C . ILE B 1 98 ? 9.998 1.897 -1.522 1 98.58 98 ILE B C 1
ATOM 3269 O O . ILE B 1 98 ? 8.783 1.699 -1.604 1 98.58 98 ILE B O 1
ATOM 3273 N N . ASN B 1 99 ? 10.903 1.02 -1.857 1 97.77 99 ASN B N 1
ATOM 3274 C CA . ASN B 1 99 ? 10.571 -0.337 -2.281 1 97.77 99 ASN B CA 1
ATOM 3275 C C . ASN B 1 99 ? 9.867 -1.114 -1.172 1 97.77 99 ASN B C 1
ATOM 3277 O O . ASN B 1 99 ? 10.316 -1.111 -0.025 1 97.77 99 ASN B O 1
ATOM 3281 N N . ASN B 1 100 ? 8.865 -1.818 -1.53 1 96.64 100 ASN B N 1
ATOM 3282 C CA . ASN B 1 100 ? 8.072 -2.586 -0.575 1 96.64 100 ASN B CA 1
ATOM 3283 C C . ASN B 1 100 ? 8.937 -3.57 0.208 1 96.64 100 ASN B C 1
ATOM 3285 O O . ASN B 1 100 ? 8.642 -3.878 1.364 1 96.64 100 ASN B O 1
ATOM 3289 N N . LEU B 1 101 ? 10.038 -4.046 -0.278 1 96.74 101 LEU B N 1
ATOM 3290 C CA . LEU B 1 101 ? 10.905 -5.027 0.365 1 96.74 101 LEU B CA 1
ATOM 3291 C C . LEU B 1 101 ? 11.673 -4.397 1.523 1 96.74 101 LEU B C 1
ATOM 3293 O O . LEU B 1 101 ? 12.075 -5.093 2.458 1 96.74 101 LEU B O 1
ATOM 3297 N N . LEU B 1 102 ? 11.836 -3.109 1.418 1 97.64 102 LEU B N 1
ATOM 3298 C CA . LEU B 1 102 ? 12.657 -2.42 2.409 1 97.64 102 LEU B CA 1
ATOM 3299 C C . LEU B 1 102 ? 11.79 -1.591 3.351 1 97.64 102 LEU B C 1
ATOM 3301 O O . LEU B 1 102 ? 12.277 -1.085 4.365 1 97.64 102 LEU B O 1
ATOM 3305 N N . TYR B 1 103 ? 10.58 -1.496 3.087 1 97.6 103 TYR B N 1
ATOM 3306 C CA . TYR B 1 103 ? 9.736 -0.523 3.772 1 97.6 103 TYR B CA 1
ATOM 3307 C C . TYR B 1 103 ? 9.49 -0.936 5.218 1 97.6 103 TYR B C 1
ATOM 3309 O O . TYR B 1 103 ? 9.05 -2.058 5.483 1 97.6 103 TYR B O 1
ATOM 3317 N N . GLN B 1 104 ? 9.695 -0.024 6.111 1 97.23 104 GLN B N 1
ATOM 3318 C CA . GLN B 1 104 ? 9.457 -0.157 7.544 1 97.23 104 GLN B CA 1
ATOM 3319 C C . GLN B 1 104 ? 8.824 1.108 8.117 1 97.23 104 GLN B C 1
ATOM 3321 O O . GLN B 1 104 ? 9.45 2.17 8.131 1 97.23 104 GLN B O 1
ATOM 3326 N N . PRO B 1 105 ? 7.669 0.983 8.665 1 97.27 105 PRO B N 1
ATOM 3327 C CA . PRO B 1 105 ? 6.938 2.161 9.14 1 97.27 105 PRO B CA 1
ATOM 3328 C C . PRO B 1 105 ? 7.708 2.944 10.201 1 97.27 105 PRO B C 1
ATOM 3330 O O . PRO B 1 105 ? 7.826 4.168 10.105 1 97.27 105 PRO B O 1
ATOM 3333 N N . GLN B 1 106 ? 8.268 2.246 11.142 1 97.74 106 GLN B N 1
ATOM 3334 C CA . GLN B 1 106 ? 8.965 2.938 12.221 1 97.74 106 GLN B CA 1
ATOM 3335 C C . GLN B 1 106 ? 10.219 3.639 11.706 1 97.74 106 GLN B C 1
ATOM 3337 O O . GLN B 1 106 ? 10.499 4.779 12.083 1 97.74 106 GLN B O 1
ATOM 3342 N N . THR B 1 107 ? 10.957 2.951 10.876 1 98.39 107 THR B N 1
ATOM 3343 C CA . THR B 1 107 ? 12.147 3.565 10.297 1 98.39 107 THR B CA 1
ATOM 3344 C C . THR B 1 107 ? 11.774 4.799 9.479 1 98.39 107 THR B C 1
ATOM 3346 O O . THR B 1 107 ? 12.492 5.801 9.498 1 98.39 107 THR B O 1
ATOM 3349 N N . THR B 1 108 ? 10.675 4.73 8.775 1 98.55 108 THR B N 1
ATOM 3350 C CA . THR B 1 108 ? 10.193 5.859 7.987 1 98.55 108 THR B CA 1
ATOM 3351 C C . THR B 1 108 ? 9.838 7.037 8.891 1 98.55 108 THR B C 1
ATOM 3353 O O . THR B 1 108 ? 10.216 8.176 8.611 1 98.55 108 THR B O 1
ATOM 3356 N N . ALA B 1 109 ? 9.176 6.745 9.964 1 98.36 109 ALA B N 1
ATOM 3357 C CA . ALA B 1 109 ? 8.822 7.787 10.925 1 98.36 109 ALA B CA 1
ATOM 3358 C C . ALA B 1 109 ? 10.072 8.428 11.523 1 98.36 109 ALA B C 1
ATOM 3360 O O . ALA B 1 109 ? 10.15 9.652 11.648 1 98.36 109 ALA B O 1
ATOM 3361 N N . ASP B 1 110 ? 11.035 7.585 11.846 1 98.09 110 ASP B N 1
ATOM 3362 C CA . ASP B 1 110 ? 12.281 8.086 12.419 1 98.09 110 ASP B CA 1
ATOM 3363 C C . ASP B 1 110 ? 13.016 8.988 11.43 1 98.09 110 ASP B C 1
ATOM 3365 O O . ASP B 1 110 ? 13.506 10.057 11.802 1 98.09 110 ASP B O 1
ATOM 3369 N N . LEU B 1 111 ? 13.073 8.546 10.228 1 98.35 111 LEU B N 1
ATOM 3370 C CA . LEU B 1 111 ? 13.741 9.333 9.198 1 98.35 111 LEU B CA 1
ATOM 3371 C C . LEU B 1 111 ? 13.036 10.67 8.992 1 98.35 111 LEU B C 1
ATOM 3373 O O . LEU B 1 111 ? 13.684 11.718 8.944 1 98.35 111 LEU B O 1
ATOM 3377 N N . LEU B 1 112 ? 11.724 10.658 8.907 1 98.47 112 LEU B N 1
ATOM 3378 C CA . LEU B 1 112 ? 10.941 11.871 8.699 1 98.47 112 LEU B CA 1
ATOM 3379 C C . LEU B 1 112 ? 11.094 12.826 9.879 1 98.47 112 LEU B C 1
ATOM 3381 O O . LEU B 1 112 ? 11.167 14.042 9.694 1 98.47 112 LEU B O 1
ATOM 3385 N N . THR B 1 113 ? 11.09 12.253 11.064 1 97.75 113 THR B N 1
ATOM 3386 C CA . THR B 1 113 ? 11.284 13.073 12.255 1 97.75 113 THR B CA 1
ATOM 3387 C C . THR B 1 113 ? 12.632 13.786 12.207 1 97.75 113 THR B C 1
ATOM 3389 O O . THR B 1 113 ? 12.711 14.992 12.451 1 97.75 113 THR B O 1
ATOM 3392 N N . TRP B 1 114 ? 13.666 13.045 11.893 1 97.69 114 TRP B N 1
ATOM 3393 C CA . TRP B 1 114 ? 15.01 13.603 11.787 1 97.69 114 TRP B CA 1
ATOM 3394 C C . TRP B 1 114 ? 15.069 14.679 10.708 1 97.69 114 TRP B C 1
ATOM 3396 O O . TRP B 1 114 ? 15.608 15.765 10.934 1 97.69 114 TRP B O 1
ATOM 3406 N N . LEU B 1 115 ? 14.52 14.443 9.539 1 97.4 115 LEU B N 1
ATOM 3407 C CA . LEU B 1 115 ? 14.529 15.381 8.421 1 97.4 115 LEU B CA 1
ATOM 3408 C C . LEU B 1 115 ? 13.759 16.65 8.771 1 97.4 115 LEU B C 1
ATOM 3410 O O . LEU B 1 115 ? 14.174 17.753 8.409 1 97.4 115 LEU B O 1
ATOM 3414 N N . HIS B 1 116 ? 12.646 16.44 9.415 1 95.79 116 HIS B N 1
ATOM 3415 C CA . HIS B 1 116 ? 11.834 17.584 9.814 1 95.79 116 HIS B CA 1
ATOM 3416 C C . HIS B 1 116 ? 12.603 18.502 10.759 1 95.79 116 HIS B C 1
ATOM 3418 O O . HIS B 1 116 ? 12.454 19.725 10.7 1 95.79 116 HIS B O 1
ATOM 3424 N N . GLN B 1 117 ? 13.351 17.944 11.62 1 95.02 117 GLN B N 1
ATOM 3425 C CA . GLN B 1 117 ? 14.162 18.722 12.55 1 95.02 117 GLN B CA 1
ATOM 3426 C C . GLN B 1 117 ? 15.269 19.475 11.818 1 95.02 117 GLN B C 1
ATOM 3428 O O . GLN B 1 117 ? 15.535 20.642 12.116 1 95.02 117 GLN B O 1
ATOM 3433 N N . GLN B 1 118 ? 15.854 18.833 10.855 1 94.07 118 GLN B N 1
ATOM 3434 C CA . GLN B 1 118 ? 16.973 19.415 10.122 1 94.07 118 GLN B CA 1
ATOM 3435 C C . GLN B 1 118 ? 16.487 20.42 9.082 1 94.07 118 GLN B C 1
ATOM 3437 O O . GLN B 1 118 ? 17.154 21.423 8.821 1 94.07 118 GLN B O 1
ATOM 3442 N N . PHE B 1 119 ? 15.366 20.094 8.494 1 93.08 119 PHE B N 1
ATOM 3443 C CA . PHE B 1 119 ? 14.82 20.898 7.407 1 93.08 119 PHE B CA 1
ATOM 3444 C C . PHE B 1 119 ? 13.355 21.229 7.662 1 93.08 119 PHE B C 1
ATOM 3446 O O . PHE B 1 119 ? 12.474 20.774 6.929 1 93.08 119 PHE B O 1
ATOM 3453 N N . PRO B 1 120 ? 13.06 22.096 8.543 1 88.96 120 PRO B N 1
ATOM 3454 C CA . PRO B 1 120 ? 11.698 22.328 9.028 1 88.96 120 PRO B CA 1
ATOM 3455 C C . PRO B 1 120 ? 10.786 22.929 7.96 1 88.96 120 PRO B C 1
ATOM 3457 O O . PRO B 1 120 ? 9.56 22.865 8.083 1 88.96 120 PRO B O 1
ATOM 3460 N N . PHE B 1 121 ? 11.311 23.45 6.908 1 85.83 121 PHE B N 1
ATOM 3461 C CA . PHE B 1 121 ? 10.468 24.126 5.929 1 85.83 121 PHE B CA 1
ATOM 3462 C C . PHE B 1 121 ? 10.286 23.265 4.685 1 85.83 121 PHE B C 1
ATOM 3464 O O . PHE B 1 121 ? 9.54 23.631 3.774 1 85.83 121 PHE B O 1
ATOM 3471 N N . THR B 1 122 ? 10.977 22.159 4.616 1 90.74 122 THR B N 1
ATOM 3472 C CA . THR B 1 122 ? 10.839 21.235 3.496 1 90.74 122 THR B CA 1
ATOM 3473 C C . THR B 1 122 ? 9.596 20.365 3.663 1 90.74 122 THR B C 1
ATOM 3475 O O . THR B 1 122 ? 9.312 19.883 4.761 1 90.74 122 THR B O 1
ATOM 3478 N N . ARG B 1 123 ? 8.793 20.243 2.629 1 91.64 123 ARG B N 1
ATOM 3479 C CA . ARG B 1 123 ? 7.656 19.328 2.615 1 91.64 123 ARG B CA 1
ATOM 3480 C C . ARG B 1 123 ? 8.081 17.933 2.17 1 91.64 123 ARG B C 1
ATOM 3482 O O . ARG B 1 123 ? 8.867 17.787 1.232 1 91.64 123 ARG B O 1
ATOM 3489 N N . PHE B 1 124 ? 7.535 16.912 2.88 1 96.94 124 PHE B N 1
ATOM 3490 C CA . PHE B 1 124 ? 7.935 15.545 2.567 1 96.94 124 PHE B CA 1
ATOM 3491 C C . PHE B 1 124 ? 6.726 14.703 2.177 1 96.94 124 PHE B C 1
ATOM 3493 O O . PHE B 1 124 ? 5.652 14.839 2.767 1 96.94 124 PHE B O 1
ATOM 3500 N N . GLN B 1 125 ? 6.899 13.842 1.244 1 97.13 125 GLN B N 1
ATOM 3501 C CA . GLN B 1 125 ? 5.965 12.789 0.859 1 97.13 125 GLN B CA 1
ATOM 3502 C C . GLN B 1 125 ? 6.683 11.453 0.687 1 97.13 125 GLN B C 1
ATOM 3504 O O . GLN B 1 125 ? 7.704 11.375 0.002 1 97.13 125 GLN B O 1
ATOM 3509 N N . ILE B 1 126 ? 6.15 10.486 1.361 1 98.48 126 ILE B N 1
ATOM 3510 C CA . ILE B 1 126 ? 6.687 9.136 1.228 1 98.48 126 ILE B CA 1
ATOM 3511 C C . ILE B 1 126 ? 5.684 8.252 0.49 1 98.48 126 ILE B C 1
ATOM 3513 O O . ILE B 1 126 ? 4.49 8.267 0.797 1 98.48 126 ILE B O 1
ATOM 3517 N N . SER B 1 127 ? 6.134 7.51 -0.466 1 97.75 127 SER B N 1
ATOM 3518 C CA . SER B 1 127 ? 5.33 6.494 -1.137 1 97.75 127 SER B CA 1
ATOM 3519 C C . SER B 1 127 ? 6.003 5.127 -1.075 1 97.75 127 SER B C 1
ATOM 3521 O O . SER B 1 127 ? 7.224 5.036 -0.929 1 97.75 127 SER B O 1
ATOM 3523 N N . ARG B 1 128 ? 5.209 4.127 -1.027 1 97.6 128 ARG B N 1
ATOM 3524 C CA . ARG B 1 128 ? 5.674 2.749 -1.146 1 97.6 128 ARG B CA 1
ATOM 3525 C C . ARG B 1 128 ? 5.263 2.145 -2.485 1 97.6 128 ARG B C 1
ATOM 3527 O O . ARG B 1 128 ? 4.093 2.209 -2.867 1 97.6 128 ARG B O 1
ATOM 3534 N N . GLN B 1 129 ? 6.233 1.574 -3.199 1 96.94 129 GLN B N 1
ATOM 3535 C CA . GLN B 1 129 ? 5.939 0.969 -4.493 1 96.94 129 GLN B CA 1
ATOM 3536 C C . GLN B 1 129 ? 6.552 -0.425 -4.6 1 96.94 129 GLN B C 1
ATOM 3538 O O . GLN B 1 129 ? 7.395 -0.802 -3.784 1 96.94 129 GLN B O 1
ATOM 3543 N N . VAL B 1 130 ? 6.073 -1.139 -5.585 1 96.38 130 VAL B N 1
ATOM 3544 C CA . VAL B 1 130 ? 6.47 -2.528 -5.792 1 96.38 130 VAL B CA 1
ATOM 3545 C C . VAL B 1 130 ? 7.214 -2.66 -7.119 1 96.38 130 VAL B C 1
ATOM 3547 O O . VAL B 1 130 ? 6.771 -2.133 -8.142 1 96.38 130 VAL B O 1
ATOM 3550 N N . TYR B 1 131 ? 8.375 -3.382 -7.17 1 94.07 131 TYR B N 1
ATOM 3551 C CA . TYR B 1 131 ? 9.18 -3.698 -8.345 1 94.07 131 TYR B CA 1
ATOM 3552 C C . TYR B 1 131 ? 9.507 -2.438 -9.137 1 94.07 131 TYR B C 1
ATOM 3554 O O . TYR B 1 131 ? 10.128 -1.51 -8.611 1 94.07 131 TYR B O 1
ATOM 3562 N N . MET B 1 132 ? 9.01 -2.341 -10.383 1 92.56 132 MET B N 1
ATOM 3563 C CA . MET B 1 132 ? 9.373 -1.247 -11.278 1 92.56 132 MET B CA 1
ATOM 3564 C C . MET B 1 132 ? 8.637 0.034 -10.899 1 92.56 132 MET B C 1
ATOM 3566 O O . MET B 1 132 ? 8.989 1.119 -11.367 1 92.56 132 MET B O 1
ATOM 3570 N N . GLY B 1 133 ? 7.692 -0.115 -10.019 1 95.06 133 GLY B N 1
ATOM 3571 C CA . GLY B 1 133 ? 7.002 1.077 -9.551 1 95.06 133 GLY B CA 1
ATOM 3572 C C . GLY B 1 133 ? 7.924 2.073 -8.874 1 95.06 133 GLY B C 1
ATOM 3573 O O . GLY B 1 133 ? 7.693 3.282 -8.936 1 95.06 133 GLY B O 1
ATOM 3574 N N . VAL B 1 134 ? 8.973 1.618 -8.289 1 96.25 134 VAL B N 1
ATOM 3575 C CA . VAL B 1 134 ? 9.949 2.478 -7.63 1 96.25 134 VAL B CA 1
ATOM 3576 C C . VAL B 1 134 ? 10.674 3.33 -8.669 1 96.25 134 VAL B C 1
ATOM 3578 O O . VAL B 1 134 ? 10.783 4.549 -8.516 1 96.25 134 VAL B O 1
ATOM 3581 N N . TRP B 1 135 ? 11.05 2.701 -9.726 1 94.02 135 TRP B N 1
ATOM 3582 C CA . TRP B 1 135 ? 11.667 3.423 -10.835 1 94.02 135 TRP B CA 1
ATOM 3583 C C . TRP B 1 135 ? 10.672 4.384 -11.479 1 94.02 135 TRP B C 1
ATOM 3585 O O . TRP B 1 135 ? 11.02 5.522 -11.803 1 94.02 135 TRP B O 1
ATOM 3595 N N . ASP B 1 136 ? 9.518 3.851 -11.694 1 93.41 136 ASP B N 1
ATOM 3596 C CA . ASP B 1 136 ? 8.471 4.637 -12.338 1 93.41 136 ASP B CA 1
ATOM 3597 C C . ASP B 1 136 ? 8.267 5.971 -11.623 1 93.41 136 ASP B C 1
ATOM 3599 O O . ASP B 1 136 ? 8.2 7.022 -12.265 1 93.41 136 ASP B O 1
ATOM 3603 N N . SER B 1 137 ? 8.218 5.915 -10.295 1 94.52 137 SER B N 1
ATOM 3604 C CA . SER B 1 137 ? 8.027 7.117 -9.49 1 94.52 137 SER B CA 1
ATOM 3605 C C . SER B 1 137 ? 9.205 8.074 -9.638 1 94.52 137 SER B C 1
ATOM 3607 O O . SER B 1 137 ? 9.015 9.282 -9.79 1 94.52 137 SER B O 1
ATOM 3609 N N . LEU B 1 138 ? 10.383 7.559 -9.663 1 93.55 138 LEU B N 1
ATOM 3610 C CA . LEU B 1 138 ? 11.593 8.37 -9.736 1 93.55 138 LEU B CA 1
ATOM 3611 C C . LEU B 1 138 ? 11.742 9 -11.117 1 93.55 138 LEU B C 1
ATOM 3613 O O . LEU B 1 138 ? 12.107 10.173 -11.232 1 93.55 138 LEU B O 1
ATOM 3617 N N . LEU B 1 139 ? 11.386 8.292 -12.145 1 91.16 139 LEU B N 1
ATOM 3618 C CA . LEU B 1 139 ? 11.691 8.713 -13.508 1 91.16 139 LEU B CA 1
ATOM 3619 C C . LEU B 1 139 ? 10.564 9.57 -14.077 1 91.16 139 LEU B C 1
ATOM 3621 O O . LEU B 1 139 ? 10.816 10.513 -14.83 1 91.16 139 LEU B O 1
ATOM 3625 N N . TYR B 1 140 ? 9.36 9.249 -13.695 1 89.52 140 TYR B N 1
ATOM 3626 C CA . TYR B 1 140 ? 8.256 9.833 -14.449 1 89.52 140 TYR B CA 1
ATOM 3627 C C . TYR B 1 140 ? 7.361 10.671 -13.544 1 89.52 140 TYR B C 1
ATOM 3629 O O . TYR B 1 140 ? 6.496 11.406 -14.025 1 89.52 140 TYR B O 1
ATOM 3637 N N . ASP B 1 141 ? 7.557 10.433 -12.27 1 89.5 141 ASP B N 1
ATOM 3638 C CA . ASP B 1 141 ? 6.8 11.257 -11.334 1 89.5 141 ASP B CA 1
ATOM 3639 C C . ASP B 1 141 ? 7.703 12.281 -10.649 1 89.5 141 ASP B C 1
ATOM 3641 O O . ASP B 1 141 ? 8.855 12.465 -11.047 1 89.5 141 ASP B O 1
ATOM 3645 N N . ASP B 1 142 ? 7.263 13.038 -9.778 1 89.6 142 ASP B N 1
ATOM 3646 C CA . ASP B 1 142 ? 8.002 14.123 -9.141 1 89.6 142 ASP B CA 1
ATOM 3647 C C . ASP B 1 142 ? 8.709 13.639 -7.878 1 89.6 142 ASP B C 1
ATOM 3649 O O . ASP B 1 142 ? 8.625 14.281 -6.828 1 89.6 142 ASP B O 1
ATOM 3653 N N . TYR B 1 143 ? 9.358 12.456 -8.005 1 94.85 143 TYR B N 1
ATOM 3654 C CA . TYR B 1 143 ? 10.14 11.952 -6.881 1 94.85 143 TYR B CA 1
ATOM 3655 C C . TYR B 1 143 ? 11.627 12.205 -7.095 1 94.85 143 TYR B C 1
ATOM 3657 O O . TYR B 1 143 ? 12.135 12.056 -8.209 1 94.85 143 TYR B O 1
ATOM 3665 N N . GLN B 1 144 ? 12.328 12.616 -6.028 1 95.5 144 GLN B N 1
ATOM 3666 C CA . GLN B 1 144 ? 13.736 12.984 -6.137 1 95.5 144 GLN B CA 1
ATOM 3667 C C . GLN B 1 144 ? 14.64 11.847 -5.668 1 95.5 144 GLN B C 1
ATOM 3669 O O . GLN B 1 144 ? 15.835 11.832 -5.97 1 95.5 144 GLN B O 1
ATOM 3674 N N . LEU B 1 145 ? 14.051 10.924 -4.867 1 97.16 145 LEU B N 1
ATOM 3675 C CA . LEU B 1 145 ? 14.856 9.867 -4.267 1 97.16 145 LEU B CA 1
ATOM 3676 C C . LEU B 1 145 ? 14.07 8.562 -4.191 1 97.16 145 LEU B C 1
ATOM 3678 O O . LEU B 1 145 ? 12.883 8.566 -3.857 1 97.16 145 LEU B O 1
ATOM 3682 N N . ALA B 1 146 ? 14.755 7.457 -4.523 1 97.06 146 ALA B N 1
ATOM 3683 C CA . ALA B 1 146 ? 14.177 6.117 -4.465 1 97.06 146 ALA B CA 1
ATOM 3684 C C . ALA B 1 146 ? 15.042 5.182 -3.624 1 97.06 146 ALA B C 1
ATOM 3686 O O . ALA B 1 146 ? 16.22 4.976 -3.927 1 97.06 146 ALA B O 1
ATOM 3687 N N . ILE B 1 147 ? 14.465 4.657 -2.604 1 98.07 147 ILE B N 1
ATOM 3688 C CA . ILE B 1 147 ? 15.156 3.708 -1.737 1 98.07 147 ILE B CA 1
ATOM 3689 C C . ILE B 1 147 ? 14.825 2.281 -2.167 1 98.07 147 ILE B C 1
ATOM 3691 O O . ILE B 1 147 ? 13.699 1.815 -1.979 1 98.07 147 ILE B O 1
ATOM 3695 N N . GLY B 1 148 ? 15.798 1.611 -2.79 1 96.96 148 GLY B N 1
ATOM 3696 C CA . GLY B 1 148 ? 15.616 0.212 -3.141 1 96.96 148 GLY B CA 1
ATOM 3697 C C . GLY B 1 148 ? 15.217 0.007 -4.59 1 96.96 148 GLY B C 1
ATOM 3698 O O . GLY B 1 148 ? 14.354 -0.821 -4.89 1 96.96 148 GLY B O 1
ATOM 3699 N N . VAL B 1 149 ? 15.747 0.733 -5.474 1 94.9 149 VAL B N 1
ATOM 3700 C CA . VAL B 1 149 ? 15.522 0.441 -6.886 1 94.9 149 VAL B CA 1
ATOM 3701 C C . VAL B 1 149 ? 16.21 -0.87 -7.26 1 94.9 149 VAL B C 1
ATOM 3703 O O . VAL B 1 149 ? 17.249 -1.216 -6.692 1 94.9 149 VAL B O 1
ATOM 3706 N N . THR B 1 150 ? 15.472 -1.558 -8.14 1 89.06 150 THR B N 1
ATOM 3707 C CA . THR B 1 150 ? 16.003 -2.852 -8.554 1 89.06 150 THR B CA 1
ATOM 3708 C C . THR B 1 150 ? 16.833 -2.714 -9.827 1 89.06 150 THR B C 1
ATOM 3710 O O . THR B 1 150 ? 16.544 -1.866 -10.674 1 89.06 150 THR B O 1
ATOM 3713 N N . GLY B 1 151 ? 17.752 -3.636 -9.931 1 77.27 151 GLY B N 1
ATOM 3714 C CA . GLY B 1 151 ? 18.541 -3.729 -11.149 1 77.27 151 GLY B CA 1
ATOM 3715 C C . GLY B 1 151 ? 19.53 -2.59 -11.307 1 77.27 151 GLY B C 1
ATOM 3716 O O . GLY B 1 151 ? 19.754 -1.82 -10.371 1 77.27 151 GLY B O 1
ATOM 3717 N N . SER B 1 152 ? 20.445 -2.632 -12.216 1 62.22 152 SER B N 1
ATOM 3718 C CA . SER B 1 152 ? 21.521 -1.669 -12.427 1 62.22 152 SER B CA 1
ATOM 3719 C C . SER B 1 152 ? 21.168 -0.68 -13.533 1 62.22 152 SER B C 1
ATOM 3721 O O . SER B 1 152 ? 21.969 0.196 -13.867 1 62.22 152 SER B O 1
ATOM 3723 N N . GLU B 1 153 ? 19.986 -0.877 -14.095 1 56.76 153 GLU B N 1
ATOM 3724 C CA . GLU B 1 153 ? 19.898 -0.093 -15.323 1 56.76 153 GLU B CA 1
ATOM 3725 C C . GLU B 1 153 ? 19.671 1.385 -15.02 1 56.76 153 GLU B C 1
ATOM 3727 O O . GLU B 1 153 ? 18.696 1.745 -14.357 1 56.76 153 GLU B O 1
ATOM 3732 N N . SER B 1 154 ? 20.707 2.021 -14.582 1 59.19 154 SER B N 1
ATOM 3733 C CA . SER B 1 154 ? 20.472 3.461 -14.607 1 59.19 154 SER B CA 1
ATOM 3734 C C . SER B 1 154 ? 20.018 3.923 -15.987 1 59.19 154 SER B C 1
ATOM 3736 O O . SER B 1 154 ? 20.727 3.731 -16.977 1 59.19 154 SER B O 1
ATOM 3738 N N . LEU B 1 155 ? 18.648 4.028 -16.114 1 59.06 155 LEU B N 1
ATOM 3739 C CA . LEU B 1 155 ? 18.035 4.381 -17.389 1 59.06 155 LEU B CA 1
ATOM 3740 C C . LEU B 1 155 ? 18.418 5.798 -17.803 1 59.06 155 LEU B C 1
ATOM 3742 O O . LEU B 1 155 ? 18.134 6.22 -18.926 1 59.06 155 LEU B O 1
ATOM 3746 N N . SER B 1 156 ? 19.078 6.517 -16.789 1 65.81 156 SER B N 1
ATOM 3747 C CA . SER B 1 156 ? 19.344 7.91 -17.136 1 65.81 156 SER B CA 1
ATOM 3748 C C . SER B 1 156 ? 20.68 8.375 -16.568 1 65.81 156 SER B C 1
ATOM 3750 O O . SER B 1 156 ? 21.061 7.986 -15.462 1 65.81 156 SER B O 1
ATOM 3752 N N . ASN B 1 157 ? 21.42 9.044 -17.32 1 74.82 157 ASN B N 1
ATOM 3753 C CA . ASN B 1 157 ? 22.672 9.668 -16.904 1 74.82 157 ASN B CA 1
ATOM 3754 C C . ASN B 1 157 ? 22.447 10.685 -15.789 1 74.82 157 ASN B C 1
ATOM 3756 O O . ASN B 1 157 ? 23.402 11.144 -15.16 1 74.82 157 ASN B O 1
ATOM 3760 N N . ASN B 1 158 ? 21.326 10.913 -15.467 1 86.73 158 ASN B N 1
ATOM 3761 C CA . ASN B 1 158 ? 21.018 11.926 -14.463 1 86.73 158 ASN B CA 1
ATOM 3762 C C . ASN B 1 158 ? 20.644 11.294 -13.125 1 86.73 158 ASN B C 1
ATOM 3764 O O . ASN B 1 158 ? 20.134 11.975 -12.234 1 86.73 158 ASN B O 1
ATOM 3768 N N . ILE B 1 159 ? 20.927 10.004 -13.019 1 91.8 159 ILE B N 1
ATOM 3769 C CA . ILE B 1 159 ? 20.578 9.305 -11.787 1 91.8 159 ILE B CA 1
ATOM 3770 C C . ILE B 1 159 ? 21.84 8.735 -11.142 1 91.8 159 ILE B C 1
ATOM 3772 O O . ILE B 1 159 ? 22.648 8.088 -11.811 1 91.8 159 ILE B O 1
ATOM 3776 N N . SER B 1 160 ? 22.045 9.047 -9.912 1 92.74 160 SER B N 1
ATOM 3777 C CA . SER B 1 160 ? 23.099 8.431 -9.113 1 92.74 160 SER B CA 1
ATOM 3778 C C . SER B 1 160 ? 22.593 7.184 -8.396 1 92.74 160 SER B C 1
ATOM 3780 O O . SER B 1 160 ? 21.435 7.129 -7.977 1 92.74 160 SER B O 1
ATOM 3782 N N . LEU B 1 161 ? 23.522 6.225 -8.246 1 93.08 161 LEU B N 1
ATOM 3783 C CA . LEU B 1 161 ? 23.186 4.964 -7.594 1 93.08 161 LEU B CA 1
ATOM 3784 C C . LEU B 1 161 ? 24.16 4.661 -6.461 1 93.08 161 LEU B C 1
ATOM 3786 O O . LEU B 1 161 ? 25.362 4.903 -6.589 1 93.08 161 LEU B O 1
ATOM 3790 N N . LEU B 1 162 ? 23.656 4.147 -5.386 1 93.83 162 LEU B N 1
ATOM 3791 C CA . LEU B 1 162 ? 24.429 3.596 -4.279 1 93.83 162 LEU B CA 1
ATOM 3792 C C . LEU B 1 162 ? 23.965 2.183 -3.941 1 93.83 162 LEU B C 1
ATOM 3794 O O . LEU B 1 162 ? 22.853 1.993 -3.443 1 93.83 162 LEU B O 1
ATOM 3798 N N . PRO B 1 163 ? 24.795 1.19 -4.234 1 94.12 163 PRO B N 1
ATOM 3799 C CA . PRO B 1 163 ? 24.395 -0.181 -3.909 1 94.12 163 PRO B CA 1
ATOM 3800 C C . PRO B 1 163 ? 24.126 -0.379 -2.419 1 94.12 163 PRO B C 1
ATOM 3802 O O . PRO B 1 163 ? 24.926 0.047 -1.581 1 94.12 163 PRO B O 1
ATOM 3805 N N . LEU B 1 164 ? 23.024 -1.024 -2.139 1 95.84 164 LEU B N 1
ATOM 3806 C CA . LEU B 1 164 ? 22.654 -1.287 -0.752 1 95.84 164 LEU B CA 1
ATOM 3807 C C . LEU B 1 164 ? 22.91 -2.746 -0.388 1 95.84 164 LEU B C 1
ATOM 3809 O O . LEU B 1 164 ? 23.04 -3.082 0.791 1 95.84 164 LEU B O 1
ATOM 3813 N N . GLY B 1 165 ? 22.936 -3.612 -1.34 1 94.95 165 GLY B N 1
ATOM 3814 C CA . GLY B 1 165 ? 23.011 -5.053 -1.158 1 94.95 165 GLY B CA 1
ATOM 3815 C C . GLY B 1 165 ? 21.96 -5.81 -1.947 1 94.95 165 GLY B C 1
ATOM 3816 O O . GLY B 1 165 ? 21.534 -5.361 -3.013 1 94.95 165 GLY B O 1
ATOM 3817 N N . GLU B 1 166 ? 21.647 -7.025 -1.464 1 96.13 166 GLU B N 1
ATOM 3818 C CA . GLU B 1 166 ? 20.69 -7.835 -2.212 1 96.13 166 GLU B CA 1
ATOM 3819 C C . GLU B 1 166 ? 19.714 -8.541 -1.275 1 96.13 166 GLU B C 1
ATOM 3821 O O . GLU B 1 166 ? 20.006 -8.729 -0.092 1 96.13 166 GLU B O 1
ATOM 3826 N N . ILE B 1 167 ? 18.586 -8.88 -1.808 1 96.53 167 ILE B N 1
ATOM 3827 C CA . ILE B 1 167 ? 17.6 -9.703 -1.116 1 96.53 167 ILE B CA 1
ATOM 3828 C C . ILE B 1 167 ? 17.707 -11.149 -1.595 1 96.53 167 ILE B C 1
ATOM 3830 O O . ILE B 1 167 ? 17.579 -11.425 -2.79 1 96.53 167 ILE B O 1
ATOM 3834 N N . SER B 1 168 ? 17.925 -12.021 -0.637 1 97.2 168 SER B N 1
ATOM 3835 C CA . SER B 1 168 ? 17.869 -13.444 -0.956 1 97.2 168 SER B CA 1
ATOM 3836 C C . SER B 1 168 ? 16.455 -13.99 -0.797 1 97.2 168 SER B C 1
ATOM 3838 O O . SER B 1 168 ? 15.675 -13.484 0.012 1 97.2 168 SER B O 1
ATOM 3840 N N . TRP B 1 169 ? 16.218 -15.014 -1.565 1 97.44 169 TRP B N 1
ATOM 3841 C CA . TRP B 1 169 ? 14.869 -15.568 -1.607 1 97.44 169 TRP B CA 1
ATOM 3842 C C . TRP B 1 169 ? 14.871 -17.038 -1.2 1 97.44 169 TRP B C 1
ATOM 3844 O O . TRP B 1 169 ? 15.824 -17.767 -1.488 1 97.44 169 TRP B O 1
ATOM 3854 N N . GLN B 1 170 ? 13.84 -17.442 -0.593 1 97.75 170 GLN B N 1
ATOM 3855 C CA . GLN B 1 170 ? 13.638 -18.833 -0.201 1 97.75 170 GLN B CA 1
ATOM 3856 C C . GLN B 1 170 ? 12.257 -19.328 -0.62 1 97.75 170 GLN B C 1
ATOM 3858 O O . GLN B 1 170 ? 11.262 -18.618 -0.458 1 97.75 170 GLN B O 1
ATOM 3863 N N . PHE B 1 171 ? 12.241 -20.506 -1.23 1 98.44 171 PHE B N 1
ATOM 3864 C CA . PHE B 1 171 ? 10.967 -21.147 -1.534 1 98.44 171 PHE B CA 1
ATOM 3865 C C . PHE B 1 171 ? 10.402 -21.841 -0.3 1 98.44 171 PHE B C 1
ATOM 3867 O O . PHE B 1 171 ? 11.07 -22.681 0.306 1 98.44 171 PHE B O 1
ATOM 3874 N N . VAL B 1 172 ? 9.128 -21.48 0.094 1 98.34 172 VAL B N 1
ATOM 3875 C CA . VAL B 1 172 ? 8.564 -22.015 1.328 1 98.34 172 VAL B CA 1
ATOM 3876 C C . VAL B 1 172 ? 7.106 -22.411 1.101 1 98.34 172 VAL B C 1
ATOM 3878 O O . VAL B 1 172 ? 6.442 -21.874 0.21 1 98.34 172 VAL B O 1
ATOM 3881 N N . VAL B 1 173 ? 6.674 -23.35 1.872 1 98.5 173 VAL B N 1
ATOM 3882 C CA . VAL B 1 173 ? 5.274 -23.757 1.92 1 98.5 173 VAL B CA 1
ATOM 3883 C C . VAL B 1 173 ? 4.84 -23.948 3.371 1 98.5 173 VAL B C 1
ATOM 3885 O O . VAL B 1 173 ? 5.68 -24.093 4.263 1 98.5 173 VAL B O 1
ATOM 3888 N N . ALA B 1 174 ? 3.544 -23.915 3.589 1 98.53 174 ALA B N 1
ATOM 3889 C CA . ALA B 1 174 ? 3.02 -24.155 4.931 1 98.53 174 ALA B CA 1
ATOM 3890 C C . ALA B 1 174 ? 3.342 -25.57 5.4 1 98.53 174 ALA B C 1
ATOM 3892 O O . ALA B 1 174 ? 3.515 -26.478 4.583 1 98.53 174 ALA B O 1
ATOM 3893 N N . GLN B 1 175 ? 3.364 -25.797 6.644 1 97.72 175 GLN B N 1
ATOM 3894 C CA . GLN B 1 175 ? 3.69 -27.081 7.255 1 97.72 175 GLN B CA 1
ATOM 3895 C C . GLN B 1 175 ? 2.735 -28.173 6.783 1 97.72 175 GLN B C 1
ATOM 3897 O O . GLN B 1 175 ? 3.146 -29.317 6.575 1 97.72 175 GLN B O 1
ATOM 3902 N N . ASP B 1 176 ? 1.478 -27.793 6.567 1 96.67 176 ASP B N 1
ATOM 3903 C CA . ASP B 1 176 ? 0.47 -28.786 6.206 1 96.67 176 ASP B CA 1
ATOM 3904 C C . ASP B 1 176 ? 0.259 -28.831 4.694 1 96.67 176 ASP B C 1
ATOM 3906 O O . ASP B 1 176 ? -0.621 -29.542 4.206 1 96.67 176 ASP B O 1
ATOM 3910 N N . HIS B 1 177 ? 0.978 -28.083 3.966 1 97.71 177 HIS B N 1
ATOM 3911 C CA . HIS B 1 177 ? 0.887 -28.097 2.511 1 97.71 177 HIS B CA 1
ATOM 3912 C C . HIS B 1 177 ? 1.388 -29.419 1.94 1 97.71 177 HIS B C 1
ATOM 3914 O O . HIS B 1 177 ? 2.359 -29.989 2.442 1 97.71 177 HIS B O 1
ATOM 3920 N N . PRO B 1 178 ? 0.854 -29.871 0.889 1 97.01 178 PRO B N 1
ATOM 3921 C CA . PRO B 1 178 ? 1.26 -31.147 0.297 1 97.01 178 PRO B CA 1
ATOM 3922 C C . PRO B 1 178 ? 2.747 -31.192 -0.045 1 97.01 178 PRO B C 1
ATOM 3924 O O . PRO B 1 178 ? 3.376 -32.249 0.057 1 97.01 178 PRO B O 1
ATOM 3927 N N . LEU B 1 179 ? 3.309 -30.158 -0.381 1 97.92 179 LEU B N 1
ATOM 3928 C CA . LEU B 1 179 ? 4.696 -30.114 -0.832 1 97.92 179 LEU B CA 1
ATOM 3929 C C . LEU B 1 179 ? 5.655 -30.176 0.352 1 97.92 179 LEU B C 1
ATOM 3931 O O . LEU B 1 179 ? 6.854 -30.401 0.174 1 97.92 179 LEU B O 1
ATOM 3935 N N . ALA B 1 180 ? 5.194 -29.921 1.527 1 97.58 180 ALA B N 1
ATOM 3936 C CA . ALA B 1 180 ? 6.057 -29.926 2.705 1 97.58 180 ALA B CA 1
ATOM 3937 C C . ALA B 1 180 ? 6.678 -31.302 2.925 1 97.58 180 ALA B C 1
ATOM 3939 O O . ALA B 1 180 ? 7.815 -31.41 3.39 1 97.58 180 ALA B O 1
ATOM 3940 N N . ARG B 1 181 ? 5.939 -32.354 2.5 1 94.87 181 ARG B N 1
ATOM 3941 C CA . ARG B 1 181 ? 6.396 -33.72 2.734 1 94.87 181 ARG B CA 1
ATOM 3942 C C . ARG B 1 181 ? 6.627 -34.454 1.418 1 94.87 181 ARG B C 1
ATOM 3944 O O . ARG B 1 181 ? 6.661 -35.686 1.385 1 94.87 181 ARG B O 1
ATOM 3951 N N . HIS B 1 182 ? 6.53 -33.637 0.437 1 95.41 182 HIS B N 1
ATOM 3952 C CA . HIS B 1 182 ? 6.78 -34.275 -0.851 1 95.41 182 HIS B CA 1
ATOM 3953 C C . HIS B 1 182 ? 8.121 -35.001 -0.855 1 95.41 182 HIS B C 1
ATOM 3955 O O . HIS B 1 182 ? 9.122 -34.468 -0.373 1 95.41 182 HIS B O 1
ATOM 3961 N N . PRO B 1 183 ? 8.268 -36.09 -1.386 1 94.68 183 PRO B N 1
ATOM 3962 C CA . PRO B 1 183 ? 9.468 -36.921 -1.26 1 94.68 183 PRO B CA 1
ATOM 3963 C C . PRO B 1 183 ? 10.629 -36.413 -2.112 1 94.68 183 PRO B C 1
ATOM 3965 O O . PRO B 1 183 ? 11.793 -36.655 -1.784 1 94.68 183 PRO B O 1
ATOM 3968 N N . ALA B 1 184 ? 10.326 -35.733 -3.197 1 93.12 184 ALA B N 1
ATOM 3969 C CA . ALA B 1 184 ? 11.402 -35.23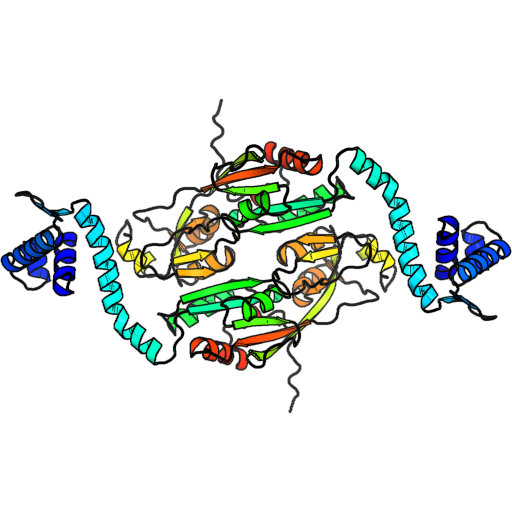5 -4.048 1 93.12 184 ALA B CA 1
ATOM 3970 C C . ALA B 1 184 ? 12.239 -34.188 -3.318 1 93.12 184 ALA B C 1
ATOM 3972 O O . ALA B 1 184 ? 11.699 -33.227 -2.766 1 93.12 184 ALA B O 1
ATOM 3973 N N . PRO B 1 185 ? 13.47 -34.406 -3.271 1 92.82 185 PRO B N 1
ATOM 3974 C CA . PRO B 1 185 ? 14.323 -33.389 -2.652 1 92.82 185 PRO B CA 1
ATOM 3975 C C . PRO B 1 185 ? 14.325 -32.071 -3.422 1 92.82 185 PRO B C 1
ATOM 3977 O O . PRO B 1 185 ? 14.446 -31.001 -2.821 1 92.82 185 PRO B O 1
ATOM 3980 N N . LEU B 1 186 ? 14.215 -32.192 -4.735 1 95.64 186 LEU B N 1
ATOM 3981 C CA . LEU B 1 186 ? 14.132 -31.055 -5.645 1 95.64 186 LEU B CA 1
ATOM 3982 C C . LEU B 1 186 ? 12.793 -31.04 -6.375 1 95.64 186 LEU B C 1
ATOM 3984 O O . LEU B 1 186 ? 12.48 -31.967 -7.125 1 95.64 186 LEU B O 1
ATOM 3988 N N . LEU B 1 187 ? 12.047 -30.001 -6.069 1 96.79 187 LEU B N 1
ATOM 3989 C CA . LEU B 1 187 ? 10.737 -29.898 -6.702 1 96.79 187 LEU B CA 1
ATOM 3990 C C . LEU B 1 187 ? 10.864 -29.388 -8.134 1 96.79 187 LEU B C 1
ATOM 3992 O O . LEU B 1 187 ? 11.536 -28.384 -8.383 1 96.79 187 LEU B O 1
ATOM 3996 N N . SER B 1 188 ? 10.231 -30.027 -9.028 1 92.85 188 SER B N 1
ATOM 3997 C CA . SER B 1 188 ? 10.258 -29.634 -10.433 1 92.85 188 SER B CA 1
ATOM 3998 C C . SER B 1 188 ? 9.189 -28.589 -10.735 1 92.85 188 SER B C 1
ATOM 4000 O O . SER B 1 188 ? 8.228 -28.44 -9.978 1 92.85 188 SER B O 1
ATOM 4002 N N . ASP B 1 189 ? 9.311 -27.936 -11.836 1 91.52 189 ASP B N 1
ATOM 4003 C CA . ASP B 1 189 ? 8.328 -26.955 -12.286 1 91.52 189 ASP B CA 1
ATOM 4004 C C . ASP B 1 189 ? 6.959 -27.6 -12.484 1 91.52 189 ASP B C 1
ATOM 4006 O O . ASP B 1 189 ? 5.929 -26.979 -12.214 1 91.52 189 ASP B O 1
ATOM 4010 N N . ASP B 1 190 ? 6.964 -28.818 -12.914 1 86.67 190 ASP B N 1
ATOM 4011 C CA . ASP B 1 190 ? 5.711 -29.522 -13.169 1 86.67 190 ASP B CA 1
ATOM 4012 C C . ASP B 1 190 ? 4.918 -29.715 -11.878 1 86.67 190 ASP B C 1
ATOM 4014 O O . ASP B 1 190 ? 3.697 -29.545 -11.862 1 86.67 190 ASP B O 1
ATOM 4018 N N . ILE B 1 191 ? 5.618 -30.033 -10.877 1 91.09 191 ILE B N 1
ATOM 4019 C CA . ILE B 1 191 ? 4.98 -30.217 -9.578 1 91.09 191 ILE B CA 1
ATOM 4020 C C . ILE B 1 191 ? 4.453 -28.878 -9.068 1 91.09 191 ILE B C 1
ATOM 4022 O O . ILE B 1 191 ? 3.312 -28.787 -8.609 1 91.09 191 ILE B O 1
ATOM 4026 N N . LEU B 1 192 ? 5.232 -27.849 -9.282 1 95.12 192 LEU B N 1
ATOM 4027 C CA . LEU B 1 192 ? 4.913 -26.527 -8.753 1 95.12 192 LEU B CA 1
ATOM 4028 C C . LEU B 1 192 ? 3.729 -25.916 -9.494 1 95.12 192 LEU B C 1
ATOM 4030 O O . LEU B 1 192 ? 2.939 -25.174 -8.906 1 95.12 192 LEU B O 1
ATOM 4034 N N . ARG B 1 193 ? 3.539 -26.22 -10.734 1 92.06 193 ARG B N 1
ATOM 4035 C CA . ARG B 1 193 ? 2.494 -25.656 -11.582 1 92.06 193 ARG B CA 1
ATOM 4036 C C . ARG B 1 193 ? 1.108 -26.035 -11.07 1 92.06 193 ARG B C 1
ATOM 4038 O O . ARG B 1 193 ? 0.112 -25.41 -11.439 1 92.06 193 ARG B O 1
ATOM 4045 N N . ARG B 1 194 ? 1.058 -27.026 -10.234 1 90.71 194 ARG B N 1
ATOM 4046 C CA . ARG B 1 194 ? -0.22 -27.546 -9.76 1 90.71 194 ARG B CA 1
ATOM 4047 C C . ARG B 1 194 ? -0.795 -26.664 -8.657 1 90.71 194 ARG B C 1
ATOM 4049 O O . ARG B 1 194 ? -1.958 -26.814 -8.277 1 90.71 194 ARG B O 1
ATOM 4056 N N . PHE B 1 195 ? -0.016 -25.765 -8.146 1 95.23 195 PHE B N 1
ATOM 4057 C CA . PHE B 1 195 ? -0.435 -24.909 -7.043 1 95.23 195 PHE B CA 1
ATOM 4058 C C . PHE B 1 195 ? -0.393 -23.441 -7.451 1 95.23 195 PHE B C 1
ATOM 4060 O O . PHE B 1 195 ? 0.448 -23.04 -8.259 1 95.23 195 PHE B O 1
ATOM 4067 N N . PRO B 1 196 ? -1.313 -22.644 -6.91 1 97.01 196 PRO B N 1
ATOM 4068 C CA . PRO B 1 196 ? -1.286 -21.218 -7.244 1 97.01 196 PRO B CA 1
ATOM 4069 C C . PRO B 1 196 ? -0.017 -20.522 -6.759 1 97.01 196 PRO B C 1
ATOM 4071 O O . PRO B 1 196 ? 0.449 -20.784 -5.647 1 97.01 196 PRO B O 1
ATOM 4074 N N . ALA B 1 197 ? 0.538 -19.677 -7.617 1 97.51 197 ALA B N 1
ATOM 4075 C CA . ALA B 1 197 ? 1.611 -18.775 -7.206 1 97.51 197 ALA B CA 1
ATOM 4076 C C . ALA B 1 197 ? 1.051 -17.541 -6.503 1 97.51 197 ALA B C 1
ATOM 4078 O O . ALA B 1 197 ? 0.127 -16.898 -7.006 1 97.51 197 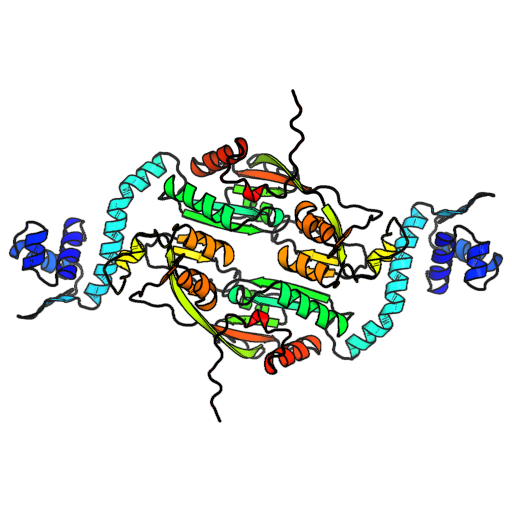ALA B O 1
ATOM 4079 N N . ILE B 1 198 ? 1.567 -17.235 -5.299 1 98.24 198 ILE B N 1
ATOM 4080 C CA . ILE B 1 198 ? 1.182 -16.017 -4.595 1 98.24 198 ILE B CA 1
ATOM 4081 C C . ILE B 1 198 ? 2.181 -14.904 -4.905 1 98.24 198 ILE B C 1
ATOM 4083 O O . ILE B 1 198 ? 3.352 -14.991 -4.529 1 98.24 198 ILE B O 1
ATOM 4087 N N . ASN B 1 199 ? 1.729 -13.866 -5.568 1 97.43 199 ASN B N 1
ATOM 4088 C CA . ASN B 1 199 ? 2.622 -12.786 -5.975 1 97.43 199 ASN B CA 1
ATOM 4089 C C . ASN B 1 199 ? 2.052 -11.419 -5.607 1 97.43 199 ASN B C 1
ATOM 4091 O O . ASN B 1 199 ? 0.871 -11.304 -5.274 1 97.43 199 ASN B O 1
ATOM 4095 N N . ILE B 1 200 ? 2.922 -10.467 -5.533 1 97.18 200 ILE B N 1
ATOM 4096 C CA . ILE B 1 200 ? 2.542 -9.067 -5.372 1 97.18 200 ILE B CA 1
ATOM 4097 C C . ILE B 1 200 ? 2.603 -8.358 -6.723 1 97.18 200 ILE B C 1
ATOM 4099 O O . ILE B 1 200 ? 3.547 -8.553 -7.492 1 97.18 200 ILE B O 1
ATOM 4103 N N . GLU B 1 201 ? 1.681 -7.595 -6.962 1 92.97 201 GLU B N 1
ATOM 4104 C CA . GLU B 1 201 ? 1.603 -6.942 -8.266 1 92.97 201 GLU B CA 1
ATOM 4105 C C . GLU B 1 201 ? 2.605 -5.797 -8.371 1 92.97 201 GLU B C 1
ATOM 4107 O O . GLU B 1 201 ? 2.788 -5.036 -7.419 1 92.97 201 GLU B O 1
ATOM 4112 N N . ASP B 1 202 ? 3.253 -5.695 -9.485 1 93.92 202 ASP B N 1
ATOM 4113 C CA . ASP B 1 202 ? 4.088 -4.549 -9.831 1 93.92 202 ASP B CA 1
ATOM 4114 C C . ASP B 1 202 ? 3.247 -3.283 -9.981 1 93.92 202 ASP B C 1
ATOM 4116 O O . ASP B 1 202 ? 2.26 -3.271 -10.719 1 93.92 202 ASP B O 1
ATOM 4120 N N . THR B 1 203 ? 3.676 -2.207 -9.34 1 94.99 203 THR B N 1
ATOM 4121 C CA . THR B 1 203 ? 2.844 -1.009 -9.306 1 94.99 203 THR B CA 1
ATOM 4122 C C . THR B 1 203 ? 3.254 -0.034 -10.405 1 94.99 203 THR B C 1
ATOM 4124 O O . THR B 1 203 ? 2.815 1.118 -10.416 1 94.99 203 THR B O 1
ATOM 4127 N N . SER B 1 204 ? 4.111 -0.412 -11.312 1 92.79 204 SER B N 1
ATOM 4128 C CA . SER B 1 204 ? 4.528 0.474 -12.394 1 92.79 204 SER B CA 1
ATOM 4129 C C . SER B 1 204 ? 3.357 0.823 -13.306 1 92.79 204 SER B C 1
ATOM 4131 O O . SER B 1 204 ? 2.49 -0.016 -13.562 1 92.79 204 SER B O 1
ATOM 4133 N N . ARG B 1 205 ? 3.361 1.985 -13.751 1 89.28 205 ARG B N 1
ATOM 4134 C CA . ARG B 1 205 ? 2.31 2.458 -14.646 1 89.28 205 ARG B CA 1
ATOM 4135 C C . ARG B 1 205 ? 2.867 2.758 -16.034 1 89.28 205 ARG B C 1
ATOM 4137 O O . ARG B 1 205 ? 2.151 2.653 -17.032 1 89.28 205 ARG B O 1
ATOM 4144 N N . THR B 1 206 ? 4.09 3.225 -16.101 1 88.59 206 THR B N 1
ATOM 4145 C CA . THR B 1 206 ? 4.718 3.631 -17.353 1 88.59 206 THR B CA 1
ATOM 4146 C C . THR B 1 206 ? 5.692 2.562 -17.841 1 88.59 206 THR B C 1
ATOM 4148 O O . THR B 1 206 ? 5.68 2.194 -19.017 1 88.59 206 THR B O 1
ATOM 4151 N N . LEU B 1 207 ? 6.461 2.045 -16.96 1 88.65 207 LEU B N 1
ATOM 4152 C CA . LEU B 1 207 ? 7.452 1.029 -17.298 1 88.65 207 LEU B CA 1
ATOM 4153 C C . LEU B 1 207 ? 6.807 -0.35 -17.393 1 88.65 207 LEU B C 1
ATOM 4155 O O . LEU B 1 207 ? 5.735 -0.578 -16.828 1 88.65 207 LEU B O 1
ATOM 4159 N N . THR B 1 208 ? 7.477 -1.22 -18.048 1 87.97 208 THR B N 1
ATOM 4160 C CA . THR B 1 208 ? 6.995 -2.593 -18.152 1 87.97 208 THR B CA 1
ATOM 4161 C C . THR B 1 208 ? 6.978 -3.266 -16.783 1 87.97 208 THR B C 1
ATOM 4163 O O . THR B 1 208 ? 7.973 -3.231 -16.056 1 87.97 208 THR B O 1
ATOM 4166 N N . ARG B 1 209 ? 5.882 -3.902 -16.48 1 89.59 209 ARG B N 1
ATOM 4167 C CA . ARG B 1 209 ? 5.712 -4.575 -15.196 1 89.59 209 ARG B CA 1
ATOM 4168 C C . ARG B 1 209 ? 6.556 -5.843 -15.128 1 89.59 209 ARG B C 1
ATOM 4170 O O . ARG B 1 209 ? 6.69 -6.561 -16.121 1 89.59 209 ARG B O 1
ATOM 4177 N N . ARG B 1 210 ? 7.062 -6.038 -14.002 1 87.49 210 ARG B N 1
ATOM 4178 C CA . ARG B 1 210 ? 7.817 -7.26 -13.746 1 87.49 210 ARG B CA 1
ATOM 4179 C C . ARG B 1 210 ? 6.942 -8.316 -13.081 1 87.49 210 ARG B C 1
ATOM 4181 O O . ARG B 1 210 ? 6.018 -7.984 -12.335 1 87.49 210 ARG B O 1
ATOM 4188 N N . VAL B 1 211 ? 7.242 -9.557 -13.464 1 84.37 211 VAL B N 1
ATOM 4189 C CA . VAL B 1 211 ? 6.667 -10.698 -12.759 1 84.37 211 VAL B CA 1
ATOM 4190 C C . VAL B 1 211 ? 7.741 -11.373 -11.907 1 84.37 211 VAL B C 1
ATOM 4192 O O . VAL B 1 211 ? 8.813 -11.719 -12.409 1 84.37 211 VAL B O 1
ATOM 4195 N N . ALA B 1 212 ? 7.484 -11.443 -10.635 1 84.55 212 ALA B N 1
ATOM 4196 C CA . ALA B 1 212 ? 8.469 -12.017 -9.722 1 84.55 212 ALA B CA 1
ATOM 4197 C C . ALA B 1 212 ? 8.788 -13.462 -10.098 1 84.55 212 ALA B C 1
ATOM 4199 O O . ALA B 1 212 ? 9.922 -13.778 -10.465 1 84.55 212 ALA B O 1
ATOM 4200 N N . TRP B 1 213 ? 7.914 -14.267 -9.926 1 92.88 213 TRP B N 1
ATOM 4201 C CA . TRP B 1 213 ? 8.016 -15.687 -10.245 1 92.88 213 TRP B CA 1
ATOM 4202 C C . TRP B 1 213 ? 6.659 -16.254 -10.649 1 92.88 213 TRP B C 1
ATOM 4204 O O . TRP B 1 213 ? 5.675 -16.104 -9.92 1 92.88 213 TRP B O 1
ATOM 4214 N N . LEU B 1 214 ? 6.624 -16.764 -11.811 1 94 214 LEU B N 1
ATOM 4215 C CA . LEU B 1 214 ? 5.416 -17.402 -12.325 1 94 214 LEU B CA 1
ATOM 4216 C C . LEU B 1 214 ? 5.753 -18.383 -13.443 1 94 214 LEU B C 1
ATOM 4218 O O . LEU B 1 214 ? 6.409 -18.014 -14.421 1 94 214 LEU B O 1
ATOM 4222 N N . LEU B 1 215 ? 5.321 -19.579 -13.232 1 91.85 215 LEU B N 1
ATOM 4223 C CA . LEU B 1 215 ? 5.549 -20.583 -14.265 1 91.85 215 LEU B CA 1
ATOM 4224 C C . LEU B 1 215 ? 4.474 -20.507 -15.344 1 91.85 215 LEU B C 1
ATOM 4226 O O . LEU B 1 215 ? 3.318 -20.191 -15.053 1 91.85 215 LEU B O 1
ATOM 4230 N N . SER B 1 216 ? 4.871 -20.777 -16.549 1 85.04 216 SER B N 1
ATOM 4231 C CA . SER B 1 216 ? 3.901 -20.802 -17.64 1 85.04 216 SER B CA 1
ATOM 4232 C C . SER B 1 216 ? 2.738 -21.736 -17.324 1 85.04 216 SER B C 1
ATOM 4234 O O . SER B 1 216 ? 2.947 -22.885 -16.927 1 85.04 216 SER B O 1
ATOM 4236 N N . GLY B 1 217 ? 1.533 -21.217 -17.447 1 82.89 217 GLY B N 1
ATOM 4237 C CA . GLY B 1 217 ? 0.344 -22.026 -17.23 1 82.89 217 GLY B CA 1
ATOM 4238 C C . GLY B 1 217 ? -0.051 -22.125 -15.768 1 82.89 217 GLY B C 1
ATOM 4239 O O . GLY B 1 217 ? -1.069 -22.735 -15.435 1 82.89 217 GLY B O 1
ATOM 4240 N N . GLN B 1 218 ? 0.696 -21.591 -14.867 1 90.6 218 GLN B N 1
ATOM 4241 C CA . GLN B 1 218 ? 0.405 -21.654 -13.439 1 90.6 218 GLN B CA 1
ATOM 4242 C C . GLN B 1 218 ? -0.632 -20.608 -13.042 1 90.6 218 GLN B C 1
ATOM 4244 O O . GLN B 1 218 ? -0.583 -19.468 -13.509 1 90.6 218 GLN B O 1
ATOM 4249 N N . LYS B 1 219 ? -1.558 -21.035 -12.207 1 92.71 219 LYS B N 1
ATOM 4250 C CA . LYS B 1 219 ? -2.492 -20.072 -11.631 1 92.71 219 LYS B CA 1
ATOM 4251 C C . LYS B 1 219 ? -1.768 -19.078 -10.727 1 92.71 219 LYS B C 1
ATOM 4253 O O . LYS B 1 219 ? -0.815 -19.44 -10.035 1 92.71 219 LYS B O 1
ATOM 4258 N N . GLU B 1 220 ? -2.287 -17.846 -10.799 1 95.04 220 GLU B N 1
ATOM 4259 C CA . GLU B 1 220 ? -1.69 -16.795 -9.981 1 95.04 220 GLU B CA 1
ATOM 4260 C C . GLU B 1 220 ? -2.741 -16.106 -9.114 1 95.04 220 GLU B C 1
ATOM 4262 O O . GLU B 1 220 ? -3.85 -15.83 -9.575 1 95.04 220 GLU B O 1
ATOM 4267 N N . ILE B 1 221 ? -2.404 -15.862 -7.885 1 97.72 221 ILE B N 1
ATOM 4268 C CA . ILE B 1 221 ? -3.146 -14.976 -6.995 1 97.72 221 ILE B CA 1
ATOM 4269 C C . ILE B 1 221 ? -2.286 -13.766 -6.637 1 97.72 221 ILE B C 1
ATOM 4271 O O . ILE B 1 221 ? -1.159 -13.916 -6.16 1 97.72 221 ILE B O 1
ATOM 4275 N N . LYS B 1 222 ? -2.797 -12.61 -6.883 1 97.22 222 LYS B N 1
ATOM 4276 C CA . LYS B 1 222 ? -2.055 -11.384 -6.602 1 97.22 222 LYS B CA 1
ATOM 4277 C C . LYS B 1 222 ? -2.584 -10.698 -5.346 1 97.22 222 LYS B C 1
ATOM 4279 O O . LYS B 1 222 ? -3.796 -10.545 -5.178 1 97.22 222 LYS B O 1
ATOM 4284 N N . VAL B 1 223 ? -1.653 -10.377 -4.495 1 97.8 223 VAL B N 1
ATOM 4285 C CA . VAL B 1 223 ? -1.982 -9.686 -3.253 1 97.8 223 VAL B CA 1
ATOM 4286 C C . VAL B 1 223 ? -1.223 -8.363 -3.18 1 97.8 223 VAL B C 1
ATOM 4288 O O . VAL B 1 223 ? -0.276 -8.141 -3.938 1 97.8 223 VAL B O 1
ATOM 4291 N N . PRO B 1 224 ? -1.565 -7.508 -2.352 1 95.71 224 PRO B N 1
ATOM 4292 C CA . PRO B 1 224 ? -1.057 -6.14 -2.486 1 95.71 224 PRO B CA 1
ATOM 4293 C C . PRO B 1 224 ? 0.284 -5.937 -1.785 1 95.71 224 PRO B C 1
ATOM 4295 O O . PRO B 1 224 ? 0.975 -4.947 -2.04 1 95.71 224 PRO B O 1
ATOM 4298 N N . ASP B 1 225 ? 0.609 -6.879 -0.841 1 94.58 225 ASP B N 1
ATOM 4299 C CA . ASP B 1 225 ? 1.818 -6.576 -0.081 1 94.58 225 ASP B CA 1
ATOM 4300 C C . ASP B 1 225 ? 2.441 -7.848 0.489 1 94.58 225 ASP B C 1
ATOM 4302 O O . ASP B 1 225 ? 1.87 -8.934 0.368 1 94.58 225 ASP B O 1
ATOM 4306 N N . LEU B 1 226 ? 3.585 -7.655 1.145 1 95.82 226 LEU B N 1
ATOM 4307 C CA . LEU B 1 226 ? 4.381 -8.772 1.641 1 95.82 226 LEU B CA 1
ATOM 4308 C C . LEU B 1 226 ? 3.694 -9.448 2.823 1 95.82 226 LEU B C 1
ATOM 4310 O O . LEU B 1 226 ? 3.77 -10.669 2.976 1 95.82 226 LEU B O 1
ATOM 4314 N N . SER B 1 227 ? 3.061 -8.674 3.658 1 96.52 227 SER B N 1
ATOM 4315 C CA . SER B 1 227 ? 2.382 -9.248 4.815 1 96.52 227 SER B CA 1
ATOM 4316 C C . SER B 1 227 ? 1.262 -10.19 4.387 1 96.52 227 SER B C 1
ATOM 4318 O O . SER B 1 227 ? 1.084 -11.258 4.975 1 96.52 227 SER B O 1
ATOM 4320 N N . THR B 1 228 ? 0.512 -9.754 3.387 1 97.82 228 THR B N 1
ATOM 4321 C CA . THR B 1 228 ? -0.56 -10.61 2.89 1 97.82 228 THR B CA 1
ATOM 4322 C C . THR B 1 228 ? 0.01 -11.842 2.194 1 97.82 228 THR B C 1
ATOM 4324 O O . THR B 1 228 ? -0.535 -12.94 2.319 1 97.82 228 THR B O 1
ATOM 4327 N N . LYS B 1 229 ? 1.039 -11.606 1.433 1 98.15 229 LYS B N 1
ATOM 4328 C CA . LYS B 1 229 ? 1.694 -12.742 0.79 1 98.15 229 LYS B CA 1
ATOM 4329 C C . LYS B 1 229 ? 2.136 -13.777 1.82 1 98.15 229 LYS B C 1
ATOM 4331 O O . LYS B 1 229 ? 1.9 -14.974 1.646 1 98.15 229 LYS B O 1
ATOM 4336 N N . LEU B 1 230 ? 2.761 -13.325 2.885 1 98.41 230 LEU B N 1
ATOM 4337 C CA . LEU B 1 230 ? 3.185 -14.206 3.968 1 98.41 230 LEU B CA 1
ATOM 4338 C C . LEU B 1 230 ? 1.991 -14.941 4.569 1 98.41 230 LEU B C 1
ATOM 4340 O O . LEU B 1 230 ? 2.043 -16.156 4.773 1 98.41 230 LEU B O 1
ATOM 4344 N N . ALA B 1 231 ? 0.929 -14.25 4.816 1 98.54 231 ALA B N 1
ATOM 4345 C CA . ALA B 1 231 ? -0.267 -14.85 5.402 1 98.54 231 ALA B CA 1
ATOM 4346 C C . ALA B 1 231 ? -0.832 -15.941 4.497 1 98.54 231 ALA B C 1
ATOM 4348 O O . ALA B 1 231 ? -1.281 -16.984 4.977 1 98.54 231 ALA B O 1
ATOM 4349 N N . CYS B 1 232 ? -0.832 -15.68 3.228 1 98.63 232 CYS B N 1
ATOM 4350 C CA . CYS B 1 232 ? -1.318 -16.668 2.27 1 98.63 232 CYS B CA 1
ATOM 4351 C C . CYS B 1 232 ? -0.459 -17.926 2.302 1 98.63 232 CYS B C 1
ATOM 4353 O O . CYS B 1 232 ? -0.98 -19.041 2.233 1 98.63 232 CYS B O 1
ATOM 4355 N N . HIS B 1 233 ? 0.872 -17.734 2.403 1 98.56 233 HIS B N 1
ATOM 4356 C CA . HIS B 1 233 ? 1.757 -18.888 2.508 1 98.56 233 HIS B CA 1
ATOM 4357 C C . HIS B 1 233 ? 1.49 -19.673 3.788 1 98.56 233 HIS B C 1
ATOM 4359 O O . HIS B 1 233 ? 1.399 -20.903 3.759 1 98.56 233 HIS B O 1
ATOM 4365 N N . LEU B 1 234 ? 1.346 -18.974 4.858 1 98.44 234 LEU B N 1
ATOM 4366 C CA . LEU B 1 234 ? 1.13 -19.604 6.155 1 98.44 234 LEU B CA 1
ATOM 4367 C C . LEU B 1 234 ? -0.186 -20.374 6.174 1 98.44 234 LEU B C 1
ATOM 4369 O O . LEU B 1 234 ? -0.299 -21.403 6.844 1 98.44 234 LEU B O 1
ATOM 4373 N N . SER B 1 235 ? -1.127 -19.912 5.388 1 97.26 235 SER B N 1
ATOM 4374 C CA . SER B 1 235 ? -2.437 -20.553 5.337 1 97.26 235 SER B CA 1
ATOM 4375 C C . SER B 1 235 ? -2.428 -21.756 4.4 1 97.26 235 SER B C 1
ATOM 4377 O O . SER B 1 235 ? -3.415 -22.49 4.313 1 97.26 235 SER B O 1
ATOM 4379 N N . GLY B 1 236 ? -1.393 -21.875 3.614 1 97.82 236 GLY B N 1
ATOM 4380 C CA . GLY B 1 236 ? -1.271 -22.989 2.687 1 97.82 236 GLY B CA 1
ATOM 4381 C C . GLY B 1 236 ? -1.99 -22.752 1.372 1 97.82 236 GLY B C 1
ATOM 4382 O O . GLY B 1 236 ? -2.223 -23.691 0.608 1 97.82 236 GLY B O 1
ATOM 4383 N N . LEU B 1 237 ? -2.351 -21.513 1.124 1 97.87 237 LEU B N 1
ATOM 4384 C CA . LEU B 1 237 ? -3.141 -21.173 -0.055 1 97.87 237 LEU B CA 1
ATOM 4385 C C . LEU B 1 237 ? -2.34 -21.408 -1.331 1 97.87 237 LEU B C 1
ATOM 4387 O O . LEU B 1 237 ? -2.902 -21.792 -2.359 1 97.87 237 LEU B O 1
ATOM 4391 N N . GLY B 1 238 ? -1.072 -21.094 -1.268 1 97.68 238 GLY B N 1
ATOM 4392 C CA . GLY B 1 238 ? -0.243 -21.19 -2.459 1 97.68 238 GLY B CA 1
ATOM 4393 C C . GLY B 1 238 ? 1.236 -21.319 -2.147 1 97.68 238 GLY B C 1
ATOM 4394 O O . GLY B 1 238 ? 1.612 -21.674 -1.028 1 97.68 238 GLY B O 1
ATOM 4395 N N . VAL B 1 239 ? 1.991 -21.151 -3.275 1 97.93 239 VAL B N 1
ATOM 4396 C CA . VAL B 1 239 ? 3.432 -21.36 -3.172 1 97.93 239 VAL B CA 1
ATOM 4397 C C . VAL B 1 239 ? 4.172 -20.156 -3.75 1 97.93 239 VAL B C 1
ATOM 4399 O O . VAL B 1 239 ? 3.571 -19.314 -4.421 1 97.93 239 VAL B O 1
ATOM 4402 N N . GLY B 1 240 ? 5.463 -20.112 -3.425 1 97.65 240 GLY B N 1
ATOM 4403 C CA . GLY B 1 240 ? 6.309 -19.063 -3.972 1 97.65 240 GLY B CA 1
ATOM 4404 C C . GLY B 1 240 ? 7.487 -18.721 -3.08 1 97.65 240 GLY B C 1
ATOM 4405 O O . GLY B 1 240 ? 7.808 -19.468 -2.153 1 97.65 240 GLY B O 1
ATOM 4406 N N . PHE B 1 241 ? 8.129 -17.665 -3.43 1 98.21 241 PHE B N 1
ATOM 4407 C CA . PHE B 1 241 ? 9.335 -17.228 -2.737 1 98.21 241 PHE B CA 1
ATOM 4408 C C . PHE B 1 241 ? 9.024 -16.085 -1.779 1 98.21 241 PHE B C 1
ATOM 4410 O O . PHE B 1 241 ? 8.198 -15.221 -2.081 1 98.21 241 PHE B O 1
ATOM 4417 N N . LEU B 1 242 ? 9.672 -16.111 -0.668 1 98.08 242 LEU B N 1
ATOM 4418 C CA . LEU B 1 242 ? 9.712 -15.005 0.282 1 98.08 242 LEU B CA 1
ATOM 4419 C C . LEU B 1 242 ? 11.15 -14.608 0.595 1 98.08 242 LEU B C 1
ATOM 4421 O O . LEU B 1 242 ? 12.067 -15.422 0.46 1 98.08 242 LEU B O 1
ATOM 4425 N N . PRO B 1 243 ? 11.343 -13.308 0.937 1 97.67 243 PRO B N 1
ATOM 4426 C CA . PRO B 1 243 ? 12.683 -12.985 1.434 1 97.67 243 PRO B CA 1
ATOM 4427 C C . PRO B 1 243 ? 13.135 -13.914 2.559 1 97.67 243 PRO B C 1
ATOM 4429 O O . PRO B 1 243 ? 12.379 -14.16 3.502 1 97.67 243 PRO B O 1
ATOM 4432 N N . GLU B 1 244 ? 14.294 -14.397 2.47 1 97.6 244 GLU B N 1
ATOM 4433 C CA . GLU B 1 244 ? 14.814 -15.378 3.417 1 97.6 244 GLU B CA 1
ATOM 4434 C C . GLU B 1 244 ? 14.748 -14.853 4.849 1 97.6 244 GLU B C 1
ATOM 4436 O O . GLU B 1 244 ? 14.306 -15.562 5.756 1 97.6 244 GLU B O 1
ATOM 4441 N N . ARG B 1 245 ? 15.117 -13.649 5.051 1 96.78 245 ARG B N 1
ATOM 4442 C CA . ARG B 1 245 ? 15.169 -13.075 6.392 1 96.78 245 ARG B CA 1
ATOM 4443 C C . ARG B 1 245 ? 13.767 -12.899 6.966 1 96.78 245 ARG B C 1
ATOM 4445 O O . ARG B 1 245 ? 13.573 -12.981 8.181 1 96.78 245 ARG B O 1
ATOM 4452 N N . LEU B 1 246 ? 12.835 -12.679 6.104 1 96.74 246 LEU B N 1
ATOM 4453 C CA . LEU B 1 246 ? 11.453 -12.545 6.551 1 96.74 246 LEU B CA 1
ATOM 4454 C C . LEU B 1 246 ? 10.898 -13.888 7.015 1 96.74 246 LEU B C 1
ATOM 4456 O O . LEU B 1 246 ? 10.181 -13.956 8.015 1 96.74 246 LEU B O 1
ATOM 4460 N N . CYS B 1 247 ? 11.171 -14.959 6.305 1 96.8 247 CYS B N 1
ATOM 4461 C CA . CYS B 1 247 ? 10.486 -16.216 6.584 1 96.8 247 CYS B CA 1
ATOM 4462 C C . CYS B 1 247 ? 11.26 -17.043 7.604 1 96.8 247 CYS B C 1
ATOM 4464 O O . CYS B 1 247 ? 10.739 -18.026 8.135 1 96.8 247 CYS B O 1
ATOM 4466 N N . ARG B 1 248 ? 12.496 -16.665 7.991 1 97.24 248 ARG B N 1
ATOM 4467 C CA . ARG B 1 248 ? 13.378 -17.435 8.862 1 97.24 248 ARG B CA 1
ATOM 4468 C C . ARG B 1 248 ? 12.668 -17.825 10.154 1 97.24 248 ARG B C 1
ATOM 4470 O O . ARG B 1 248 ? 12.654 -18.998 10.531 1 97.24 248 ARG B O 1
ATOM 4477 N N . PRO B 1 249 ? 12.024 -16.884 10.86 1 97.86 249 PRO B N 1
ATOM 4478 C CA . PRO B 1 249 ? 11.37 -17.27 12.113 1 97.86 249 PRO B CA 1
ATOM 4479 C C . PRO B 1 249 ? 10.267 -18.306 11.909 1 97.86 249 PRO B C 1
ATOM 4481 O O . PRO B 1 249 ? 10.023 -19.135 12.789 1 97.86 249 PRO B O 1
ATOM 4484 N N . TYR B 1 250 ? 9.633 -18.294 10.825 1 98.47 250 TYR B N 1
ATOM 4485 C CA . TYR B 1 250 ? 8.533 -19.212 10.548 1 98.47 250 TYR B CA 1
ATOM 4486 C C . TYR B 1 250 ? 9.058 -20.583 10.14 1 98.47 250 TYR B C 1
ATOM 4488 O O . TYR B 1 250 ? 8.411 -21.602 1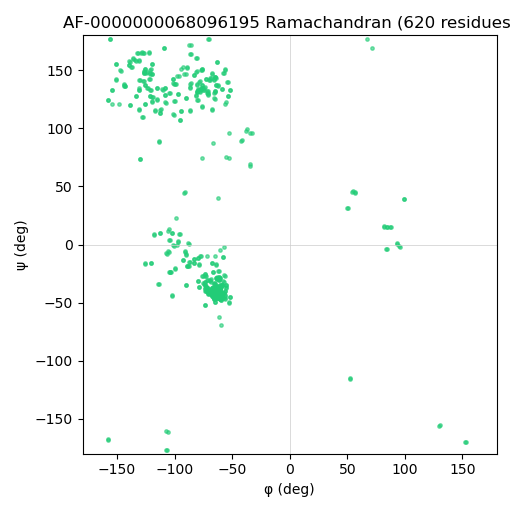0.393 1 98.47 250 TYR B O 1
ATOM 4496 N N . VAL B 1 251 ? 10.22 -20.542 9.5 1 98.27 251 VAL B N 1
ATOM 4497 C CA . VAL B 1 251 ? 10.866 -21.807 9.167 1 98.27 251 VAL B CA 1
ATOM 4498 C C . VAL B 1 251 ? 11.4 -22.465 10.437 1 98.27 251 VAL B C 1
ATOM 4500 O O . VAL B 1 251 ? 11.219 -23.667 10.645 1 98.27 251 VAL B O 1
ATOM 4503 N N . GLU B 1 252 ? 11.973 -21.71 11.28 1 98.36 252 GLU B N 1
ATOM 4504 C CA . GLU B 1 252 ? 12.552 -22.203 12.526 1 98.36 252 GLU B CA 1
ATOM 4505 C C . GLU B 1 252 ? 11.473 -22.746 13.458 1 98.36 252 GLU B C 1
ATOM 4507 O O . GLU B 1 252 ? 11.699 -23.723 14.176 1 98.36 252 GLU B O 1
ATOM 4512 N N . SER B 1 253 ? 10.32 -22.161 13.42 1 98.19 253 SER B N 1
ATOM 4513 C CA . SER B 1 253 ? 9.225 -22.605 14.277 1 98.19 253 SER B CA 1
ATOM 4514 C C . SER B 1 253 ? 8.486 -23.788 13.66 1 98.19 253 SER B C 1
ATOM 4516 O O . SER B 1 253 ? 7.636 -24.402 14.309 1 98.19 253 SER B O 1
ATOM 4518 N N . GLY B 1 254 ? 8.706 -23.999 12.405 1 97.85 254 GLY B N 1
ATOM 4519 C CA . GLY B 1 254 ? 8.048 -25.101 11.721 1 97.85 254 GLY B CA 1
ATOM 4520 C C . GLY B 1 254 ? 6.752 -24.695 11.044 1 97.85 254 GLY B C 1
ATOM 4521 O O . GLY 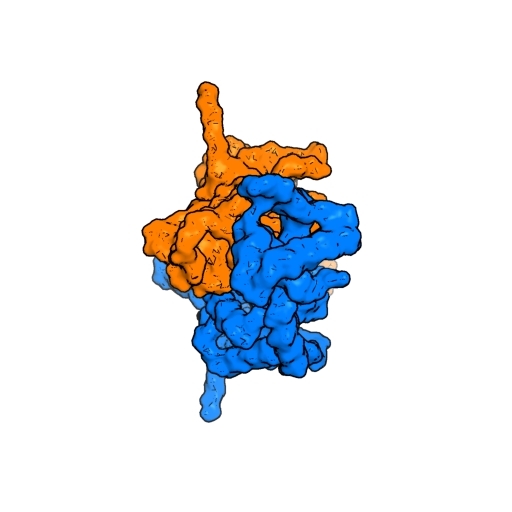B 1 254 ? 6.099 -25.517 10.398 1 97.85 254 GLY B O 1
ATOM 4522 N N . ALA B 1 255 ? 6.421 -23.415 11.156 1 98.33 255 ALA B N 1
ATOM 4523 C CA . ALA B 1 255 ? 5.197 -22.928 10.526 1 98.33 255 ALA B CA 1
ATOM 4524 C C . ALA B 1 255 ? 5.317 -22.949 9.005 1 98.33 255 ALA B C 1
ATOM 4526 O O . ALA B 1 255 ? 4.324 -23.143 8.3 1 98.33 255 ALA B O 1
ATOM 4527 N N . LEU B 1 256 ? 6.524 -22.73 8.525 1 98.66 256 LEU B N 1
ATOM 4528 C CA . LEU B 1 256 ? 6.863 -22.865 7.113 1 98.66 256 LEU B CA 1
ATOM 4529 C C . LEU B 1 256 ? 7.956 -23.909 6.913 1 98.66 256 LEU B C 1
ATOM 4531 O O . LEU B 1 256 ? 8.789 -24.119 7.798 1 98.66 256 LEU B O 1
ATOM 4535 N N . VAL B 1 257 ? 7.919 -24.513 5.79 1 98.6 257 VAL B N 1
ATOM 4536 C CA . VAL B 1 257 ? 8.925 -25.499 5.41 1 98.6 257 VAL B CA 1
ATOM 4537 C C . VAL B 1 257 ? 9.64 -25.044 4.139 1 98.6 257 VAL B C 1
ATOM 4539 O O . VAL B 1 257 ? 9.002 -24.807 3.111 1 98.6 257 VAL B O 1
ATOM 4542 N N . ALA B 1 258 ? 10.946 -24.94 4.24 1 98.12 258 ALA B N 1
ATOM 4543 C CA . ALA B 1 258 ? 11.754 -24.608 3.069 1 98.12 258 ALA B CA 1
ATOM 4544 C C . ALA B 1 258 ? 11.935 -25.823 2.164 1 98.12 258 ALA B C 1
ATOM 4546 O O . ALA B 1 258 ? 12.181 -26.932 2.646 1 98.12 258 ALA B O 1
ATOM 4547 N N . ARG B 1 259 ? 11.751 -25.631 0.897 1 98.06 259 ARG B N 1
ATOM 4548 C CA . ARG B 1 259 ? 11.956 -26.678 -0.098 1 98.06 259 ARG B CA 1
ATOM 4549 C C . ARG B 1 259 ? 12.904 -26.211 -1.198 1 98.06 259 ARG B C 1
ATOM 4551 O O . ARG B 1 259 ? 12.947 -25.023 -1.524 1 98.06 259 ARG B O 1
ATOM 4558 N N . SER B 1 260 ? 13.665 -27.114 -1.751 1 97.42 260 SER B N 1
ATOM 4559 C CA . SER B 1 260 ? 14.52 -26.814 -2.896 1 97.42 260 SER B CA 1
ATOM 4560 C C . SER B 1 260 ? 13.762 -26.976 -4.209 1 97.42 260 SER B C 1
ATOM 4562 O O . SER B 1 260 ? 12.976 -27.912 -4.367 1 97.42 260 SER B O 1
ATOM 4564 N N . VAL B 1 261 ? 13.954 -26.017 -5.04 1 97.4 261 VAL B N 1
ATOM 4565 C CA . VAL B 1 261 ? 13.28 -26.062 -6.333 1 97.4 261 VAL B CA 1
ATOM 4566 C C . VAL B 1 261 ? 14.315 -26.074 -7.456 1 97.4 261 VAL B C 1
ATOM 4568 O O . VAL B 1 261 ? 15.425 -25.564 -7.29 1 97.4 261 VAL B O 1
ATOM 4571 N N . ALA B 1 262 ? 13.997 -26.577 -8.592 1 92.83 262 ALA B N 1
ATOM 4572 C CA . ALA B 1 262 ? 14.918 -26.736 -9.715 1 92.83 262 ALA B CA 1
ATOM 4573 C C . ALA B 1 262 ? 15.407 -25.381 -10.219 1 92.83 262 ALA B C 1
ATOM 4575 O O . ALA B 1 262 ? 16.588 -25.219 -10.535 1 92.83 262 ALA B O 1
ATOM 4576 N N . ASN B 1 263 ? 14.481 -24.443 -10.32 1 91.86 263 ASN B N 1
ATOM 4577 C CA . ASN B 1 263 ? 14.8 -23.096 -10.78 1 91.86 263 ASN B CA 1
ATOM 4578 C C . ASN B 1 263 ? 14.612 -22.065 -9.67 1 91.86 263 ASN B C 1
ATOM 4580 O O . ASN B 1 263 ? 13.576 -21.402 -9.602 1 91.86 263 ASN B O 1
ATOM 4584 N N . ALA B 1 264 ? 15.666 -21.908 -8.945 1 92.98 264 ALA B N 1
ATOM 4585 C CA . ALA B 1 264 ? 15.614 -21 -7.802 1 92.98 264 ALA B CA 1
ATOM 4586 C C . ALA B 1 264 ? 15.668 -19.544 -8.256 1 92.98 264 ALA B C 1
ATOM 4588 O O . ALA B 1 264 ? 16.271 -19.23 -9.285 1 92.98 264 ALA B O 1
ATOM 4589 N N . ARG B 1 265 ? 15.07 -18.732 -7.468 1 93.99 265 ARG B N 1
ATOM 4590 C CA . ARG B 1 265 ? 15.093 -17.298 -7.736 1 93.99 265 ARG B CA 1
ATOM 4591 C C . ARG B 1 265 ? 16.441 -16.693 -7.361 1 93.99 265 ARG B C 1
ATOM 4593 O O . ARG B 1 265 ? 16.991 -16.997 -6.301 1 93.99 265 ARG B O 1
ATOM 4600 N N . GLN B 1 266 ? 16.949 -15.872 -8.239 1 93.16 266 GLN B N 1
ATOM 4601 C CA . GLN B 1 266 ? 18.21 -15.193 -7.959 1 93.16 266 GLN B CA 1
ATOM 4602 C C . GLN B 1 266 ? 18.007 -14.036 -6.984 1 93.16 266 GLN B C 1
ATOM 4604 O O . GLN B 1 266 ? 16.941 -13.418 -6.959 1 93.16 266 GLN B O 1
ATOM 4609 N N . PRO B 1 267 ? 19.054 -13.791 -6.218 1 94.76 267 PRO B N 1
ATOM 4610 C CA . PRO B 1 267 ? 18.954 -12.623 -5.34 1 94.76 267 PRO B CA 1
ATOM 4611 C C . PRO B 1 267 ? 18.686 -11.33 -6.107 1 94.76 267 PRO B C 1
ATOM 4613 O O . PRO B 1 267 ? 19.129 -11.182 -7.249 1 94.76 267 PRO B O 1
ATOM 4616 N N . SER B 1 268 ? 17.971 -10.451 -5.498 1 94.06 268 SER B N 1
ATOM 4617 C CA . SER B 1 268 ? 17.631 -9.172 -6.114 1 94.06 268 SER B CA 1
ATOM 4618 C C . SER B 1 268 ? 18.516 -8.05 -5.583 1 94.06 268 SER B C 1
ATOM 4620 O O . SER B 1 268 ? 18.419 -7.678 -4.412 1 94.06 268 SER B O 1
ATOM 4622 N N . PRO B 1 269 ? 19.363 -7.52 -6.419 1 94.02 269 PRO B N 1
ATOM 4623 C CA . PRO B 1 269 ? 20.126 -6.358 -5.959 1 94.02 269 PRO B CA 1
ATOM 4624 C C . PRO B 1 269 ? 19.26 -5.111 -5.794 1 94.02 269 PRO B C 1
ATOM 4626 O O . PRO B 1 269 ? 18.358 -4.87 -6.599 1 94.02 269 PRO B O 1
ATOM 4629 N N . LEU B 1 270 ? 19.538 -4.373 -4.783 1 95.74 270 LEU B N 1
ATOM 4630 C CA . LEU B 1 270 ? 18.826 -3.128 -4.521 1 95.74 270 LEU B CA 1
ATOM 4631 C C . LEU B 1 270 ? 19.802 -1.968 -4.353 1 95.74 270 LEU B C 1
ATOM 4633 O O . LEU B 1 270 ? 20.917 -2.156 -3.861 1 95.74 270 LEU B O 1
ATOM 4637 N N . SER B 1 271 ? 19.37 -0.773 -4.747 1 95.69 271 SER B N 1
ATOM 4638 C CA . SER B 1 271 ? 20.195 0.425 -4.63 1 95.69 271 SER B CA 1
ATOM 4639 C C . SER B 1 271 ? 19.368 1.624 -4.18 1 95.69 271 SER B C 1
ATOM 4641 O O . SER B 1 271 ? 18.142 1.623 -4.31 1 95.69 271 SER B O 1
ATOM 4643 N N . LEU B 1 272 ? 20.049 2.523 -3.584 1 96.33 272 LEU B N 1
ATOM 4644 C CA . LEU B 1 272 ? 19.534 3.884 -3.473 1 96.33 272 LEU B CA 1
ATOM 4645 C C . LEU B 1 272 ? 19.746 4.653 -4.773 1 96.33 272 LEU B C 1
ATOM 4647 O O . LEU B 1 272 ? 20.829 4.6 -5.361 1 96.33 272 LEU B O 1
ATOM 4651 N N . ALA B 1 273 ? 18.74 5.341 -5.227 1 95.4 273 ALA B N 1
ATOM 4652 C CA . ALA B 1 273 ? 18.851 6.139 -6.446 1 95.4 273 ALA B CA 1
ATOM 4653 C C . ALA B 1 273 ? 18.313 7.55 -6.228 1 95.4 273 ALA B C 1
ATOM 4655 O O . ALA B 1 273 ? 17.308 7.739 -5.538 1 95.4 273 ALA B O 1
ATOM 4656 N N . TRP B 1 274 ? 18.915 8.52 -6.773 1 95.2 274 TRP B N 1
ATOM 4657 C CA . TRP B 1 274 ? 18.401 9.883 -6.697 1 95.2 274 TRP B CA 1
ATOM 4658 C C . TRP B 1 274 ? 18.816 10.692 -7.921 1 95.2 274 TRP B C 1
ATOM 4660 O O . TRP B 1 274 ? 19.803 10.363 -8.585 1 95.2 274 TRP B O 1
ATOM 4670 N N . LYS B 1 275 ? 18.058 11.677 -8.216 1 90.32 275 LYS B N 1
ATOM 4671 C CA . LYS B 1 275 ? 18.321 12.559 -9.35 1 90.32 275 LYS B CA 1
ATOM 4672 C C . LYS B 1 275 ? 19.474 13.512 -9.051 1 90.32 275 LYS B C 1
ATOM 4674 O O . LYS B 1 275 ? 19.52 14.122 -7.981 1 90.32 275 LYS B O 1
ATOM 4679 N N . ASN B 1 276 ? 20.324 13.596 -9.95 1 85.78 276 ASN B N 1
ATOM 4680 C CA . ASN B 1 276 ? 21.432 14.535 -9.811 1 85.78 276 ASN B CA 1
ATOM 4681 C C . ASN B 1 276 ? 20.975 15.976 -10.021 1 85.78 276 ASN B C 1
ATOM 4683 O O . ASN B 1 276 ? 21.31 16.859 -9.23 1 85.78 276 ASN B O 1
ATOM 4687 N N . ALA B 1 277 ? 20.336 16.095 -11.119 1 69.09 277 ALA B N 1
ATOM 4688 C CA . ALA B 1 277 ? 19.855 17.434 -11.449 1 69.09 277 ALA B CA 1
ATOM 4689 C C . ALA B 1 277 ? 18.756 17.875 -10.488 1 69.09 277 ALA B C 1
ATOM 4691 O O . ALA B 1 277 ? 17.762 17.168 -10.305 1 69.09 277 ALA B O 1
ATOM 4692 N N . GLY B 1 278 ? 19.076 18.917 -9.765 1 66.17 278 GLY B N 1
ATOM 4693 C CA . GLY B 1 278 ? 18.034 19.445 -8.899 1 66.17 278 GLY B CA 1
ATOM 4694 C C . GLY B 1 278 ? 18.12 18.923 -7.477 1 66.17 278 GLY B C 1
ATOM 4695 O O . GLY B 1 278 ? 17.316 19.301 -6.622 1 66.17 278 GLY B O 1
ATOM 4696 N N . SER B 1 279 ? 19.135 18.056 -7.393 1 79.09 279 SER B N 1
ATOM 4697 C CA . SER B 1 279 ? 19.291 17.606 -6.014 1 79.09 279 SER B CA 1
ATOM 4698 C C . SER B 1 279 ? 19.843 18.718 -5.129 1 79.09 279 SER B C 1
ATOM 4700 O O . SER B 1 279 ? 20.773 19.427 -5.52 1 79.09 279 SER B O 1
ATOM 4702 N N . GLY B 1 280 ? 19.181 18.904 -4.069 1 90.15 280 GLY B N 1
ATOM 4703 C CA . GLY B 1 280 ? 19.562 19.9 -3.081 1 90.15 280 GLY B CA 1
ATOM 4704 C C . GLY B 1 280 ? 20.143 19.296 -1.817 1 90.15 280 GLY B C 1
ATOM 4705 O O . GLY B 1 280 ? 20.723 18.208 -1.852 1 90.15 280 GLY B O 1
ATOM 4706 N N . LYS B 1 281 ? 20.15 19.99 -0.793 1 93.85 281 LYS B N 1
ATOM 4707 C CA . LYS B 1 281 ? 20.798 19.636 0.467 1 93.85 281 LYS B CA 1
ATOM 4708 C C . LYS B 1 281 ? 20.107 18.445 1.125 1 93.85 281 LYS B C 1
ATOM 4710 O O . LYS B 1 281 ? 20.765 17.595 1.729 1 93.85 281 LYS B O 1
ATOM 4715 N N . VAL B 1 282 ? 18.763 18.385 1.013 1 95.71 282 VAL B N 1
ATOM 4716 C CA . VAL B 1 282 ? 18.008 17.331 1.684 1 95.71 282 VAL B CA 1
ATOM 4717 C C . VAL B 1 282 ? 18.374 15.974 1.089 1 95.71 282 VAL B C 1
ATOM 4719 O O . VAL B 1 282 ? 18.717 15.041 1.819 1 95.71 282 VAL B O 1
ATOM 4722 N N . VAL B 1 283 ? 18.35 15.867 -0.249 1 96.73 283 VAL B N 1
ATOM 4723 C CA . VAL B 1 283 ? 18.659 14.621 -0.942 1 96.73 283 VAL B CA 1
ATOM 4724 C C . VAL B 1 283 ? 20.102 14.213 -0.653 1 96.73 283 VAL B C 1
ATOM 4726 O O . VAL B 1 283 ? 20.381 13.041 -0.387 1 96.73 283 VAL B O 1
ATOM 4729 N N . SER B 1 284 ? 20.99 15.167 -0.686 1 95.77 284 SER B N 1
ATOM 4730 C CA . SER B 1 284 ? 22.393 14.895 -0.392 1 95.77 284 SER B CA 1
ATOM 4731 C C . SER B 1 284 ? 22.567 14.359 1.025 1 95.77 284 SER B C 1
ATOM 4733 O O . SER B 1 284 ? 23.354 13.438 1.253 1 95.77 284 SER B O 1
ATOM 4735 N N . GLU B 1 285 ? 21.857 14.953 1.912 1 95.96 285 GLU B N 1
ATOM 4736 C CA . GLU B 1 285 ? 21.941 14.511 3.301 1 95.96 285 GLU B CA 1
ATOM 4737 C C . GLU B 1 285 ? 21.428 13.083 3.458 1 95.96 285 GLU B C 1
ATOM 4739 O O . GLU B 1 285 ? 22.003 12.29 4.207 1 95.96 285 GLU B O 1
ATOM 4744 N N . ILE B 1 286 ? 20.348 12.753 2.805 1 97.68 286 ILE B N 1
ATOM 4745 C CA . ILE B 1 286 ? 19.813 11.398 2.879 1 97.68 286 ILE B CA 1
ATOM 4746 C C 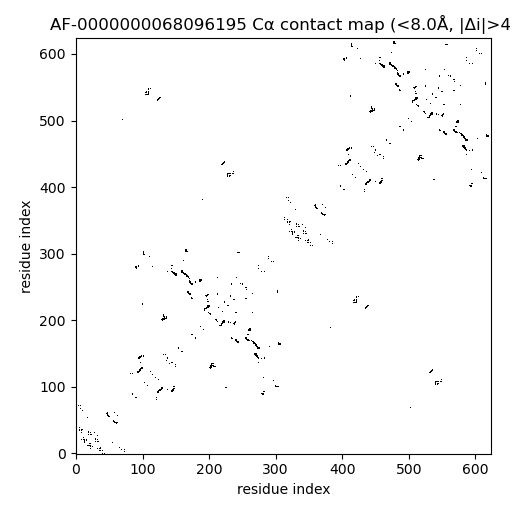. ILE B 1 286 ? 20.813 10.414 2.274 1 97.68 286 ILE B C 1
ATOM 4748 O O . ILE B 1 286 ? 21.074 9.354 2.848 1 97.68 286 ILE B O 1
ATOM 4752 N N . ALA B 1 287 ? 21.336 10.798 1.133 1 96.81 287 ALA B N 1
ATOM 4753 C CA . ALA B 1 287 ? 22.344 9.949 0.505 1 96.81 287 ALA B CA 1
ATOM 4754 C C . ALA B 1 287 ? 23.518 9.701 1.449 1 96.81 287 ALA B C 1
ATOM 4756 O O . ALA B 1 287 ? 24.02 8.579 1.543 1 96.81 287 ALA B O 1
ATOM 4757 N N . ASP B 1 288 ? 23.912 10.705 2.159 1 96.64 288 ASP B N 1
ATOM 4758 C CA . ASP B 1 288 ? 25.032 10.589 3.087 1 96.64 288 ASP B CA 1
ATOM 4759 C C . ASP B 1 288 ? 24.693 9.65 4.242 1 96.64 288 ASP B C 1
ATOM 4761 O O . ASP B 1 288 ? 25.542 8.876 4.689 1 96.64 288 ASP B O 1
ATOM 4765 N N . ILE B 1 289 ? 23.504 9.706 4.729 1 97.49 289 ILE B N 1
ATOM 4766 C CA . ILE B 1 289 ? 23.031 8.824 5.79 1 97.49 289 ILE B CA 1
ATOM 4767 C C . ILE B 1 289 ? 23.152 7.369 5.344 1 97.49 289 ILE B C 1
ATOM 4769 O O . ILE B 1 289 ? 23.587 6.51 6.115 1 97.49 289 ILE B O 1
ATOM 4773 N N . PHE B 1 290 ? 22.808 7.142 4.123 1 97.54 290 PHE B N 1
ATOM 4774 C CA . PHE B 1 290 ? 22.878 5.782 3.6 1 97.54 290 PHE B CA 1
ATOM 4775 C C . PHE B 1 290 ? 24.325 5.367 3.365 1 97.54 290 PHE B C 1
ATOM 4777 O O . PHE B 1 290 ? 24.703 4.228 3.649 1 97.54 290 PHE B O 1
ATOM 4784 N N . LYS B 1 291 ? 25.119 6.257 2.865 1 96.21 291 LYS B N 1
ATOM 4785 C CA . LYS B 1 291 ? 26.533 5.968 2.64 1 96.21 291 LYS B CA 1
ATOM 4786 C C . LYS B 1 291 ? 27.226 5.571 3.94 1 96.21 291 LYS B C 1
ATOM 4788 O O . LYS B 1 291 ? 28.069 4.671 3.951 1 96.21 291 LYS B O 1
ATOM 4793 N N . GLN B 1 292 ? 26.784 6.183 4.956 1 96.3 292 GLN B N 1
ATOM 4794 C CA . GLN B 1 292 ? 27.413 5.959 6.253 1 96.3 292 GLN B CA 1
ATOM 4795 C C . GLN B 1 292 ? 26.731 4.821 7.006 1 96.3 292 GLN B C 1
ATOM 4797 O O . GLN B 1 292 ? 27.142 4.467 8.113 1 96.3 292 GLN B O 1
ATOM 4802 N N . ARG B 1 293 ? 25.728 4.353 6.486 1 93.46 293 ARG B N 1
ATOM 4803 C CA . ARG B 1 293 ? 24.935 3.314 7.135 1 93.46 293 ARG B CA 1
ATOM 4804 C C . ARG B 1 293 ? 24.513 3.743 8.537 1 93.46 293 ARG B C 1
ATOM 4806 O O . ARG B 1 293 ? 24.726 3.011 9.506 1 93.46 293 ARG B O 1
ATOM 4813 N N . HIS B 1 294 ? 24.081 4.898 8.585 1 95.88 294 HIS B N 1
ATOM 4814 C CA . HIS B 1 294 ? 23.633 5.468 9.851 1 95.88 294 HIS B CA 1
ATOM 4815 C C . HIS B 1 294 ? 22.551 4.605 10.491 1 95.88 294 HIS B C 1
ATOM 4817 O O . HIS B 1 294 ? 21.72 4.023 9.79 1 95.88 294 HIS B O 1
ATOM 4823 N N . ASN B 1 295 ? 22.404 4.544 11.802 1 96.35 295 ASN B N 1
ATOM 4824 C CA . ASN B 1 295 ? 21.442 3.733 12.54 1 96.35 295 ASN B CA 1
ATOM 4825 C C . ASN B 1 295 ? 20.005 4.118 12.198 1 96.35 295 ASN B C 1
ATOM 4827 O O . ASN B 1 295 ? 19.099 3.288 12.281 1 96.35 295 ASN B O 1
ATOM 4831 N N . LEU B 1 296 ? 19.83 5.3 11.727 1 96.58 296 LEU B N 1
ATOM 4832 C CA . LEU B 1 296 ? 18.523 5.855 11.393 1 96.58 296 LEU B CA 1
ATOM 4833 C C . LEU B 1 296 ? 17.845 5.03 10.305 1 96.58 296 LEU B C 1
ATOM 4835 O O . LEU B 1 296 ? 16.615 4.951 10.256 1 96.58 296 LEU B O 1
ATOM 4839 N N . ILE B 1 297 ? 18.607 4.385 9.472 1 96.89 297 ILE B N 1
ATOM 4840 C CA . ILE B 1 297 ? 18.018 3.703 8.325 1 96.89 297 ILE B CA 1
ATOM 4841 C C . ILE B 1 297 ? 18.177 2.192 8.486 1 96.89 297 ILE B C 1
ATOM 4843 O O . ILE B 1 297 ? 17.959 1.434 7.538 1 96.89 297 ILE B O 1
ATOM 4847 N N . GLY B 1 298 ? 18.607 1.738 9.661 1 96.24 298 GLY B N 1
ATOM 4848 C CA . GLY B 1 298 ? 18.864 0.327 9.903 1 96.24 298 GLY B CA 1
ATOM 4849 C C . GLY B 1 298 ? 17.668 -0.557 9.603 1 96.24 298 GLY B C 1
ATOM 4850 O O . GLY B 1 298 ? 17.821 -1.654 9.061 1 96.24 298 GLY B O 1
ATOM 4851 N N . GLY B 1 299 ? 16.499 -0.052 9.914 1 96.57 299 GLY B N 1
ATOM 4852 C CA . GLY B 1 299 ? 15.291 -0.824 9.669 1 96.57 299 GLY B CA 1
ATOM 4853 C C . GLY B 1 299 ? 15.059 -1.116 8.198 1 96.57 299 GLY B C 1
ATOM 4854 O O . GLY B 1 299 ? 14.545 -2.18 7.845 1 96.57 299 GLY B O 1
ATOM 4855 N N . TYR B 1 300 ? 15.4 -0.179 7.325 1 97.47 300 TYR B N 1
ATOM 4856 C CA . TYR B 1 300 ? 15.236 -0.391 5.891 1 97.47 300 TYR B CA 1
ATOM 4857 C C . TYR B 1 300 ? 16.108 -1.543 5.407 1 97.47 300 TYR B C 1
ATOM 4859 O O . TYR B 1 300 ? 15.765 -2.225 4.439 1 97.47 300 TYR B O 1
ATOM 4867 N N . LEU B 1 301 ? 17.216 -1.764 6.054 1 96.19 301 LEU B N 1
ATOM 4868 C CA . LEU B 1 301 ? 18.236 -2.667 5.532 1 96.19 301 LEU B CA 1
ATOM 4869 C C . LEU B 1 301 ? 18.182 -4.016 6.242 1 96.19 301 LEU B C 1
ATOM 4871 O O . LEU B 1 301 ? 19.047 -4.869 6.03 1 96.19 301 LEU B O 1
ATOM 4875 N N . ARG B 1 302 ? 17.153 -4.229 7.025 1 93.84 302 ARG B N 1
ATOM 4876 C CA . ARG B 1 302 ? 17.061 -5.424 7.857 1 93.84 302 ARG B CA 1
ATOM 4877 C C . ARG B 1 302 ? 17.003 -6.684 6.999 1 93.84 302 ARG B C 1
ATOM 4879 O O . ARG B 1 302 ? 17.474 -7.745 7.413 1 93.84 302 ARG B O 1
ATOM 4886 N N . MET B 1 303 ? 16.473 -6.555 5.815 1 93.74 303 MET B N 1
ATOM 4887 C CA . MET B 1 303 ? 16.293 -7.736 4.976 1 93.74 303 MET B CA 1
ATOM 4888 C C . MET B 1 303 ? 17.391 -7.828 3.922 1 93.74 303 MET B C 1
ATOM 4890 O O . MET B 1 303 ? 17.391 -8.744 3.098 1 93.74 303 MET B O 1
ATOM 4894 N N . VAL B 1 304 ? 18.285 -6.836 3.916 1 95.61 304 VAL B N 1
ATOM 4895 C CA . VAL B 1 304 ? 19.299 -6.747 2.87 1 95.61 304 VAL B CA 1
ATOM 4896 C C . VAL B 1 304 ? 20.547 -7.518 3.294 1 95.61 304 VAL B C 1
ATOM 4898 O O . VAL B 1 304 ? 21.051 -7.334 4.405 1 95.61 304 VAL B O 1
ATOM 4901 N N . ASP B 1 305 ? 20.922 -8.405 2.414 1 93.53 305 ASP B N 1
ATOM 4902 C CA . ASP B 1 305 ? 22.208 -9.072 2.591 1 93.53 305 ASP B CA 1
ATOM 4903 C C . ASP B 1 305 ? 23.362 -8.154 2.195 1 93.53 305 ASP B C 1
ATOM 4905 O O . ASP B 1 305 ? 23.347 -7.56 1.115 1 93.53 305 ASP B O 1
ATOM 4909 N N . ARG B 1 306 ? 24.193 -7.862 3.119 1 78.03 306 ARG B N 1
ATOM 4910 C CA . ARG B 1 306 ? 25.294 -6.933 2.883 1 78.03 306 ARG B CA 1
ATOM 4911 C C . ARG B 1 306 ? 26.392 -7.586 2.05 1 78.03 306 ARG B C 1
ATOM 4913 O O . ARG B 1 306 ? 26.651 -8.784 2.184 1 78.03 306 ARG B O 1
ATOM 4920 N N . PRO B 1 307 ? 26.79 -6.695 1.038 1 65.79 307 PRO B N 1
ATOM 4921 C CA . PRO B 1 307 ? 27.954 -7.229 0.328 1 65.79 307 PRO B CA 1
ATOM 4922 C C . PRO B 1 307 ? 29.115 -7.56 1.262 1 65.79 307 PRO B C 1
ATOM 4924 O O . PRO B 1 307 ? 29.279 -6.915 2.302 1 65.79 307 PRO B O 1
ATOM 4927 N N . ALA B 1 308 ? 29.566 -8.714 1.279 1 50.29 308 ALA B N 1
ATOM 4928 C CA . ALA B 1 308 ? 30.778 -9.017 2.034 1 50.29 308 ALA B CA 1
ATOM 4929 C C . ALA B 1 308 ? 31.788 -7.877 1.932 1 50.29 308 ALA B C 1
ATOM 4931 O O . ALA B 1 308 ? 32.043 -7.362 0.841 1 50.29 308 ALA B O 1
ATOM 4932 N N . GLU B 1 309 ? 31.889 -6.972 2.883 1 41.82 309 GLU B N 1
ATOM 4933 C CA . GLU B 1 309 ? 33.029 -6.062 2.821 1 41.82 309 GLU B CA 1
ATOM 4934 C C . GLU B 1 309 ? 34.255 -6.753 2.231 1 41.82 309 GLU B C 1
ATOM 4936 O O . GLU B 1 309 ? 34.652 -7.826 2.692 1 41.82 309 GLU B O 1
ATOM 4941 N N . ARG B 1 310 ? 34.562 -6.655 0.95 1 34.38 310 ARG B N 1
ATOM 4942 C CA . ARG B 1 310 ? 35.934 -7.016 0.607 1 34.38 310 ARG B CA 1
ATOM 4943 C C . ARG B 1 310 ? 36.918 -6.464 1.633 1 34.38 310 ARG B C 1
ATOM 4945 O O . ARG B 1 310 ? 36.936 -5.261 1.899 1 34.38 310 ARG B O 1
ATOM 4952 N N . GLN B 1 311 ? 37.18 -7.27 2.674 1 29.8 311 GLN B N 1
ATOM 4953 C CA . GLN B 1 311 ? 38.407 -7.052 3.433 1 29.8 311 GLN B CA 1
ATOM 4954 C C . GLN B 1 311 ? 39.539 -6.579 2.526 1 29.8 311 GLN B C 1
ATOM 4956 O O . GLN B 1 311 ? 40.028 -7.338 1.687 1 29.8 311 GLN B O 1
ATOM 4961 N N . ASN B 1 312 ? 39.432 -5.329 2.009 1 25.38 312 ASN B N 1
ATOM 4962 C CA . ASN B 1 312 ? 40.817 -4.897 1.849 1 25.38 312 ASN B CA 1
ATOM 4963 C C . ASN B 1 312 ? 41.543 -4.834 3.19 1 25.38 312 ASN B C 1
ATOM 4965 O O . ASN B 1 312 ? 40.988 -4.35 4.178 1 25.38 312 ASN B O 1
#

Foldseek 3Di:
DPDLVLLQLLLLCQVVQDLCRSCVVVVHHSVVSVVSQVVVCVVVVHHQWDDDPPTTHGDPVVVVSNVVSVVVNVCVVCVVVVVVCVVQFHAQEAEEEEEQLLDDPVLVVLVVVVLCVVPVRHHYHYHYFYACQQVLCQPPNPHFKYFWHWDPPPVDPFKDKAWLFWFFKFKKAFLPAPVLVPPDLAAEPVNQLVWEDEEEWGPHDPDDTDDQDDDVNHHYDYDHHQVVSVVCRLVRRGIDMDGCLVCVVCCVVSRMHTGHYPDGGDIIITIMMGGNVSDGDSNVVVVVCSVVVPPSSCSSCSRGDDDDPPPD/DPDLVLLQLLLLCQVVQDLCRSCVVVVHHSVVSVVSQVVVCVVVVHHQWDDDPPTTHGDPVVVVSNVVSVVVNVCVVCVVVVVVCVVQFHAQEAEEEEEQLLDDPVLVVLVVVVLCVVPVRHHYHYHYFYACQQVLCQPPNPHFKYFWHWDDPPVDPQKDKAWLAWFFKFKKAFLPAPVLVPPDLAAEPVNQLVWEDEEEWGPHDPDDTDDQDDDVNHHYDYDHHQVVSVVCRLVRRGIDMDGCLVCVVCCVVSRMHTGHYPDGGDIIITIMMGGNVSDGDSNVVVVVCSVVVPPSSCSSCSRGDDDPPPPD

pLDDT: mean 89.61, std 11.56, range [25.07, 98.66]

Radius of gyration: 31.56 Å; Cα contacts (8 Å, |Δi|>4): 1139; chains: 2; bounding box: 78×108×68 Å

Sequence (624 aa):
MLDQETIRTFIRVAETESFSRAASSLHKTPAAISYRIKTLEEQVGTQLFLRTTRSVSLTLAGQHLLEHCRQWLNWLDAMPDELQQINAGVERQVNIVINNLLYQPQTTADLLTWLHQQFPFTRFQISRQVYMGVWDSLLYDDYQLAIGVTGSESLSNNISLLPLGEISWQFVVAQDHPLARHPAPLLSDDILRRFPAINIEDTSRTLTRRVAWLLSGQKEIKVPDLSTKLACHLSGLGVGFLPERLCRPYVESGALVARSVANARQPSPLSLAWKNAGSGKVVSEIADIFKQRHNLIGGYLRMVDRPAERQNMLDQETIRTFIRVAETESFSRAASSLHKTPAAISYRIKTLEEQVGTQLFLRTTRSVSLTLAGQHLLEHCRQWLNWLDAMPDELQQINAGVERQVNIVINNLLYQPQTTADLLTWLHQQFPFTRFQISRQVYMGVWDSLLYDDYQLAIGVTGSESLSNNISLLPLGEISWQFVVAQDHPLARHPAPLLSDDILRRFPAINIEDTSRTLTRRVAWLLSGQKEIKVPDLSTKLACHLSGLGVGFLPERLCRPYVESGALVARSVANARQPSPLSLAWKNAGSGKVVSEIADIFKQRHNLIGGYLRMVDRPAERQN

Secondary structure (DSSP, 8-state):
---HHHHHHHHHHHHHT-HHHHHHHTT--HHHHHHHHHHHHHHHTS--EEE-SS-EEE-HHHHHHHHHHHHHHHHHHHHHHHHHHHHTT--SEEEEEEETTT--HHHHHHHHHHHHHH-TT-EEEEEEE-TTHHHHHHHHSS-SEEEEEETT----TTEEEEEEEEE-EEEEEETTSGGGG-S-SEE-HHHHTTS-EEEEPP--SSSPPP-SS--TT--EEEESSHHHHHHHHHTTS-BEEEEHHHHHHHHHTTSEEE-EESSPPPPEEEEEEEESTT--HHHHHHHHHHHTT-GGGGGGGTTPBPP-----/---HHHHHHHHHHHHHT-HHHHHHHTT--HHHHHHHHHHHHHHHTS--EEE-SS-EEE-HHHHHHHHHHHHHHHHHHHHHHHHHHHHTT--SEEEEEEETTT--HHHHHHHHHHHHHH-TT-EEEEEEE-TTHHHHHHHHSS-SEEEEEESS----TTEEEEEEEEE-EEEEEETTSGGGG-S-SEE-HHHHTTS-EEEEPP--SSSPPP-SS--TT--EEEESSHHHHHHHHHTTS-BEEEEHHHHHHHHHTTSEEE-EESSPPPPEEEEEEEESTT--HHHHHHHHHHHTT-GGGGGGGTTPBPP-----

InterPro domains:
  IPR000847 LysR, HTH, N-terminal domain [PF00126] (7-63)
  IPR000847 LysR, HTH, N-terminal domain [PR00039] (19-30)
  IPR000847 LysR, HTH, N-terminal domain [PR00039] (30-40)
  IPR000847 LysR, HTH, N-terminal domain [PR00039] (40-51)
  IPR000847 LysR, HTH, N-terminal domain [PS50931] (2-59)
  IPR005119 LysR, substrate-binding [PF03466] (105-283)
  IPR036388 Winged helix-like DNA-binding domain superfamily [G3DSA:1.10.10.10] (1-88)
  IPR036390 Winged helix DNA-binding domain superfamily [SSF46785] (3-87)
  IPR050176 LysR-type transcriptional regulator [PTHR30579] (1-292)

Solvent-accessible surface area (backbone atoms only — not comparable to full-atom values): 33186 Å² total; per-residue (Å²): 127,96,39,72,67,55,41,51,50,52,46,37,26,64,73,56,38,25,57,61,58,23,9,60,75,67,75,46,48,42,66,59,46,51,48,50,51,49,49,50,25,60,74,73,69,45,69,36,60,45,76,55,103,83,45,45,43,68,32,73,60,23,50,55,48,47,56,51,41,52,45,48,50,53,44,60,69,44,39,60,60,46,50,49,38,47,74,69,41,37,48,63,61,48,28,36,32,29,17,58,86,35,63,39,40,59,33,51,26,51,45,49,41,53,46,40,71,76,37,71,73,40,36,43,35,42,42,71,25,27,70,44,15,27,49,32,38,42,74,75,43,88,28,50,31,23,47,47,32,61,71,78,65,70,86,43,96,48,50,45,76,43,82,61,28,26,36,46,58,35,41,42,28,6,54,86,27,75,71,54,70,44,80,60,74,58,40,47,69,74,66,52,44,76,40,33,29,54,42,60,62,39,57,28,82,81,52,78,67,59,78,93,73,79,58,88,85,32,49,57,35,34,29,70,40,69,65,30,43,50,35,23,28,61,69,41,57,29,36,46,67,42,51,39,69,74,45,44,66,36,39,73,72,47,51,25,33,78,54,48,51,74,80,68,68,73,62,45,48,28,20,36,35,33,42,55,77,82,52,29,52,59,57,51,50,52,52,48,41,59,75,65,62,38,76,64,52,44,57,40,46,69,55,42,45,64,65,74,74,73,80,119,127,97,39,72,68,54,42,53,48,51,47,37,26,65,74,57,39,26,56,59,58,25,9,61,76,66,73,46,48,43,66,57,48,52,47,52,51,49,50,50,25,60,74,72,69,46,68,36,61,45,75,54,102,85,45,46,43,68,33,74,61,23,49,55,48,46,57,50,42,51,47,48,49,56,45,60,69,44,40,61,61,47,51,51,37,47,74,69,40,38,48,63,61,48,27,35,31,28,19,59,87,35,62,38,41,58,33,50,26,51,44,50,42,55,45,41,72,75,39,70,72,40,37,44,37,42,42,68,25,28,72,43,15,28,48,32,39,42,73,74,44,88,27,50,32,24,47,48,32,64,68,80,76,67,88,43,94,49,49,46,77,42,83,63,28,27,35,48,57,35,43,42,29,5,54,84,28,74,71,54,71,46,82,61,72,58,41,46,69,76,65,53,42,76,41,33,30,54,42,59,63,40,58,27,81,83,51,78,66,58,77,91,74,79,59,89,85,31,49,56,35,34,29,69,41,69,66,30,44,49,34,25,28,60,69,41,58,28,36,48,69,43,50,39,71,73,46,42,67,38,38,74,70,47,51,26,32,77,55,49,51,76,79,69,70,73,63,44,48,28,19,36,36,34,41,55,77,83,54,30,52,61,57,51,50,53,52,48,41,58,76,64,61,39,76,65,52,46,57,41,46,67,55,42,45,65,66,72,72,74,81,119